Protein AF-A0A6B0SHD7-F1 (afdb_monomer_lite)

Sequence (401 aa):
VHEEERQHALSLAADRFPGEVSPDQLASSLYADRESREVLREVAARWTPSELLAQYNLSLAQTALFDATEMRVQSSDPRRLVSAVKRLGLLYEVVPLGDGGGREVVLTGPDALFRHTRRYGTRFARVLRTVARGDDWRVEATIDDRGTERLLVLTDDDLTVPNADPVTDVEYDSGVEQEFAARFESLDLDWALVREPDVLAAGDRLMVPDFAFDYEFGDERVYFEIMGFWTPEYVEKKLSQLAATDETLLVAVDADLGVGEDVEARDHRVVEYTGSVRVKDVVDALRDLETDLVAASAAELPDELRPDADAVTLSALAARHGVSEEAIEAVAFPDHEQVGRTLVRPTVLDAVADQLEAGLSREDAEAVASEHGVEDASALFSRLGYRVDWDGLSGGTLREK

Structure (mmCIF, N/CA/C/O backbone):
data_AF-A0A6B0SHD7-F1
#
_entry.id   AF-A0A6B0SHD7-F1
#
loop_
_atom_site.group_PDB
_atom_site.id
_atom_site.type_symbol
_atom_site.label_atom_id
_atom_site.label_alt_id
_atom_site.label_comp_id
_atom_site.label_asym_id
_atom_site.label_entity_id
_atom_site.label_seq_id
_atom_site.pdbx_PDB_ins_code
_atom_site.Cartn_x
_atom_site.Cartn_y
_atom_site.Cartn_z
_atom_site.occupancy
_atom_site.B_iso_or_equiv
_atom_site.auth_seq_id
_atom_site.auth_comp_id
_atom_site.auth_asym_id
_atom_site.auth_atom_id
_atom_site.pdbx_PDB_model_num
ATOM 1 N N . VAL A 1 1 ? 60.654 6.779 -18.756 1.00 60.00 1 VAL A N 1
ATOM 2 C CA . VAL A 1 1 ? 60.643 5.928 -17.546 1.00 60.00 1 VAL A CA 1
ATOM 3 C C . VAL A 1 1 ? 61.346 4.641 -17.921 1.00 60.00 1 VAL A C 1
ATOM 5 O O . VAL A 1 1 ? 61.015 4.103 -18.974 1.00 60.00 1 VAL A O 1
ATOM 8 N N . HIS A 1 2 ? 62.386 4.248 -17.188 1.00 86.69 2 HIS A N 1
ATOM 9 C CA . HIS A 1 2 ? 63.283 3.165 -17.595 1.00 86.69 2 HIS A CA 1
ATOM 10 C C . HIS A 1 2 ? 62.660 1.795 -17.280 1.00 86.69 2 HIS A C 1
ATOM 12 O O . HIS A 1 2 ? 62.074 1.615 -16.216 1.00 86.69 2 HIS A O 1
ATOM 18 N N . GLU A 1 3 ? 62.774 0.825 -18.195 1.00 85.75 3 GLU A N 1
ATOM 19 C CA . GLU A 1 3 ? 62.215 -0.528 -18.006 1.00 85.75 3 GLU A CA 1
ATOM 20 C C . GLU A 1 3 ? 62.757 -1.196 -16.732 1.00 85.75 3 GLU A C 1
ATOM 22 O O . GLU A 1 3 ? 62.017 -1.863 -16.016 1.00 85.75 3 GLU A O 1
ATOM 27 N N . GLU A 1 4 ? 64.021 -0.938 -16.389 1.00 87.81 4 GLU A N 1
ATOM 28 C CA . GLU A 1 4 ? 64.654 -1.443 -15.166 1.00 87.81 4 GLU A CA 1
ATOM 29 C C . GLU A 1 4 ? 63.982 -0.915 -13.888 1.00 87.81 4 GLU A C 1
ATOM 31 O O . GLU A 1 4 ? 63.746 -1.680 -12.955 1.00 87.81 4 GLU A O 1
ATOM 36 N N . GLU A 1 5 ? 63.599 0.365 -13.854 1.00 91.06 5 GLU A N 1
ATOM 37 C CA . GLU A 1 5 ? 62.892 0.964 -12.713 1.00 91.06 5 GLU A CA 1
ATOM 38 C C . GLU A 1 5 ? 61.490 0.364 -12.558 1.00 91.06 5 GLU A C 1
ATOM 40 O O . GLU A 1 5 ? 61.048 0.080 -11.444 1.00 91.06 5 GLU A O 1
ATOM 45 N N . ARG A 1 6 ? 60.803 0.125 -13.684 1.00 90.12 6 ARG A N 1
ATOM 46 C CA . ARG A 1 6 ? 59.489 -0.529 -13.712 1.00 90.12 6 ARG A CA 1
ATOM 47 C C . ARG A 1 6 ? 59.572 -1.958 -13.171 1.00 90.12 6 ARG A C 1
ATOM 49 O O . ARG A 1 6 ? 58.764 -2.326 -12.321 1.00 90.12 6 ARG A O 1
ATOM 56 N N . GLN A 1 7 ? 60.538 -2.747 -13.637 1.00 89.88 7 GLN A N 1
ATOM 57 C CA . GLN A 1 7 ? 60.731 -4.131 -13.191 1.00 89.88 7 GLN A CA 1
ATOM 58 C C . GLN A 1 7 ? 61.122 -4.204 -11.713 1.00 89.88 7 GLN A C 1
ATOM 60 O O . GLN A 1 7 ? 60.588 -5.026 -10.969 1.00 89.88 7 GLN A O 1
ATOM 65 N N . HIS A 1 8 ? 61.986 -3.294 -11.257 1.00 92.00 8 HIS A N 1
ATOM 66 C CA . HIS A 1 8 ? 62.349 -3.199 -9.848 1.00 92.00 8 HIS A CA 1
ATOM 67 C C . HIS A 1 8 ? 61.138 -2.873 -8.962 1.00 92.00 8 HIS A C 1
ATOM 69 O O . HIS A 1 8 ? 60.924 -3.530 -7.943 1.00 92.00 8 HIS A O 1
ATOM 75 N N . ALA A 1 9 ? 60.304 -1.911 -9.371 1.00 92.12 9 ALA A N 1
ATOM 76 C CA . ALA A 1 9 ? 59.090 -1.552 -8.644 1.00 92.12 9 ALA A CA 1
ATOM 77 C C . ALA A 1 9 ? 58.075 -2.708 -8.585 1.00 92.12 9 ALA A C 1
ATOM 79 O O . ALA A 1 9 ? 57.507 -2.964 -7.524 1.00 92.12 9 ALA A O 1
ATOM 80 N N . LEU A 1 10 ? 57.874 -3.428 -9.696 1.00 92.00 10 LEU A N 1
ATOM 81 C CA . LEU A 1 10 ? 56.989 -4.595 -9.743 1.00 92.00 10 LEU A CA 1
ATOM 82 C C . LEU A 1 10 ? 57.503 -5.740 -8.863 1.00 92.00 10 LEU A C 1
ATOM 84 O O . LEU A 1 10 ? 56.701 -6.352 -8.168 1.00 92.00 10 LEU A O 1
ATOM 88 N N . SER A 1 11 ? 58.816 -5.989 -8.829 1.00 92.06 11 SER A N 1
ATOM 89 C CA . SER A 1 11 ? 59.421 -6.990 -7.939 1.00 92.06 11 SER A CA 1
ATOM 90 C C . SER A 1 11 ? 59.221 -6.655 -6.468 1.00 92.06 11 SER A C 1
ATOM 92 O O . SER A 1 11 ? 58.721 -7.486 -5.717 1.00 92.06 11 SER A O 1
ATOM 94 N N . LEU A 1 12 ? 59.527 -5.419 -6.065 1.00 93.50 12 LEU A N 1
ATOM 95 C CA . LEU A 1 12 ? 59.335 -4.976 -4.682 1.00 93.50 12 LEU A CA 1
ATOM 96 C C . LEU A 1 12 ? 57.872 -5.035 -4.237 1.00 93.50 12 LEU A C 1
ATOM 98 O O . LEU A 1 12 ? 57.592 -5.242 -3.057 1.00 93.50 12 LEU A O 1
ATOM 102 N N . ALA A 1 13 ? 56.943 -4.773 -5.155 1.00 92.25 13 ALA A N 1
ATOM 103 C CA . ALA A 1 13 ? 55.521 -4.852 -4.872 1.00 92.25 13 ALA A CA 1
ATOM 104 C C . ALA A 1 13 ? 55.047 -6.309 -4.792 1.00 92.25 13 ALA A C 1
ATOM 106 O O . ALA A 1 13 ? 54.295 -6.634 -3.878 1.00 92.25 13 ALA A O 1
ATOM 107 N N . ALA A 1 14 ? 55.515 -7.178 -5.690 1.00 91.62 14 ALA A N 1
ATOM 108 C CA . ALA A 1 14 ? 55.169 -8.596 -5.730 1.00 91.62 14 ALA A CA 1
ATOM 109 C C . ALA A 1 14 ? 55.578 -9.333 -4.441 1.00 91.62 14 ALA A C 1
ATOM 111 O O . ALA A 1 14 ? 54.754 -10.049 -3.877 1.00 91.62 14 ALA A O 1
ATOM 112 N N . ASP A 1 15 ? 56.766 -9.040 -3.894 1.00 91.12 15 ASP A N 1
ATOM 113 C CA . ASP A 1 15 ? 57.268 -9.606 -2.626 1.00 91.12 15 ASP A CA 1
ATOM 114 C C . ASP A 1 15 ? 56.378 -9.297 -1.404 1.00 91.12 15 ASP A C 1
ATOM 116 O O . ASP A 1 15 ? 56.507 -9.924 -0.351 1.00 91.12 15 ASP A O 1
ATOM 120 N N . ARG A 1 16 ? 55.486 -8.301 -1.507 1.00 91.50 16 ARG A N 1
ATOM 121 C CA . ARG A 1 16 ? 54.566 -7.905 -0.428 1.00 91.50 16 ARG A CA 1
ATOM 122 C C . ARG A 1 16 ? 53.228 -8.639 -0.476 1.00 91.50 16 ARG A C 1
ATOM 124 O O . ARG A 1 16 ? 52.459 -8.514 0.477 1.00 91.50 16 ARG A O 1
ATOM 131 N N . PHE A 1 17 ? 52.922 -9.355 -1.559 1.00 86.81 17 PHE A N 1
ATOM 132 C CA . PHE A 1 17 ? 51.676 -10.106 -1.678 1.00 86.81 17 PHE A CA 1
ATOM 133 C C . PHE A 1 17 ? 51.809 -11.512 -1.070 1.00 86.81 17 PHE A C 1
ATOM 135 O O . PHE A 1 17 ? 52.860 -12.141 -1.176 1.00 86.81 17 PHE A O 1
ATOM 142 N N . PRO A 1 18 ? 50.753 -12.026 -0.415 1.00 82.25 18 PRO A N 1
ATOM 143 C CA . PRO A 1 18 ? 50.724 -13.398 0.073 1.00 82.25 18 PRO A CA 1
ATOM 144 C C . PRO A 1 18 ? 50.559 -14.391 -1.089 1.00 82.25 18 PRO A C 1
ATOM 146 O O . PRO A 1 18 ? 49.744 -14.182 -1.986 1.00 82.25 18 PRO A O 1
ATOM 149 N N . GLY A 1 19 ? 51.299 -15.502 -1.032 1.00 76.12 19 GLY A N 1
ATOM 150 C CA . GLY A 1 19 ? 51.448 -16.428 -2.159 1.00 76.12 19 GLY A CA 1
ATOM 151 C C . GLY A 1 19 ? 52.534 -15.935 -3.116 1.00 76.12 19 GLY A C 1
ATOM 152 O O . GLY A 1 19 ? 52.735 -14.738 -3.259 1.00 76.12 19 GLY A O 1
ATOM 153 N N . GLU A 1 20 ? 53.288 -16.844 -3.726 1.00 84.19 20 GLU A N 1
ATOM 154 C CA . GLU A 1 20 ? 54.413 -16.509 -4.611 1.00 84.19 20 GLU A CA 1
ATOM 155 C C . GLU A 1 20 ? 53.914 -15.837 -5.907 1.00 84.19 20 GLU A C 1
ATOM 157 O O . GLU A 1 20 ? 53.770 -16.475 -6.949 1.00 84.19 20 GLU A O 1
ATOM 162 N N . VAL A 1 21 ? 53.596 -14.542 -5.833 1.00 90.19 21 VAL A N 1
ATOM 163 C CA . VAL A 1 21 ? 53.178 -13.719 -6.970 1.00 90.19 21 VAL A CA 1
ATOM 164 C C . VAL A 1 21 ? 54.430 -13.216 -7.675 1.00 90.19 21 VAL A C 1
ATOM 166 O O . VAL A 1 21 ? 55.285 -12.578 -7.074 1.00 90.19 21 VAL A O 1
ATOM 169 N N . SER A 1 22 ? 54.545 -13.486 -8.970 1.00 92.44 22 SER A N 1
ATOM 170 C CA . SER A 1 22 ? 55.619 -12.933 -9.798 1.00 92.44 22 SER A CA 1
ATOM 171 C C . SER A 1 22 ? 55.341 -11.474 -10.201 1.00 92.44 22 SER A C 1
ATOM 173 O O . SER A 1 22 ? 54.177 -11.070 -10.300 1.00 92.44 22 SER A O 1
ATOM 175 N N . PRO A 1 23 ? 56.381 -10.680 -10.525 1.00 90.62 23 PRO A N 1
ATOM 176 C CA . PRO A 1 23 ? 56.225 -9.312 -11.034 1.00 90.62 23 PRO A CA 1
ATOM 177 C C . PRO A 1 23 ? 55.287 -9.215 -12.250 1.00 90.62 23 PRO A C 1
ATOM 179 O O . PRO A 1 23 ? 54.514 -8.264 -12.365 1.00 90.62 23 PRO A O 1
ATOM 182 N N . ASP A 1 24 ? 55.305 -10.222 -13.129 1.00 89.12 24 ASP A N 1
ATOM 183 C CA . ASP A 1 24 ? 54.451 -10.291 -14.321 1.00 89.12 24 ASP A CA 1
ATOM 184 C C . ASP A 1 24 ? 52.989 -10.622 -13.983 1.00 89.12 24 ASP A C 1
ATOM 186 O O . ASP A 1 24 ? 52.059 -10.052 -14.566 1.00 89.12 24 ASP A O 1
ATOM 190 N N . GLN A 1 25 ? 52.759 -11.506 -13.007 1.00 89.12 25 GLN A N 1
ATOM 191 C CA . GLN A 1 25 ? 51.414 -11.775 -12.487 1.00 89.12 25 GLN A CA 1
ATOM 192 C C . GLN A 1 25 ? 50.828 -10.535 -11.814 1.00 89.12 25 GLN A C 1
ATOM 194 O O . GLN A 1 25 ? 49.663 -10.219 -12.035 1.00 89.12 25 GLN A O 1
ATOM 199 N N . LEU A 1 26 ? 51.639 -9.791 -11.057 1.00 90.06 26 LEU A N 1
ATOM 200 C CA . LEU A 1 26 ? 51.209 -8.525 -10.475 1.00 90.06 26 LEU A CA 1
ATOM 201 C C . LEU A 1 26 ? 50.895 -7.493 -11.566 1.00 90.06 26 LEU A C 1
ATOM 203 O O . LEU A 1 26 ? 49.838 -6.873 -11.550 1.00 90.06 26 LEU A O 1
ATOM 207 N N . ALA A 1 27 ? 51.776 -7.331 -12.554 1.00 89.81 27 ALA A N 1
ATOM 208 C CA . ALA A 1 27 ? 51.567 -6.376 -13.638 1.00 89.81 27 ALA A CA 1
ATOM 209 C C . ALA A 1 27 ? 50.294 -6.663 -14.452 1.00 89.81 27 ALA A C 1
ATOM 211 O O . ALA A 1 27 ? 49.616 -5.729 -14.883 1.00 89.81 27 ALA A O 1
ATOM 212 N N . SER A 1 28 ? 49.971 -7.942 -14.666 1.00 86.56 28 SER A N 1
ATOM 213 C CA . SER A 1 28 ? 48.758 -8.363 -15.375 1.00 86.56 28 SER A CA 1
ATOM 214 C C . SER A 1 28 ? 47.486 -8.240 -14.531 1.00 86.56 28 SER A C 1
ATOM 216 O O . SER A 1 28 ? 46.414 -8.057 -15.107 1.00 86.56 28 SER A O 1
ATOM 218 N N . SER A 1 29 ? 47.588 -8.260 -13.198 1.00 88.38 29 SER A N 1
ATOM 219 C CA . SER A 1 29 ? 46.442 -8.117 -12.293 1.00 88.38 29 SER A CA 1
ATOM 220 C C . SER A 1 29 ? 46.110 -6.673 -11.902 1.00 88.38 29 SER A C 1
ATOM 222 O O . SER A 1 29 ? 44.986 -6.422 -11.477 1.00 88.38 29 SER A O 1
ATOM 224 N N . LEU A 1 30 ? 47.028 -5.714 -12.102 1.00 89.38 30 LEU A N 1
ATOM 225 C CA . LEU A 1 30 ? 46.870 -4.299 -11.705 1.00 89.38 30 LEU A CA 1
ATOM 226 C C . LEU A 1 30 ? 45.545 -3.645 -12.124 1.00 89.38 30 LEU A C 1
ATOM 228 O O . LEU A 1 30 ? 45.077 -2.739 -11.444 1.00 89.38 30 LEU A O 1
ATOM 232 N N . TYR A 1 31 ? 44.991 -4.062 -13.263 1.00 89.75 31 TYR A N 1
ATOM 233 C CA . TYR A 1 31 ? 43.732 -3.547 -13.805 1.00 89.75 31 TYR A CA 1
ATOM 234 C C . TYR A 1 31 ? 42.766 -4.673 -14.175 1.00 89.75 31 TYR A C 1
ATOM 236 O O . TYR A 1 31 ? 41.952 -4.507 -15.083 1.00 89.75 31 TYR A O 1
ATOM 244 N N . ALA A 1 32 ? 42.909 -5.841 -13.543 1.00 89.12 32 ALA A N 1
ATOM 245 C CA . ALA A 1 32 ? 42.038 -6.986 -13.795 1.00 89.12 32 ALA A CA 1
ATOM 246 C C . ALA A 1 32 ? 40.590 -6.750 -13.327 1.00 89.12 32 ALA A C 1
ATOM 248 O O . ALA A 1 32 ? 39.709 -7.511 -13.699 1.00 89.12 32 ALA A O 1
ATOM 249 N N . ASP A 1 33 ? 40.350 -5.692 -12.551 1.00 90.00 33 ASP A N 1
ATOM 250 C CA . ASP A 1 33 ? 39.043 -5.189 -12.122 1.00 90.00 33 ASP A CA 1
ATOM 251 C C . ASP A 1 33 ? 38.302 -4.381 -13.205 1.00 90.00 33 ASP A C 1
ATOM 253 O O . ASP A 1 33 ? 37.135 -4.038 -13.034 1.00 90.00 33 ASP A O 1
ATOM 257 N N . ARG A 1 34 ? 38.961 -4.041 -14.320 1.00 90.12 34 ARG A N 1
ATOM 258 C CA . ARG A 1 34 ? 38.331 -3.309 -15.425 1.00 90.12 34 ARG A CA 1
ATOM 259 C C . ARG A 1 34 ? 37.674 -4.277 -16.398 1.00 90.12 34 ARG A C 1
ATOM 261 O O . ARG A 1 34 ? 38.372 -5.116 -16.956 1.00 90.12 34 ARG A O 1
ATOM 268 N N . GLU A 1 35 ? 36.414 -4.026 -16.756 1.00 88.62 35 GLU A N 1
ATOM 269 C CA . GLU A 1 35 ? 35.678 -4.794 -17.781 1.00 88.62 35 GLU A CA 1
ATOM 270 C C . GLU A 1 35 ? 36.493 -4.980 -19.079 1.00 88.62 35 GLU A C 1
ATOM 272 O O . GLU A 1 35 ? 36.624 -6.074 -19.613 1.00 88.62 35 GLU A O 1
ATOM 277 N N . SER A 1 36 ? 37.161 -3.919 -19.550 1.00 91.56 36 SER A N 1
ATOM 278 C CA . SER A 1 36 ? 38.022 -3.963 -20.753 1.00 91.56 36 SER A CA 1
ATOM 279 C C . SER A 1 36 ? 39.263 -4.870 -20.654 1.00 91.56 36 SER A C 1
ATOM 281 O O . SER A 1 36 ? 39.955 -5.073 -21.653 1.00 91.56 36 SER A O 1
ATOM 283 N N . ARG A 1 37 ? 39.596 -5.364 -19.458 1.00 89.31 37 ARG A N 1
ATOM 284 C CA . ARG A 1 37 ? 40.724 -6.262 -19.170 1.00 89.31 37 ARG A CA 1
ATOM 285 C C . ARG A 1 37 ? 40.268 -7.657 -18.750 1.00 89.31 37 ARG A C 1
ATOM 287 O O . ARG A 1 37 ? 41.125 -8.511 -18.519 1.00 89.31 37 ARG A O 1
ATOM 294 N N . GLU A 1 38 ? 38.962 -7.899 -18.680 1.00 88.81 38 GLU A N 1
ATOM 295 C CA . GLU A 1 38 ? 38.423 -9.218 -18.394 1.00 88.81 38 GLU A CA 1
ATOM 296 C C . GLU A 1 38 ? 38.811 -10.209 -19.493 1.00 88.81 38 GLU A C 1
ATOM 298 O O . GLU A 1 38 ? 38.801 -9.915 -20.691 1.00 88.81 38 GLU A O 1
ATOM 303 N N . VAL A 1 39 ? 39.175 -11.418 -19.073 1.00 88.06 39 VAL A N 1
ATOM 304 C CA . VAL A 1 39 ? 39.514 -12.505 -19.988 1.00 88.06 39 VAL A CA 1
ATOM 305 C C . VAL A 1 39 ? 38.301 -13.413 -20.100 1.00 88.06 39 VAL A C 1
ATOM 307 O O . VAL A 1 39 ? 37.987 -14.148 -19.163 1.00 88.06 39 VAL A O 1
ATOM 310 N N . LEU A 1 40 ? 37.648 -13.392 -21.261 1.00 90.06 40 LEU A N 1
ATOM 311 C CA . LEU A 1 40 ? 36.541 -14.289 -21.578 1.00 90.06 40 LEU A CA 1
ATOM 312 C C . LEU A 1 40 ? 37.025 -15.746 -21.538 1.00 90.06 40 LEU A C 1
ATOM 314 O O . LEU A 1 40 ? 37.760 -16.198 -22.416 1.00 90.06 40 LEU A O 1
ATOM 318 N N . ARG A 1 41 ? 36.639 -16.473 -20.487 1.00 91.69 41 ARG A N 1
ATOM 319 C CA . ARG A 1 41 ? 36.998 -17.888 -20.292 1.00 91.69 41 ARG A CA 1
ATOM 320 C C . ARG A 1 41 ? 36.067 -18.827 -21.044 1.00 91.69 41 ARG A C 1
ATOM 322 O O . ARG A 1 41 ? 36.522 -19.825 -21.593 1.00 91.69 41 ARG A O 1
ATOM 329 N N . GLU A 1 42 ? 34.783 -18.495 -21.055 1.00 91.25 42 GLU A N 1
ATOM 330 C CA . GLU A 1 42 ? 33.715 -19.313 -21.610 1.00 91.25 42 GLU A CA 1
ATOM 331 C C . GLU A 1 42 ? 32.590 -18.409 -22.116 1.00 91.25 42 GLU A C 1
ATOM 333 O O . GLU A 1 42 ? 32.301 -17.373 -21.519 1.00 91.25 42 GLU A O 1
ATOM 338 N N . VAL A 1 43 ? 31.946 -18.815 -23.211 1.00 86.38 43 VAL A N 1
ATOM 339 C CA . VAL A 1 43 ? 30.700 -18.207 -23.683 1.00 86.38 43 VAL A CA 1
ATOM 340 C C . VAL A 1 43 ? 29.570 -19.177 -23.378 1.00 86.38 43 VAL A C 1
ATOM 342 O O . VAL A 1 43 ? 29.281 -20.074 -24.169 1.00 86.38 43 VAL A O 1
ATOM 345 N N . ALA A 1 44 ? 28.923 -18.993 -22.230 1.00 81.38 44 ALA A N 1
ATOM 346 C CA . ALA A 1 44 ? 27.653 -19.646 -21.957 1.00 81.38 44 ALA A CA 1
ATOM 347 C C . ALA A 1 44 ? 26.587 -18.969 -22.829 1.00 81.38 44 ALA A C 1
ATOM 349 O O . ALA A 1 44 ? 26.165 -17.844 -22.555 1.00 81.38 44 ALA A O 1
ATOM 350 N N . ALA A 1 45 ? 26.206 -19.615 -23.933 1.00 80.06 45 ALA A N 1
ATOM 351 C CA . ALA A 1 45 ? 25.221 -19.070 -24.858 1.00 80.06 45 ALA A CA 1
ATOM 352 C C . ALA A 1 45 ? 23.847 -18.990 -24.174 1.00 80.06 45 ALA A C 1
ATOM 354 O O . ALA A 1 45 ? 23.099 -19.963 -24.137 1.00 80.06 45 ALA A O 1
ATOM 355 N N . ARG A 1 46 ? 23.531 -17.812 -23.626 1.00 81.69 46 ARG A N 1
ATOM 356 C CA . ARG A 1 46 ? 22.237 -17.502 -22.999 1.00 81.69 46 ARG A CA 1
ATOM 357 C C . ARG A 1 46 ? 21.088 -17.461 -24.007 1.00 81.69 46 ARG A C 1
ATOM 359 O O . ARG A 1 46 ? 19.947 -17.691 -23.628 1.00 81.69 46 ARG A O 1
ATOM 366 N N . TRP A 1 47 ? 21.394 -17.145 -25.263 1.00 85.56 47 TRP A N 1
ATOM 367 C CA . TRP A 1 47 ? 20.414 -16.949 -26.326 1.00 85.56 47 TRP A CA 1
ATOM 368 C C . TRP A 1 47 ? 20.826 -17.691 -27.591 1.00 85.56 47 TRP A C 1
ATOM 370 O O . TRP A 1 47 ? 21.997 -17.696 -27.980 1.00 85.56 47 TRP A O 1
ATOM 380 N N . THR A 1 48 ? 19.841 -18.243 -28.286 1.00 90.50 48 THR A N 1
ATOM 381 C CA . THR A 1 48 ? 19.957 -18.558 -29.711 1.00 90.50 48 THR A CA 1
ATOM 382 C C . THR A 1 48 ? 20.052 -17.266 -30.543 1.00 90.50 48 THR A C 1
ATOM 384 O O . THR A 1 48 ? 19.666 -16.194 -30.070 1.00 90.50 48 THR A O 1
ATOM 387 N N . PRO A 1 49 ? 20.523 -17.315 -31.805 1.00 92.19 49 PRO A N 1
ATOM 388 C CA . PRO A 1 49 ? 20.581 -16.122 -32.655 1.00 92.19 49 PRO A CA 1
ATOM 389 C C . PRO A 1 49 ? 19.232 -15.401 -32.823 1.00 92.19 49 PRO A C 1
ATOM 391 O O . PRO A 1 49 ? 19.191 -14.173 -32.824 1.00 92.19 49 PRO A O 1
ATOM 394 N N . SER A 1 50 ? 18.125 -16.145 -32.923 1.00 91.56 50 SER A N 1
ATOM 395 C CA . SER A 1 50 ? 16.771 -15.576 -32.979 1.00 91.56 50 SER A CA 1
ATOM 396 C C . SER A 1 50 ? 16.375 -14.885 -31.675 1.00 91.56 50 SER A C 1
ATOM 398 O O . SER A 1 50 ? 15.826 -13.788 -31.707 1.00 91.56 50 SER A O 1
ATOM 400 N N . GLU A 1 51 ? 16.700 -15.477 -30.526 1.00 90.62 51 GLU A N 1
ATOM 401 C CA . GLU A 1 51 ? 16.431 -14.865 -29.219 1.00 90.62 51 GLU A CA 1
ATOM 402 C C . GLU A 1 51 ? 17.291 -13.625 -28.966 1.00 90.62 51 GLU A C 1
ATOM 404 O O . GLU A 1 51 ? 16.817 -12.681 -28.340 1.00 90.62 51 GLU A O 1
ATOM 409 N N . LEU A 1 52 ? 18.524 -13.582 -29.481 1.00 91.56 52 LEU A N 1
ATOM 410 C CA . LEU A 1 52 ? 19.370 -12.392 -29.395 1.00 91.56 52 LEU A CA 1
ATOM 411 C C . LEU A 1 52 ? 18.787 -11.227 -30.208 1.00 91.56 52 LEU A C 1
ATOM 413 O O . LEU A 1 52 ? 18.804 -10.091 -29.739 1.00 91.56 52 LEU A O 1
ATOM 417 N N . LEU A 1 53 ? 18.239 -11.499 -31.398 1.00 93.50 53 LEU A N 1
ATOM 418 C CA . LEU A 1 53 ? 17.529 -10.488 -32.190 1.00 93.50 53 LEU A CA 1
ATOM 419 C C . LEU A 1 53 ? 16.257 -10.008 -31.480 1.00 93.50 53 LEU A C 1
ATOM 421 O O . LEU A 1 53 ? 16.020 -8.805 -31.410 1.00 93.50 53 LEU A O 1
ATOM 425 N N . ALA A 1 54 ? 15.483 -10.928 -30.899 1.00 92.06 54 ALA A N 1
ATOM 426 C CA . ALA A 1 54 ? 14.304 -10.586 -30.105 1.00 92.06 54 ALA A CA 1
ATOM 427 C C . ALA A 1 54 ? 14.673 -9.702 -28.897 1.00 92.06 54 ALA A C 1
ATOM 429 O O . ALA A 1 54 ? 14.056 -8.663 -28.669 1.00 92.06 54 ALA A O 1
ATOM 430 N N . GLN A 1 55 ? 15.742 -10.057 -28.174 1.00 91.56 55 GLN A N 1
ATOM 431 C CA . GLN A 1 55 ? 16.277 -9.255 -27.073 1.00 91.56 55 GLN A CA 1
ATOM 432 C C . GLN A 1 55 ? 16.732 -7.868 -27.542 1.00 91.56 55 GLN A C 1
ATOM 434 O O . GLN A 1 55 ? 16.449 -6.881 -26.867 1.00 91.56 55 GLN A O 1
ATOM 439 N N . TYR A 1 56 ? 17.422 -7.780 -28.682 1.00 93.44 56 TYR A N 1
ATOM 440 C CA . TYR A 1 56 ? 17.866 -6.510 -29.253 1.00 93.44 56 TYR A CA 1
ATOM 441 C C . TYR A 1 56 ? 16.682 -5.599 -29.594 1.00 93.44 56 TYR A C 1
ATOM 443 O O . TYR A 1 56 ? 16.670 -4.448 -29.166 1.00 93.44 56 TYR A O 1
ATOM 451 N N . ASN A 1 57 ? 15.673 -6.117 -30.301 1.00 94.31 57 ASN A N 1
ATOM 452 C CA . ASN A 1 57 ? 14.485 -5.348 -30.681 1.00 94.31 57 ASN A CA 1
ATOM 453 C C . ASN A 1 57 ? 13.724 -4.849 -29.448 1.00 94.31 57 ASN A C 1
ATOM 455 O O . ASN A 1 57 ? 13.371 -3.672 -29.378 1.00 94.31 57 ASN A O 1
ATOM 459 N N . LEU A 1 58 ? 13.544 -5.714 -28.443 1.00 92.62 58 LEU A N 1
ATOM 460 C CA . LEU A 1 58 ? 12.930 -5.329 -27.176 1.00 92.62 58 LEU A CA 1
ATOM 461 C C . LEU A 1 58 ? 13.738 -4.224 -26.483 1.00 92.62 58 LEU A C 1
ATOM 463 O O . LEU A 1 58 ? 13.170 -3.205 -26.107 1.00 92.62 58 LEU A O 1
ATOM 467 N N . SER A 1 59 ? 15.058 -4.376 -26.354 1.00 91.75 59 SER A N 1
ATOM 468 C CA . SER A 1 59 ? 15.917 -3.359 -25.736 1.00 91.75 59 SER A CA 1
ATOM 469 C C . SER A 1 59 ? 15.943 -2.043 -26.514 1.00 91.75 59 SER A C 1
ATOM 471 O O . SER A 1 59 ? 16.021 -0.980 -25.903 1.00 91.75 59 SER A O 1
ATOM 473 N N . LEU A 1 60 ? 15.847 -2.085 -27.842 1.00 94.62 60 LEU A N 1
ATOM 474 C CA . LEU A 1 60 ? 15.770 -0.892 -28.678 1.00 94.62 60 LEU A CA 1
ATOM 475 C C . LEU A 1 60 ? 14.458 -0.135 -28.438 1.00 94.62 60 LEU A C 1
ATOM 477 O O . LEU A 1 60 ? 14.488 1.066 -28.176 1.00 94.62 60 LEU A O 1
ATOM 481 N N . ALA A 1 61 ? 13.325 -0.841 -28.449 1.00 94.12 61 ALA A N 1
ATOM 482 C CA . ALA A 1 61 ? 12.020 -0.258 -28.148 1.00 94.12 61 ALA A CA 1
ATOM 483 C C . ALA A 1 61 ? 11.966 0.304 -26.718 1.00 94.12 61 ALA A C 1
ATOM 485 O O . ALA A 1 61 ? 11.542 1.436 -26.508 1.00 94.12 61 ALA A O 1
ATOM 486 N N . GLN A 1 62 ? 12.484 -0.441 -25.738 1.00 92.88 62 GLN A N 1
ATOM 487 C CA . GLN A 1 62 ? 12.605 0.015 -24.352 1.00 92.88 62 GLN A CA 1
ATOM 488 C C . GLN A 1 62 ? 13.450 1.279 -24.221 1.00 92.88 62 GLN A C 1
ATOM 490 O O . GLN A 1 62 ? 13.116 2.144 -23.423 1.00 92.88 62 GLN A O 1
ATOM 495 N N . THR A 1 63 ? 14.525 1.388 -25.003 1.00 91.62 63 THR A N 1
ATOM 496 C CA . THR A 1 63 ? 15.396 2.568 -25.010 1.00 91.62 63 THR A CA 1
ATOM 497 C C . THR A 1 63 ? 14.653 3.793 -25.541 1.00 91.62 63 THR A C 1
ATOM 499 O O . THR A 1 63 ? 14.793 4.863 -24.967 1.00 91.62 63 THR A O 1
ATOM 502 N N . ALA A 1 64 ? 13.821 3.640 -26.577 1.00 91.75 64 ALA A N 1
ATOM 503 C CA . ALA A 1 64 ? 12.988 4.732 -27.085 1.00 91.75 64 ALA A CA 1
ATOM 504 C C . ALA A 1 64 ? 11.978 5.237 -26.037 1.00 91.75 64 ALA A C 1
ATOM 506 O O . ALA A 1 64 ? 11.698 6.428 -25.983 1.00 91.75 64 ALA A O 1
ATOM 507 N N . LEU A 1 65 ? 11.476 4.354 -25.166 1.00 91.94 65 LEU A N 1
ATOM 508 C CA . LEU A 1 65 ? 10.542 4.715 -24.093 1.00 91.94 65 LEU A CA 1
ATOM 509 C C . LEU A 1 65 ? 11.169 5.546 -22.957 1.00 91.94 65 LEU A C 1
ATOM 511 O O . LEU A 1 65 ? 10.428 6.042 -22.110 1.00 91.94 65 LEU A O 1
ATOM 515 N N . PHE A 1 66 ? 12.499 5.700 -22.902 1.00 88.38 66 PHE A N 1
ATOM 516 C CA . PHE A 1 66 ? 13.135 6.566 -21.897 1.00 88.38 66 PHE A CA 1
ATOM 517 C C . PHE A 1 66 ? 12.817 8.044 -22.100 1.00 88.38 66 PHE A C 1
ATOM 519 O O . PHE A 1 66 ? 12.816 8.766 -21.110 1.00 88.38 66 PHE A O 1
ATOM 526 N N . ASP A 1 67 ? 12.517 8.445 -23.335 1.00 88.62 67 ASP A N 1
ATOM 527 C CA . ASP A 1 67 ? 12.164 9.819 -23.697 1.00 88.62 67 ASP A CA 1
ATOM 528 C C . ASP A 1 67 ? 10.638 9.952 -23.927 1.00 88.62 67 ASP A C 1
ATOM 530 O O . ASP A 1 67 ? 10.153 10.826 -24.647 1.00 88.62 67 ASP A O 1
ATOM 534 N N . ALA A 1 68 ? 9.843 9.019 -23.383 1.00 91.56 68 ALA A N 1
ATOM 535 C CA . ALA A 1 68 ? 8.390 9.045 -23.518 1.00 91.56 68 ALA A CA 1
ATOM 536 C C . ALA A 1 68 ? 7.760 10.071 -22.569 1.00 91.56 68 ALA A C 1
ATOM 538 O O . ALA A 1 68 ? 8.091 10.121 -21.384 1.00 91.56 68 ALA A O 1
ATOM 539 N N . THR A 1 69 ? 6.780 10.823 -23.060 1.00 89.88 69 THR A N 1
ATOM 540 C CA . THR A 1 69 ? 5.906 11.678 -22.245 1.00 89.88 69 THR A CA 1
ATOM 541 C C . THR A 1 69 ? 4.641 10.933 -21.814 1.00 89.88 69 THR A C 1
ATOM 543 O O . THR A 1 69 ? 4.124 11.131 -20.719 1.00 89.88 69 THR A O 1
ATOM 546 N N . GLU A 1 70 ? 4.162 9.999 -22.627 1.00 92.88 70 GLU A N 1
ATOM 547 C CA . GLU A 1 70 ? 2.959 9.215 -22.351 1.00 92.88 70 GLU A CA 1
ATOM 548 C C . GLU A 1 70 ? 3.044 7.875 -23.083 1.00 92.88 70 GLU A C 1
ATOM 550 O O . GLU A 1 70 ? 3.597 7.796 -24.183 1.00 92.88 70 GLU A O 1
ATOM 555 N N . MET A 1 71 ? 2.483 6.820 -22.495 1.00 95.31 71 MET A N 1
ATOM 556 C CA . MET A 1 71 ? 2.291 5.538 -23.167 1.00 95.31 71 MET A CA 1
ATOM 557 C C . MET A 1 71 ? 0.886 5.005 -22.914 1.00 95.31 71 MET A C 1
ATOM 559 O O . MET A 1 71 ? 0.497 4.757 -21.777 1.00 95.31 71 MET A O 1
ATOM 563 N N . ARG A 1 72 ? 0.141 4.789 -23.990 1.00 95.12 72 ARG A N 1
ATOM 564 C CA . ARG A 1 72 ? -1.185 4.182 -24.008 1.00 95.12 72 ARG A CA 1
ATOM 565 C C . ARG A 1 72 ? -1.070 2.711 -24.357 1.00 95.12 72 ARG A C 1
ATOM 567 O O . ARG A 1 72 ? -0.399 2.352 -25.325 1.00 95.12 72 ARG A O 1
ATOM 574 N N . VAL A 1 73 ? -1.701 1.861 -23.558 1.00 95.06 73 VAL A N 1
ATOM 575 C CA . VAL A 1 73 ? -1.614 0.410 -23.707 1.00 95.06 73 VAL A CA 1
ATOM 576 C C . VAL A 1 73 ? -3.001 -0.206 -23.749 1.00 95.06 73 VAL A C 1
ATOM 578 O O . VAL A 1 73 ? -3.765 -0.143 -22.784 1.00 95.06 73 VAL A O 1
ATOM 581 N N . GLN A 1 74 ? -3.285 -0.875 -24.859 1.00 92.69 74 GLN A N 1
ATOM 582 C CA . GLN A 1 74 ? -4.438 -1.746 -25.031 1.00 92.69 74 GLN A CA 1
ATOM 583 C C . GLN A 1 74 ? -3.943 -3.186 -24.930 1.00 92.69 74 GLN A C 1
ATOM 585 O O . GLN A 1 74 ? -2.953 -3.556 -25.560 1.00 92.69 74 GLN A O 1
ATOM 590 N N . SER A 1 75 ? -4.599 -3.996 -24.105 1.00 88.75 75 SER A N 1
ATOM 591 C CA . SER A 1 75 ? -4.209 -5.386 -23.874 1.00 88.75 75 SER A CA 1
ATOM 592 C C . SER A 1 75 ? -5.442 -6.250 -23.665 1.00 88.75 75 SER A C 1
ATOM 594 O O . SER A 1 75 ? -6.402 -5.816 -23.026 1.00 88.75 75 SER A O 1
ATOM 596 N N . SER A 1 76 ? -5.390 -7.487 -24.158 1.00 87.25 76 SER A N 1
ATOM 597 C CA . SER A 1 76 ? -6.393 -8.511 -23.859 1.00 87.25 76 SER A CA 1
ATOM 598 C C . SER A 1 76 ? -6.404 -8.949 -22.385 1.00 87.25 76 SER A C 1
ATOM 600 O O . SER A 1 76 ? -7.413 -9.480 -21.923 1.00 87.25 76 SER A O 1
ATOM 602 N N . ASP A 1 77 ? -5.341 -8.665 -21.617 1.00 83.31 77 ASP A N 1
ATOM 603 C CA . ASP A 1 77 ? -5.244 -8.929 -20.172 1.00 83.31 77 ASP A CA 1
ATOM 604 C C . ASP A 1 77 ? -4.915 -7.644 -19.376 1.00 83.31 77 ASP A C 1
ATOM 606 O O . ASP A 1 77 ? -3.792 -7.446 -18.889 1.00 83.31 77 ASP A O 1
ATOM 610 N N . PRO A 1 78 ? -5.896 -6.735 -19.216 1.00 81.88 78 PRO A N 1
ATOM 611 C CA . PRO A 1 78 ? -5.686 -5.469 -18.518 1.00 81.88 78 PRO A CA 1
ATOM 612 C C . PRO A 1 78 ? -5.390 -5.656 -17.023 1.00 81.88 78 PRO A C 1
ATOM 614 O O . PRO A 1 78 ? -4.714 -4.818 -16.430 1.00 81.88 78 PRO A O 1
ATOM 617 N N . ARG A 1 79 ? -5.845 -6.757 -16.402 1.00 80.38 79 ARG A N 1
ATOM 618 C CA . ARG A 1 79 ? -5.574 -7.042 -14.983 1.00 80.38 79 ARG A CA 1
ATOM 619 C C . ARG A 1 79 ? -4.091 -7.298 -14.760 1.00 80.38 79 ARG A C 1
ATOM 621 O O . ARG A 1 79 ? -3.479 -6.639 -13.924 1.00 80.38 79 ARG A O 1
ATOM 628 N N . ARG A 1 80 ? -3.487 -8.191 -15.551 1.00 82.94 80 ARG A N 1
ATOM 629 C CA . ARG A 1 80 ? -2.049 -8.486 -15.461 1.00 82.94 80 ARG A CA 1
ATOM 630 C C . ARG A 1 80 ? -1.190 -7.254 -15.721 1.00 82.94 80 ARG A C 1
ATOM 632 O O . ARG A 1 80 ? -0.157 -7.094 -15.065 1.00 82.94 80 ARG A O 1
ATOM 639 N N . LEU A 1 81 ? -1.610 -6.397 -16.654 1.00 87.81 81 LEU A N 1
ATOM 640 C CA . LEU A 1 81 ? -0.947 -5.128 -16.932 1.00 87.81 81 LEU A CA 1
ATOM 641 C C . LEU A 1 81 ? -0.991 -4.194 -15.719 1.00 87.81 81 LEU A C 1
ATOM 643 O O . LEU A 1 81 ? 0.069 -3.771 -15.263 1.00 87.81 81 LEU A O 1
ATOM 647 N N . VAL A 1 82 ? -2.175 -3.928 -15.159 1.00 85.62 82 VAL A N 1
ATOM 648 C CA . VAL A 1 82 ? -2.328 -3.060 -13.978 1.00 85.62 82 VAL A CA 1
ATOM 649 C C . VAL A 1 82 ? -1.515 -3.592 -12.801 1.00 85.62 82 VAL A C 1
ATOM 651 O O . VAL A 1 82 ? -0.746 -2.840 -12.210 1.00 85.62 82 VAL A O 1
ATOM 654 N N . SER A 1 83 ? -1.567 -4.896 -12.513 1.00 81.12 83 SER A N 1
ATOM 655 C CA . SER A 1 83 ? -0.747 -5.478 -11.444 1.00 81.12 83 SER A CA 1
ATOM 656 C C . SER A 1 83 ? 0.755 -5.292 -11.690 1.00 81.12 83 SER A C 1
ATOM 658 O O . SER A 1 83 ? 1.524 -5.130 -10.747 1.00 81.12 83 SER A O 1
ATOM 660 N N . ALA A 1 84 ? 1.215 -5.336 -12.943 1.00 83.69 84 ALA A N 1
ATOM 661 C CA . ALA A 1 84 ? 2.620 -5.100 -13.267 1.00 83.69 84 ALA A CA 1
ATOM 662 C C . ALA A 1 84 ? 3.023 -3.632 -13.134 1.00 83.69 84 ALA A C 1
ATOM 664 O O . ALA A 1 84 ? 4.117 -3.353 -12.655 1.00 83.69 84 ALA A O 1
ATOM 665 N N . VAL A 1 85 ? 2.139 -2.723 -13.534 1.00 87.31 85 VAL A N 1
ATOM 666 C CA . VAL A 1 85 ? 2.302 -1.276 -13.388 1.00 87.31 85 VAL A CA 1
ATOM 667 C C . VAL A 1 85 ? 2.378 -0.893 -11.909 1.00 87.31 85 VAL A C 1
ATOM 669 O O . VAL A 1 85 ? 3.339 -0.226 -11.526 1.00 87.31 85 VAL A O 1
ATOM 672 N N . LYS A 1 86 ? 1.462 -1.413 -11.076 1.00 79.62 86 LYS A N 1
ATOM 673 C CA . LYS A 1 86 ? 1.474 -1.250 -9.612 1.00 79.62 86 LYS A CA 1
ATOM 674 C C . LYS A 1 86 ? 2.784 -1.729 -8.991 1.00 79.62 86 LYS A C 1
ATOM 676 O O . LYS A 1 86 ? 3.478 -0.953 -8.354 1.00 79.62 86 LYS A O 1
ATOM 681 N N . ARG A 1 87 ? 3.225 -2.957 -9.304 1.00 76.75 87 ARG A N 1
ATOM 682 C CA . ARG A 1 87 ? 4.517 -3.493 -8.816 1.00 76.75 87 ARG A CA 1
ATOM 683 C C . ARG A 1 87 ? 5.743 -2.681 -9.244 1.00 76.75 87 ARG A C 1
ATOM 685 O O . ARG A 1 87 ? 6.806 -2.812 -8.640 1.00 76.75 87 ARG A O 1
ATOM 692 N N . LEU A 1 88 ? 5.643 -1.930 -10.338 1.00 79.50 88 LEU A N 1
ATOM 693 C CA . LEU A 1 88 ? 6.707 -1.049 -10.821 1.00 79.50 88 LEU A CA 1
ATOM 694 C C . LEU A 1 88 ? 6.593 0.371 -10.232 1.00 79.50 88 LEU A C 1
ATOM 696 O O . LEU A 1 88 ? 7.458 1.201 -10.519 1.00 79.50 88 LEU A O 1
ATOM 700 N N . GLY A 1 89 ? 5.564 0.642 -9.422 1.00 76.50 89 GLY A N 1
ATOM 701 C CA . GLY A 1 89 ? 5.275 1.934 -8.800 1.00 76.50 89 GLY A CA 1
ATOM 702 C C . GLY A 1 89 ? 4.941 3.033 -9.806 1.00 76.50 89 GLY A C 1
ATOM 703 O O . GLY A 1 89 ? 5.159 4.205 -9.520 1.00 76.50 89 GLY A O 1
ATOM 704 N N . LEU A 1 90 ? 4.520 2.672 -11.021 1.00 83.88 90 LEU A N 1
ATOM 705 C CA . LEU A 1 90 ? 4.378 3.627 -12.119 1.00 83.88 90 LEU A CA 1
ATOM 706 C C . LEU A 1 90 ? 3.076 4.409 -12.024 1.00 83.88 90 LEU A C 1
ATOM 708 O O . LEU A 1 90 ? 2.056 3.901 -11.569 1.00 83.88 90 LEU A O 1
ATOM 712 N N . LEU A 1 91 ? 3.113 5.634 -12.535 1.00 84.69 91 LEU A N 1
ATOM 713 C CA . LEU A 1 91 ? 1.962 6.522 -12.580 1.00 84.69 91 LEU A CA 1
ATOM 714 C C . LEU A 1 91 ? 1.051 6.113 -13.735 1.00 84.69 91 LEU A C 1
ATOM 716 O O . LE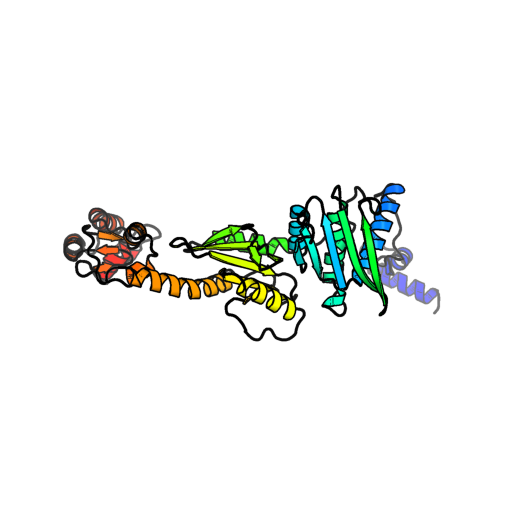U A 1 91 ? 1.506 6.027 -14.880 1.00 84.69 91 LEU A O 1
ATOM 720 N N . TYR A 1 92 ? -0.221 5.841 -13.438 1.00 87.62 92 TYR A N 1
ATOM 721 C CA . TYR A 1 92 ? -1.149 5.314 -14.432 1.00 87.62 92 TYR A CA 1
ATOM 722 C C . TYR A 1 92 ? -2.610 5.685 -14.186 1.00 87.62 92 TYR A C 1
ATOM 724 O O . TYR A 1 92 ? -3.055 5.933 -13.060 1.00 87.62 92 TYR A O 1
ATOM 732 N N . GLU A 1 93 ? -3.372 5.651 -15.273 1.00 86.19 93 GLU A N 1
ATOM 733 C CA . GLU A 1 93 ? -4.819 5.822 -15.301 1.00 86.19 93 GLU A CA 1
ATOM 734 C C . GLU A 1 93 ? -5.451 4.756 -16.194 1.00 86.19 93 GLU A C 1
ATOM 736 O O . GLU A 1 93 ? -4.859 4.324 -17.183 1.00 86.19 93 GLU A O 1
ATOM 741 N N . VAL A 1 94 ? -6.667 4.331 -15.854 1.00 87.31 94 VAL A N 1
ATOM 742 C CA . VAL A 1 94 ? -7.455 3.428 -16.696 1.00 87.31 94 VAL A CA 1
ATOM 743 C C . VAL A 1 94 ? -8.616 4.217 -17.286 1.00 87.31 94 VAL A C 1
ATOM 745 O O . VAL A 1 94 ? -9.457 4.736 -16.550 1.00 87.31 94 VAL A O 1
ATOM 748 N N . VAL A 1 95 ? -8.660 4.303 -18.615 1.00 85.19 95 VAL A N 1
ATOM 749 C CA . VAL A 1 95 ? -9.664 5.069 -19.365 1.00 85.19 95 VAL A CA 1
ATOM 750 C C . VAL A 1 95 ? -10.507 4.148 -20.257 1.00 85.19 95 VAL A C 1
ATOM 752 O O . VAL A 1 95 ? -10.001 3.142 -20.765 1.00 85.19 95 VAL A O 1
ATOM 755 N N . PRO A 1 96 ? -11.805 4.432 -20.452 1.00 80.75 96 PRO A N 1
ATOM 756 C CA . PRO A 1 96 ? -12.641 3.705 -21.396 1.00 80.75 96 PRO A CA 1
ATOM 757 C C . PRO A 1 96 ? -12.257 4.057 -22.838 1.00 80.75 96 PRO A C 1
ATOM 759 O O . PRO A 1 96 ? -12.011 5.217 -23.165 1.00 80.75 96 PRO A O 1
ATOM 762 N N . LEU A 1 97 ? -12.271 3.065 -23.729 1.00 78.38 97 LEU A N 1
ATOM 763 C CA . LEU A 1 97 ? -12.236 3.314 -25.170 1.00 78.38 97 LEU A CA 1
ATOM 764 C C . LEU A 1 97 ? -13.594 3.883 -25.610 1.00 78.38 97 LEU A C 1
ATOM 766 O O . LEU A 1 97 ? -14.639 3.321 -25.277 1.00 78.38 97 LEU A O 1
ATOM 770 N N . GLY A 1 98 ? -13.574 4.978 -26.378 1.00 63.22 98 GLY A N 1
ATOM 771 C CA . GLY A 1 98 ? -14.760 5.759 -26.772 1.00 63.22 98 GLY A CA 1
ATOM 772 C C . GLY A 1 98 ? -15.877 4.986 -27.490 1.00 63.22 98 GLY A C 1
ATOM 773 O O . GLY A 1 98 ? -17.001 5.478 -27.558 1.00 63.22 98 GLY A O 1
ATOM 774 N N . ASP A 1 99 ? -15.603 3.760 -27.947 1.00 62.38 99 ASP A N 1
ATOM 775 C CA . ASP A 1 99 ? -16.542 2.904 -28.681 1.00 62.38 99 ASP A CA 1
ATOM 776 C C . ASP A 1 99 ? -17.190 1.801 -27.808 1.00 62.38 99 ASP A C 1
ATOM 778 O O . ASP A 1 99 ? -17.860 0.904 -28.318 1.00 62.38 99 ASP A O 1
ATOM 782 N N . GLY A 1 100 ? -17.005 1.844 -26.481 1.00 55.88 100 GLY A N 1
ATOM 783 C CA . GLY A 1 100 ? -17.756 1.026 -25.513 1.00 55.88 100 GLY A CA 1
ATOM 784 C C . GLY A 1 100 ? -17.321 -0.440 -25.364 1.00 55.88 100 GLY A C 1
ATOM 785 O O . GLY A 1 100 ? -17.966 -1.184 -24.628 1.00 55.88 100 GLY A O 1
ATOM 786 N N . GLY A 1 101 ? -16.244 -0.871 -26.030 1.00 57.81 101 GLY A N 1
ATOM 787 C CA . GLY A 1 101 ? -15.802 -2.274 -26.034 1.00 57.81 101 GLY A CA 1
ATOM 788 C C . GLY A 1 101 ? -14.540 -2.607 -25.229 1.00 57.81 101 GLY A C 1
ATOM 789 O O . GLY A 1 101 ? -14.243 -3.786 -25.058 1.00 57.81 101 GLY A O 1
ATOM 790 N N . GLY A 1 102 ? -13.785 -1.619 -24.736 1.00 69.44 102 GLY A N 1
ATOM 791 C CA . GLY A 1 102 ? -12.478 -1.871 -24.118 1.00 69.44 102 GLY A CA 1
ATOM 792 C C . GLY A 1 102 ? -12.014 -0.789 -23.148 1.00 69.44 102 GLY A C 1
ATOM 793 O O . GLY A 1 102 ? -12.641 0.261 -23.009 1.00 69.44 102 GLY A O 1
ATOM 794 N N . ARG A 1 103 ? -10.898 -1.059 -22.467 1.00 79.19 103 ARG A N 1
ATOM 795 C CA . ARG A 1 103 ? -10.203 -0.119 -21.579 1.00 79.19 103 ARG A CA 1
ATOM 796 C C . ARG A 1 103 ? -8.757 0.029 -22.031 1.00 79.19 103 ARG A C 1
ATOM 798 O O . ARG A 1 103 ? -8.167 -0.930 -22.524 1.00 79.19 103 ARG A O 1
ATOM 805 N N . GLU A 1 104 ? -8.201 1.208 -21.827 1.00 89.75 104 GLU A N 1
ATOM 806 C CA . GLU A 1 104 ? -6.809 1.527 -22.110 1.00 89.75 104 GLU A CA 1
ATOM 807 C C . GLU A 1 104 ? -6.115 1.944 -20.813 1.00 89.75 104 GLU A C 1
ATOM 809 O O . GLU A 1 104 ? -6.692 2.655 -19.986 1.00 89.75 104 GLU A O 1
ATOM 814 N N . VAL A 1 105 ? -4.889 1.463 -20.615 1.00 91.62 105 VAL A N 1
ATOM 815 C CA . VAL A 1 105 ? -4.033 1.891 -19.507 1.00 91.62 105 VAL A CA 1
ATOM 816 C C . VAL A 1 105 ? -3.117 2.986 -20.033 1.00 91.62 105 VAL A C 1
ATOM 818 O O . VAL A 1 105 ? -2.297 2.740 -20.917 1.00 91.62 105 VAL A O 1
ATOM 821 N N . VAL A 1 106 ? -3.265 4.190 -19.495 1.00 92.31 106 VAL A N 1
ATOM 822 C CA . VAL A 1 106 ? -2.432 5.348 -19.818 1.00 92.31 106 VAL A CA 1
ATOM 823 C C . VAL A 1 106 ? -1.367 5.470 -18.744 1.00 92.31 106 VAL A C 1
ATOM 825 O O . VAL A 1 106 ? -1.682 5.625 -17.569 1.00 92.31 106 VAL A O 1
ATOM 828 N N . LEU A 1 107 ? -0.108 5.374 -19.142 1.00 91.62 107 LEU A N 1
ATOM 829 C CA . LEU A 1 107 ? 1.055 5.473 -18.274 1.00 91.62 107 LEU A CA 1
ATOM 830 C C . LEU A 1 107 ? 1.717 6.822 -18.488 1.00 91.62 107 LEU A C 1
ATOM 832 O O . LEU A 1 107 ? 2.017 7.193 -19.628 1.00 91.62 107 LEU A O 1
ATOM 836 N N . THR A 1 108 ? 2.002 7.526 -17.398 1.00 88.44 108 THR A N 1
ATOM 837 C CA . THR A 1 108 ? 2.736 8.781 -17.505 1.00 88.44 108 THR A CA 1
ATOM 838 C C . THR A 1 108 ? 4.205 8.494 -17.771 1.00 88.44 108 THR A C 1
ATOM 840 O O . THR A 1 108 ? 4.848 7.734 -17.038 1.00 88.44 108 THR A O 1
ATOM 843 N N . GLY A 1 109 ? 4.729 9.072 -18.845 1.00 87.62 109 GLY A N 1
ATOM 844 C CA . GLY A 1 109 ? 6.095 8.850 -19.284 1.00 87.62 109 GLY A CA 1
ATOM 845 C C . GLY A 1 109 ? 7.129 9.615 -18.450 1.00 87.62 109 GLY A C 1
ATOM 846 O O . GLY A 1 109 ? 6.794 10.617 -17.810 1.00 87.62 109 GLY A O 1
ATOM 847 N N . PRO A 1 110 ? 8.389 9.146 -18.439 1.00 82.50 110 PRO A N 1
ATOM 848 C CA . PRO A 1 110 ? 9.492 9.791 -17.727 1.00 82.50 110 PRO A CA 1
ATOM 849 C C . PRO A 1 110 ? 9.668 11.279 -18.066 1.00 82.50 110 PRO A C 1
ATOM 851 O O . PRO A 1 110 ? 9.889 12.071 -17.153 1.00 82.50 110 PRO A O 1
ATOM 854 N N . ASP A 1 111 ? 9.520 11.667 -19.334 1.00 78.44 111 ASP A N 1
ATOM 855 C CA . ASP A 1 111 ? 9.806 13.031 -19.802 1.00 78.44 111 ASP A CA 1
ATOM 856 C C . ASP A 1 111 ? 8.618 13.997 -19.664 1.00 78.44 111 ASP A C 1
ATOM 858 O O . ASP A 1 111 ? 8.796 15.210 -19.768 1.00 78.44 111 ASP A O 1
ATOM 862 N N . ALA A 1 112 ? 7.404 13.504 -19.384 1.00 66.12 112 ALA A N 1
ATOM 863 C CA . ALA A 1 112 ? 6.257 14.378 -19.106 1.00 66.12 112 ALA A CA 1
ATOM 864 C C . ALA A 1 112 ? 6.335 15.039 -17.730 1.00 66.12 112 ALA A C 1
ATOM 866 O O . ALA A 1 112 ? 5.831 16.146 -17.546 1.00 66.12 112 ALA A O 1
ATOM 867 N N . LEU A 1 113 ? 6.923 14.341 -16.761 1.00 57.44 113 LEU A N 1
ATOM 868 C CA . LEU A 1 113 ? 6.901 14.744 -15.357 1.00 57.44 113 LEU A CA 1
ATOM 869 C C . LEU A 1 113 ? 8.284 15.091 -14.820 1.00 57.44 113 LEU A C 1
ATOM 871 O O . LEU A 1 113 ? 8.395 15.876 -13.883 1.00 57.44 113 LEU A O 1
ATOM 875 N N . PHE A 1 114 ? 9.348 14.521 -15.390 1.00 58.12 114 PHE A N 1
ATOM 876 C CA . PHE A 1 114 ? 10.666 14.561 -14.777 1.00 58.12 114 PHE A CA 1
ATOM 877 C C . PHE A 1 114 ? 11.723 15.043 -15.765 1.00 58.12 114 PHE A C 1
ATOM 879 O O . PHE A 1 114 ? 11.888 14.503 -16.853 1.00 58.12 114 PHE A O 1
ATOM 886 N N . ARG A 1 115 ? 12.569 15.989 -15.345 1.00 50.72 115 ARG A N 1
ATOM 887 C CA . ARG A 1 115 ? 13.886 16.135 -15.976 1.00 50.72 115 ARG A CA 1
ATOM 888 C C . ARG A 1 115 ? 14.790 15.001 -15.478 1.00 50.72 115 ARG A C 1
ATOM 890 O O . ARG A 1 115 ? 15.497 15.155 -14.488 1.00 50.72 115 ARG A O 1
ATOM 897 N N . HIS A 1 116 ? 14.788 13.878 -16.196 1.00 51.31 116 HIS A N 1
ATOM 898 C CA . HIS A 1 116 ? 15.836 12.843 -16.181 1.00 51.31 116 HIS A CA 1
ATOM 899 C C . HIS A 1 116 ? 16.005 11.962 -14.917 1.00 51.31 116 HIS A C 1
ATOM 901 O O . HIS A 1 116 ? 17.133 11.712 -14.477 1.00 51.31 116 HIS A O 1
ATOM 907 N N . THR A 1 117 ? 14.943 11.362 -14.370 1.00 60.22 117 THR A N 1
ATOM 908 C CA . THR A 1 117 ? 15.082 10.271 -13.378 1.00 60.22 117 THR A CA 1
ATOM 909 C C . THR A 1 117 ? 15.244 8.902 -14.055 1.00 60.22 117 THR A C 1
ATOM 911 O O . THR A 1 117 ? 14.286 8.191 -14.357 1.00 60.22 117 THR A O 1
ATOM 914 N N . ARG A 1 118 ? 16.502 8.461 -14.230 1.00 67.12 118 ARG A N 1
ATOM 915 C CA . ARG A 1 118 ? 16.853 7.146 -14.823 1.00 67.12 118 ARG A CA 1
ATOM 916 C C . ARG A 1 118 ? 16.169 5.945 -14.149 1.00 67.12 118 ARG A C 1
ATOM 918 O O . ARG A 1 118 ? 15.930 4.935 -14.812 1.00 67.12 118 ARG A O 1
ATOM 925 N N . ARG A 1 119 ? 15.858 6.041 -12.848 1.00 73.69 119 ARG A N 1
ATOM 926 C CA . ARG A 1 119 ? 15.161 4.990 -12.078 1.00 73.69 119 ARG A CA 1
ATOM 927 C C . ARG A 1 119 ? 13.725 4.783 -12.571 1.00 73.69 119 ARG A C 1
ATOM 929 O O . ARG A 1 119 ? 13.362 3.642 -12.857 1.00 73.69 119 ARG A O 1
ATOM 936 N N . TYR A 1 120 ? 12.955 5.865 -12.728 1.00 79.00 120 TYR A N 1
ATOM 937 C CA . TYR A 1 120 ? 11.589 5.805 -13.254 1.00 79.00 120 TYR A CA 1
ATOM 938 C C . TYR A 1 120 ? 11.587 5.309 -14.700 1.00 79.00 120 TYR A C 1
ATOM 940 O O . TYR A 1 120 ? 10.923 4.322 -14.993 1.00 79.00 120 TYR A O 1
ATOM 948 N N . GLY A 1 121 ? 12.422 5.889 -15.574 1.00 81.06 121 GLY A N 1
ATOM 949 C CA . GLY A 1 121 ? 12.524 5.469 -16.981 1.00 81.06 121 GLY A CA 1
ATOM 950 C C . GLY A 1 121 ? 12.852 3.979 -17.152 1.00 81.06 121 GLY A C 1
ATOM 951 O O . GLY A 1 121 ? 12.247 3.292 -17.972 1.00 81.06 121 GLY A O 1
ATOM 952 N N . THR A 1 122 ? 13.729 3.430 -16.303 1.00 82.69 122 THR A N 1
ATOM 953 C CA . THR A 1 122 ? 14.051 1.991 -16.324 1.00 82.69 122 THR A CA 1
ATOM 954 C C . THR A 1 122 ? 12.857 1.122 -15.916 1.00 82.69 122 THR A C 1
ATOM 956 O O . THR A 1 122 ? 12.629 0.076 -16.527 1.00 82.69 122 THR A O 1
ATOM 959 N N . ARG A 1 123 ? 12.088 1.524 -14.892 1.00 83.94 123 ARG A N 1
ATOM 960 C CA . ARG A 1 123 ? 10.863 0.819 -14.467 1.00 83.94 123 ARG A CA 1
ATOM 961 C C . ARG A 1 123 ? 9.760 0.956 -15.531 1.00 83.94 123 ARG A C 1
ATOM 963 O O . ARG A 1 123 ? 9.152 -0.048 -15.890 1.00 83.94 123 ARG A O 1
ATOM 970 N N . PHE A 1 124 ? 9.591 2.142 -16.113 1.00 88.19 124 PHE A N 1
ATOM 971 C CA . PHE A 1 124 ? 8.630 2.437 -17.179 1.00 88.19 124 PHE A CA 1
ATOM 972 C C . PHE A 1 124 ? 8.869 1.572 -18.422 1.00 88.19 124 PHE A C 1
ATOM 974 O O . PHE A 1 124 ? 7.987 0.826 -18.848 1.00 88.19 124 PHE A O 1
ATOM 981 N N . ALA A 1 125 ? 10.098 1.553 -18.944 1.00 89.00 125 ALA A N 1
ATOM 982 C CA . ALA A 1 125 ? 10.449 0.751 -20.113 1.00 89.00 125 ALA A CA 1
ATOM 983 C C . ALA A 1 125 ? 10.266 -0.767 -19.884 1.00 89.00 125 ALA A C 1
ATOM 985 O O . ALA A 1 125 ? 10.016 -1.532 -20.819 1.00 89.00 125 ALA A O 1
ATOM 986 N N . ARG A 1 126 ? 10.347 -1.251 -18.637 1.00 87.44 126 ARG A N 1
ATOM 987 C CA . ARG A 1 126 ? 10.115 -2.672 -18.315 1.00 87.44 126 ARG A CA 1
ATOM 988 C C . ARG A 1 126 ? 8.664 -3.106 -18.480 1.00 87.44 126 ARG A C 1
ATOM 990 O O . ARG A 1 126 ? 8.450 -4.296 -18.721 1.00 87.44 126 ARG A O 1
ATOM 997 N N . VAL A 1 127 ? 7.696 -2.187 -18.417 1.00 90.06 127 VAL A N 1
ATOM 998 C CA . VAL A 1 127 ? 6.281 -2.506 -18.682 1.00 90.06 127 VAL A CA 1
ATOM 999 C C . VAL A 1 127 ? 6.128 -3.164 -20.044 1.00 90.06 127 VAL A C 1
ATOM 1001 O O . VAL A 1 127 ? 5.420 -4.163 -20.149 1.00 90.06 127 VAL A O 1
ATOM 1004 N N . LEU A 1 128 ? 6.870 -2.691 -21.051 1.00 91.75 128 LEU A N 1
ATOM 1005 C CA . LEU A 1 128 ? 6.806 -3.216 -22.413 1.00 91.75 128 LEU A CA 1
ATOM 1006 C C . LEU A 1 128 ? 7.066 -4.726 -22.476 1.00 91.75 128 LEU A C 1
ATOM 1008 O O . LEU A 1 128 ? 6.396 -5.434 -23.217 1.00 91.75 128 LEU A O 1
ATOM 1012 N N . ARG A 1 129 ? 7.980 -5.254 -21.650 1.00 89.31 129 ARG A N 1
ATOM 1013 C CA . ARG A 1 129 ? 8.228 -6.703 -21.585 1.00 89.31 129 ARG A CA 1
ATOM 1014 C C . ARG A 1 129 ? 7.029 -7.466 -21.020 1.00 89.31 129 ARG A C 1
ATOM 1016 O O . ARG A 1 129 ? 6.806 -8.607 -21.410 1.00 89.31 129 ARG A O 1
ATOM 1023 N N . THR A 1 130 ? 6.292 -6.879 -20.079 1.00 88.06 130 THR A N 1
ATOM 1024 C CA . THR A 1 130 ? 5.074 -7.496 -19.537 1.00 88.06 130 THR A CA 1
ATOM 1025 C C . THR A 1 130 ? 3.945 -7.468 -20.558 1.00 88.06 130 THR A C 1
ATOM 1027 O O . THR A 1 130 ? 3.281 -8.485 -20.735 1.00 88.06 130 THR A O 1
ATOM 1030 N N . VAL A 1 131 ? 3.779 -6.343 -21.257 1.00 90.88 131 VAL A N 1
ATOM 1031 C CA . VAL A 1 131 ? 2.790 -6.181 -22.331 1.00 90.88 131 VAL A CA 1
ATOM 1032 C C . VAL A 1 131 ? 3.061 -7.169 -23.466 1.00 90.88 131 VAL A C 1
ATOM 1034 O O . VAL A 1 131 ? 2.179 -7.940 -23.819 1.00 90.88 131 VAL A O 1
ATOM 1037 N N . ALA A 1 132 ? 4.310 -7.256 -23.929 1.00 90.12 132 ALA A N 1
ATOM 1038 C CA . ALA A 1 132 ? 4.730 -8.149 -25.011 1.00 90.12 132 ALA A CA 1
ATOM 1039 C C . ALA A 1 132 ? 4.694 -9.655 -24.663 1.00 90.12 132 ALA A C 1
ATOM 1041 O O . ALA A 1 132 ? 5.044 -10.491 -25.491 1.00 90.12 132 ALA A O 1
ATOM 1042 N N . ARG A 1 133 ? 4.310 -10.022 -23.431 1.00 88.31 133 ARG A N 1
ATOM 1043 C CA . ARG A 1 133 ? 3.999 -11.409 -23.029 1.00 88.31 133 ARG A CA 1
ATOM 1044 C C . ARG A 1 133 ? 2.502 -11.731 -23.103 1.00 88.31 133 ARG A C 1
ATOM 1046 O O . ARG A 1 133 ? 2.128 -12.833 -22.699 1.00 88.31 133 ARG A O 1
ATOM 1053 N N . GLY A 1 134 ? 1.655 -10.765 -23.443 1.00 85.75 134 GLY A N 1
ATOM 1054 C CA . GLY A 1 134 ? 0.242 -10.988 -23.739 1.00 85.75 134 GLY A CA 1
ATOM 1055 C C . GLY A 1 134 ? 0.050 -11.439 -25.184 1.00 85.75 134 GLY A C 1
ATOM 1056 O O . GLY A 1 134 ? 0.951 -11.266 -26.002 1.00 85.75 134 GLY A O 1
ATOM 1057 N N . ASP A 1 135 ? -1.120 -12.003 -25.473 1.00 83.94 135 ASP A N 1
ATOM 1058 C CA . ASP A 1 135 ? -1.431 -12.554 -26.797 1.00 83.94 135 ASP A CA 1
ATOM 1059 C C . ASP A 1 135 ? -1.849 -11.471 -27.805 1.00 83.94 135 ASP A C 1
ATOM 1061 O O . ASP A 1 135 ? -1.429 -11.532 -28.950 1.00 83.94 135 ASP A O 1
ATOM 1065 N N . ASP A 1 136 ? -2.602 -10.452 -27.369 1.00 90.31 136 ASP A N 1
ATOM 1066 C CA . ASP A 1 136 ? -3.056 -9.338 -28.213 1.00 90.31 136 ASP A CA 1
ATOM 1067 C C . ASP A 1 136 ? -2.822 -8.016 -27.477 1.00 90.31 136 ASP A C 1
ATOM 1069 O O . ASP A 1 136 ? -3.350 -7.790 -26.375 1.00 90.31 136 ASP A O 1
ATOM 1073 N N . TRP A 1 137 ? -2.021 -7.131 -28.066 1.00 93.19 137 TRP A N 1
ATOM 1074 C CA . TRP A 1 137 ? -1.721 -5.841 -27.459 1.00 93.19 137 TRP A CA 1
ATOM 1075 C C . TRP A 1 137 ? -1.337 -4.776 -28.481 1.00 93.19 137 TRP A C 1
ATOM 1077 O O . TRP A 1 137 ? -0.816 -5.048 -29.560 1.00 93.19 137 TRP A O 1
ATOM 1087 N N . ARG A 1 138 ? -1.565 -3.523 -28.095 1.00 94.94 138 ARG A N 1
ATOM 1088 C CA . ARG A 1 138 ? -1.127 -2.341 -28.827 1.00 94.94 138 ARG A CA 1
ATOM 1089 C C . ARG A 1 138 ? -0.576 -1.323 -27.847 1.00 94.94 138 ARG A C 1
ATOM 1091 O O . ARG A 1 138 ? -1.218 -1.004 -26.849 1.00 94.94 138 ARG A O 1
ATOM 1098 N N . VAL A 1 139 ? 0.608 -0.815 -28.149 1.00 95.88 139 VAL A N 1
ATOM 1099 C CA . VAL A 1 139 ? 1.252 0.276 -27.424 1.00 95.88 139 VAL A CA 1
ATOM 1100 C C . VAL A 1 139 ? 1.363 1.471 -28.355 1.00 95.88 139 VAL A C 1
ATOM 1102 O O . VAL A 1 139 ? 1.894 1.355 -29.458 1.00 95.88 139 VAL A O 1
ATOM 1105 N N . GLU A 1 140 ? 0.898 2.621 -27.887 1.00 97.00 140 GLU A N 1
ATOM 1106 C CA . GLU A 1 140 ? 1.130 3.917 -28.513 1.00 97.00 140 GLU A CA 1
ATOM 1107 C C . GLU A 1 140 ? 1.865 4.809 -27.516 1.00 97.00 140 GLU A C 1
ATOM 1109 O O . GLU A 1 140 ? 1.328 5.141 -26.464 1.00 97.00 140 GLU A O 1
ATOM 1114 N N . ALA A 1 141 ? 3.109 5.170 -27.816 1.00 96.94 141 ALA A N 1
ATOM 1115 C CA . ALA A 1 141 ? 3.924 6.017 -26.956 1.00 96.94 141 ALA A CA 1
ATOM 1116 C C . ALA A 1 141 ? 4.285 7.324 -27.660 1.00 96.94 141 ALA A C 1
ATOM 1118 O O . ALA A 1 141 ? 4.784 7.321 -28.788 1.00 96.94 141 ALA A O 1
ATOM 1119 N N . THR A 1 142 ? 4.060 8.435 -26.971 1.00 96.44 142 THR A N 1
ATOM 1120 C CA . THR A 1 142 ? 4.476 9.768 -27.406 1.00 96.44 142 THR A CA 1
ATOM 1121 C C . THR A 1 142 ? 5.895 10.007 -26.901 1.00 96.44 142 THR A C 1
ATOM 1123 O O . THR A 1 142 ? 6.125 9.981 -25.694 1.00 96.44 142 THR A O 1
ATOM 1126 N N . ILE A 1 143 ? 6.849 10.192 -27.814 1.00 93.94 143 ILE A N 1
ATOM 1127 C CA . ILE A 1 143 ? 8.287 10.319 -27.538 1.00 93.94 143 ILE A CA 1
ATOM 1128 C C . ILE A 1 143 ? 8.758 11.734 -27.875 1.00 93.94 143 ILE A C 1
ATOM 1130 O O . ILE A 1 143 ? 8.499 12.212 -28.982 1.00 93.94 143 ILE A O 1
ATOM 1134 N N . ASP A 1 144 ? 9.495 12.375 -26.969 1.00 89.75 144 ASP A N 1
ATOM 1135 C CA . ASP A 1 144 ? 10.210 13.620 -27.254 1.00 89.75 144 ASP A CA 1
ATOM 1136 C C . ASP A 1 144 ? 11.609 13.330 -27.833 1.00 89.75 144 ASP A C 1
ATOM 1138 O O . ASP A 1 144 ? 12.606 13.194 -27.128 1.00 89.75 144 ASP A O 1
ATOM 1142 N N . ASP A 1 145 ? 11.718 13.260 -29.162 1.00 88.25 145 ASP A N 1
ATOM 1143 C CA . ASP A 1 145 ? 13.013 13.157 -29.843 1.00 88.25 145 ASP A CA 1
ATOM 1144 C C . ASP A 1 145 ? 13.639 14.548 -29.991 1.00 88.25 145 ASP A C 1
ATOM 1146 O O . ASP A 1 145 ? 13.525 15.210 -31.029 1.00 88.25 145 ASP A O 1
ATOM 1150 N N . ARG A 1 146 ? 14.319 14.998 -28.931 1.00 85.75 146 ARG A N 1
ATOM 1151 C CA . ARG A 1 146 ? 15.106 16.247 -28.910 1.00 85.75 146 ARG A CA 1
ATOM 1152 C C . ARG A 1 146 ? 14.277 17.482 -29.289 1.00 85.75 146 ARG A C 1
ATOM 1154 O O . ARG A 1 146 ? 14.726 18.318 -30.081 1.00 85.75 146 ARG A O 1
ATOM 1161 N N . GLY A 1 147 ? 13.079 17.602 -28.728 1.00 85.50 147 GLY A N 1
ATOM 1162 C CA . GLY A 1 147 ? 12.121 18.672 -29.000 1.00 85.50 147 GLY A CA 1
ATOM 1163 C C . GLY A 1 147 ? 11.188 18.389 -30.179 1.00 85.50 147 GLY A C 1
ATOM 1164 O O . GLY A 1 147 ? 10.431 19.276 -30.575 1.00 85.50 147 GLY A O 1
ATOM 1165 N N . THR A 1 148 ? 11.260 17.198 -30.781 1.00 90.62 148 THR A N 1
ATOM 1166 C CA . THR A 1 148 ? 10.329 16.754 -31.823 1.00 90.62 148 THR A CA 1
ATOM 1167 C C . THR A 1 148 ? 9.480 15.613 -31.292 1.00 90.62 148 THR A C 1
ATOM 1169 O O . THR A 1 148 ? 9.972 14.504 -31.106 1.00 90.62 148 THR A O 1
ATOM 1172 N N . GLU A 1 149 ? 8.185 15.867 -31.134 1.00 93.69 149 GLU A N 1
ATOM 1173 C CA . GLU A 1 149 ? 7.230 14.832 -30.756 1.00 93.69 149 GLU A CA 1
ATOM 1174 C C . GLU A 1 149 ? 7.096 13.779 -31.868 1.00 93.69 149 GLU A C 1
ATOM 1176 O O . GLU A 1 149 ? 6.892 14.099 -33.046 1.00 93.69 149 GLU A O 1
ATOM 1181 N N . ARG A 1 150 ? 7.219 12.504 -31.495 1.00 95.88 150 ARG A N 1
ATOM 1182 C CA . ARG A 1 150 ? 7.030 11.352 -32.379 1.00 95.88 150 ARG A CA 1
ATOM 1183 C C . ARG A 1 150 ? 6.109 10.334 -31.728 1.00 95.88 150 ARG A C 1
ATOM 1185 O O . ARG A 1 150 ? 6.208 10.079 -30.536 1.00 95.88 150 ARG A O 1
ATOM 1192 N N . LEU A 1 151 ? 5.278 9.688 -32.540 1.00 97.06 151 LEU A N 1
ATOM 1193 C CA . LEU A 1 151 ? 4.450 8.570 -32.102 1.00 97.06 151 LEU A CA 1
ATOM 1194 C C . LEU A 1 151 ? 5.148 7.246 -32.428 1.00 97.06 151 LEU A C 1
ATOM 1196 O O . LEU A 1 151 ? 5.386 6.935 -33.598 1.00 97.06 151 LEU A O 1
ATOM 1200 N N . LEU A 1 152 ? 5.458 6.467 -31.396 1.00 96.62 152 LEU A N 1
ATOM 1201 C CA . LEU A 1 152 ? 5.881 5.077 -31.506 1.00 96.62 152 LEU A CA 1
ATOM 1202 C C . LEU A 1 152 ? 4.652 4.179 -31.365 1.00 96.62 152 LEU A C 1
ATOM 1204 O O . LEU A 1 152 ? 3.953 4.241 -30.360 1.00 96.62 152 LEU A O 1
ATOM 1208 N N . VAL A 1 153 ? 4.415 3.326 -32.358 1.00 97.12 153 VAL A N 1
ATOM 1209 C CA . VAL A 1 153 ? 3.337 2.334 -32.342 1.00 97.12 153 VAL A CA 1
ATOM 1210 C C . VAL A 1 153 ? 3.957 0.949 -32.395 1.00 97.12 153 VAL A C 1
ATOM 1212 O O . VAL A 1 153 ? 4.782 0.691 -33.269 1.00 97.12 153 VAL A O 1
ATOM 1215 N N . LEU A 1 154 ? 3.562 0.081 -31.469 1.00 96.56 154 LEU A N 1
ATOM 1216 C CA . LEU A 1 154 ? 4.012 -1.305 -31.389 1.00 96.56 154 LEU A CA 1
ATOM 1217 C C . LEU A 1 154 ? 2.815 -2.231 -31.164 1.00 96.56 154 LEU A C 1
ATOM 1219 O O . LEU A 1 154 ? 1.879 -1.883 -30.441 1.00 96.56 154 LEU A O 1
ATOM 1223 N N . THR A 1 155 ? 2.871 -3.408 -31.769 1.00 95.00 155 THR A N 1
ATOM 1224 C CA . THR A 1 155 ? 1.870 -4.476 -31.682 1.00 95.00 155 THR A CA 1
ATOM 1225 C C . THR A 1 155 ? 2.542 -5.827 -31.438 1.00 95.00 155 THR A C 1
ATOM 1227 O O . THR A 1 155 ? 3.773 -5.931 -31.461 1.00 95.00 155 THR A O 1
ATOM 1230 N N . ASP A 1 156 ? 1.748 -6.870 -31.212 1.00 90.00 156 ASP A N 1
ATOM 1231 C CA . ASP A 1 156 ? 2.213 -8.251 -31.046 1.00 90.00 156 ASP A CA 1
ATOM 1232 C C . ASP A 1 156 ? 3.027 -8.779 -32.244 1.00 90.00 156 ASP A C 1
ATOM 1234 O O . ASP A 1 156 ? 3.921 -9.605 -32.054 1.00 90.00 156 ASP A O 1
ATOM 1238 N N . ASP A 1 157 ? 2.830 -8.218 -33.442 1.00 91.31 157 ASP A N 1
ATOM 1239 C CA . ASP A 1 157 ? 3.635 -8.509 -34.636 1.00 91.31 157 ASP A CA 1
ATOM 1240 C C . ASP A 1 157 ? 5.057 -7.905 -34.589 1.00 91.31 157 ASP A C 1
ATOM 1242 O O . ASP A 1 157 ? 5.968 -8.384 -35.273 1.00 91.31 157 ASP A O 1
ATOM 1246 N N . ASP A 1 158 ? 5.276 -6.847 -33.799 1.00 91.00 158 ASP A N 1
ATOM 1247 C CA . ASP A 1 158 ? 6.521 -6.066 -33.812 1.00 91.00 158 ASP A CA 1
ATOM 1248 C C . ASP A 1 158 ? 7.569 -6.579 -32.814 1.00 91.00 158 ASP A C 1
ATOM 1250 O O . ASP A 1 158 ? 8.778 -6.428 -33.034 1.00 91.00 158 ASP A O 1
ATOM 1254 N N . LEU A 1 159 ? 7.131 -7.160 -31.691 1.00 91.31 159 LEU A N 1
ATOM 1255 C CA . LEU A 1 159 ? 8.009 -7.545 -30.585 1.00 91.31 159 LEU A CA 1
ATOM 1256 C C . LEU A 1 159 ? 7.758 -8.968 -30.094 1.00 91.31 159 LEU A C 1
ATOM 1258 O O . LEU A 1 159 ? 6.644 -9.368 -29.784 1.00 91.31 159 LEU A O 1
ATOM 1262 N N . THR A 1 160 ? 8.851 -9.703 -29.891 1.00 87.31 160 THR A N 1
ATOM 1263 C CA . THR A 1 160 ? 8.847 -11.014 -29.236 1.00 87.31 160 THR A CA 1
ATOM 1264 C C . THR A 1 160 ? 9.703 -10.960 -27.978 1.00 87.31 160 THR A C 1
ATOM 1266 O O . THR A 1 160 ? 10.815 -10.426 -27.994 1.00 87.31 160 THR A O 1
ATOM 1269 N N . VAL A 1 161 ? 9.221 -11.541 -26.879 1.00 85.94 161 VAL A N 1
ATOM 1270 C CA . VAL A 1 161 ? 9.996 -11.628 -25.636 1.00 85.94 161 VAL A CA 1
ATOM 1271 C C . VAL A 1 161 ? 10.853 -12.899 -25.650 1.00 85.94 161 VAL A C 1
ATOM 1273 O O . VAL A 1 161 ? 10.305 -13.992 -25.787 1.00 85.94 161 VAL A O 1
ATOM 1276 N N . PRO A 1 162 ? 12.187 -12.804 -25.490 1.00 84.31 162 PRO A N 1
ATOM 1277 C CA . PRO A 1 162 ? 13.050 -13.983 -25.462 1.00 84.31 162 PRO A CA 1
ATOM 1278 C C . PRO A 1 162 ? 12.773 -14.859 -24.230 1.00 84.31 162 PRO A C 1
ATOM 1280 O O . PRO A 1 162 ? 12.513 -14.346 -23.134 1.00 84.31 162 PRO A O 1
ATOM 1283 N N . ASN A 1 163 ? 12.911 -16.181 -24.394 1.00 75.69 163 ASN A N 1
ATOM 1284 C CA . ASN A 1 163 ? 12.807 -17.189 -23.328 1.00 75.69 163 ASN A CA 1
ATOM 1285 C C . ASN A 1 163 ? 14.079 -17.244 -22.466 1.00 75.69 163 ASN A C 1
ATOM 1287 O O . ASN A 1 163 ? 14.687 -18.288 -22.254 1.00 75.69 163 ASN A O 1
ATOM 1291 N N . ALA A 1 164 ? 14.488 -16.088 -21.959 1.00 70.19 164 ALA A N 1
ATOM 1292 C CA . ALA A 1 164 ? 15.551 -15.953 -20.980 1.00 70.19 164 ALA A CA 1
ATOM 1293 C C . ALA A 1 164 ? 15.091 -15.010 -19.870 1.00 70.19 164 ALA A C 1
ATOM 1295 O O . ALA A 1 164 ? 14.240 -14.136 -20.086 1.00 70.19 164 ALA A O 1
ATOM 1296 N N . ASP A 1 165 ? 15.682 -15.149 -18.686 1.00 64.19 165 ASP A N 1
ATOM 1297 C CA . ASP A 1 165 ? 15.500 -14.178 -17.611 1.00 64.19 165 ASP A CA 1
ATOM 1298 C C . ASP A 1 165 ? 15.858 -12.765 -18.097 1.00 64.19 165 ASP A C 1
ATOM 1300 O O . ASP A 1 165 ? 16.615 -12.613 -19.066 1.00 64.19 165 ASP A O 1
ATOM 1304 N N . PRO A 1 166 ? 15.300 -11.702 -17.498 1.00 64.31 166 PRO A N 1
ATOM 1305 C CA . PRO A 1 166 ? 15.742 -10.353 -17.817 1.00 64.31 166 PRO A CA 1
ATOM 1306 C C . PRO A 1 166 ? 17.240 -10.200 -17.506 1.00 64.31 166 PRO A C 1
ATOM 1308 O O . PRO A 1 166 ? 17.805 -10.895 -16.665 1.00 64.31 166 PRO A O 1
ATOM 1311 N N . VAL A 1 167 ? 17.918 -9.303 -18.223 1.00 59.53 167 VAL A N 1
ATOM 1312 C CA . VAL A 1 167 ? 19.360 -9.056 -18.021 1.00 59.53 167 VAL A CA 1
ATOM 1313 C C . VAL A 1 167 ? 19.630 -8.382 -16.668 1.00 59.53 167 VAL A C 1
ATOM 1315 O O . VAL A 1 167 ? 20.728 -8.489 -16.137 1.00 59.53 167 VAL A O 1
ATOM 1318 N N . THR A 1 168 ? 18.625 -7.718 -16.095 1.00 54.19 168 THR A N 1
ATOM 1319 C CA . THR A 1 168 ? 18.696 -7.052 -14.792 1.00 54.19 168 THR A CA 1
ATOM 1320 C C . THR A 1 168 ? 17.455 -7.365 -13.961 1.00 54.19 168 THR A C 1
ATOM 1322 O O . THR A 1 168 ? 16.330 -7.076 -14.383 1.00 54.19 168 THR A O 1
ATOM 1325 N N . ASP A 1 169 ? 17.651 -7.880 -12.754 1.00 46.47 169 ASP A N 1
ATOM 1326 C CA . ASP A 1 169 ? 16.596 -7.965 -11.746 1.00 46.47 169 ASP A CA 1
ATOM 1327 C C . ASP A 1 169 ? 16.289 -6.570 -11.187 1.00 46.47 169 ASP A C 1
ATOM 1329 O O . ASP A 1 169 ? 17.130 -5.671 -11.219 1.00 46.47 169 ASP A O 1
ATOM 1333 N N . VAL A 1 170 ? 15.049 -6.347 -10.759 1.00 51.25 170 VAL A N 1
ATOM 1334 C CA . VAL A 1 170 ? 14.682 -5.171 -9.960 1.00 51.25 170 VAL A CA 1
ATOM 1335 C C . VAL A 1 170 ? 14.290 -5.694 -8.597 1.00 51.25 170 VAL A C 1
ATOM 1337 O O . VAL A 1 170 ? 13.472 -6.606 -8.508 1.00 51.25 170 VAL A O 1
ATOM 1340 N N . GLU A 1 171 ? 14.878 -5.114 -7.557 1.00 48.91 171 GLU A N 1
ATOM 1341 C CA . GLU A 1 171 ? 14.323 -5.203 -6.214 1.00 48.91 171 GLU A CA 1
ATOM 1342 C C . GLU A 1 171 ? 12.990 -4.452 -6.236 1.00 48.91 171 GLU A C 1
ATOM 1344 O O . GLU A 1 171 ? 12.923 -3.251 -6.517 1.00 48.91 171 GLU A O 1
ATOM 1349 N N . TYR A 1 172 ? 11.916 -5.224 -6.118 1.00 51.22 172 TYR A N 1
ATOM 1350 C CA . TYR A 1 172 ? 10.548 -4.754 -6.247 1.00 51.22 172 TYR A CA 1
ATOM 1351 C C . TYR A 1 172 ? 10.150 -3.940 -5.013 1.00 51.22 172 TYR A C 1
ATOM 1353 O O . TYR A 1 172 ? 10.452 -4.350 -3.896 1.00 51.22 172 TYR A O 1
ATOM 1361 N N . ASP A 1 173 ? 9.392 -2.858 -5.215 1.00 52.31 173 ASP A N 1
ATOM 1362 C CA . ASP A 1 173 ? 8.699 -2.153 -4.121 1.00 52.31 173 ASP A CA 1
ATOM 1363 C C . ASP A 1 173 ? 7.541 -2.972 -3.537 1.00 52.31 173 ASP A C 1
ATOM 1365 O O . ASP A 1 173 ? 7.038 -2.631 -2.478 1.00 52.31 173 ASP A O 1
ATOM 1369 N N . SER A 1 174 ? 7.196 -4.117 -4.148 1.00 55.91 174 SER A N 1
ATOM 1370 C CA . SER A 1 174 ? 6.117 -5.018 -3.710 1.00 55.91 174 SER A CA 1
ATOM 1371 C C . SER A 1 174 ? 6.280 -5.597 -2.292 1.00 55.91 174 SER A C 1
ATOM 1373 O O . SER A 1 174 ? 5.484 -6.441 -1.875 1.00 55.91 174 SER A O 1
ATOM 1375 N N . GLY A 1 175 ? 7.372 -5.257 -1.603 1.00 68.12 175 GLY A N 1
ATOM 1376 C CA . GLY A 1 175 ? 7.564 -5.529 -0.186 1.00 68.12 175 GLY A CA 1
ATOM 1377 C C . GLY A 1 175 ? 6.792 -4.557 0.703 1.00 68.12 175 GLY A C 1
ATOM 1378 O O . GLY A 1 175 ? 6.310 -4.987 1.743 1.00 68.12 175 GLY A O 1
ATOM 1379 N N . VAL A 1 176 ? 6.612 -3.297 0.291 1.00 81.25 176 VAL A N 1
ATOM 1380 C CA . VAL A 1 176 ? 5.998 -2.255 1.126 1.00 81.25 176 VAL A CA 1
ATOM 1381 C C . VAL A 1 176 ? 4.531 -2.566 1.403 1.00 81.25 176 VAL A C 1
ATOM 1383 O O . VAL A 1 176 ? 4.115 -2.548 2.559 1.00 81.25 176 VAL A O 1
ATOM 1386 N N . GLU A 1 177 ? 3.753 -2.922 0.379 1.00 83.81 177 GLU A N 1
ATOM 1387 C CA . GLU A 1 177 ? 2.328 -3.235 0.522 1.00 83.81 177 GLU A CA 1
ATOM 1388 C C . GLU A 1 177 ? 2.123 -4.529 1.324 1.00 83.81 177 GLU A C 1
ATOM 1390 O O . GLU A 1 177 ? 1.238 -4.612 2.173 1.00 83.81 177 GLU A O 1
ATOM 1395 N N . GLN A 1 178 ? 2.964 -5.547 1.099 1.00 83.12 178 GLN A N 1
ATOM 1396 C CA . GLN A 1 178 ? 2.893 -6.808 1.849 1.00 83.12 178 GLN A CA 1
ATOM 1397 C C . GLN A 1 178 ? 3.286 -6.629 3.318 1.00 83.12 178 GLN A C 1
ATOM 1399 O O . GLN A 1 178 ? 2.630 -7.179 4.201 1.00 83.12 178 GLN A O 1
ATOM 1404 N N . GLU A 1 179 ? 4.348 -5.868 3.580 1.00 86.94 179 GLU A N 1
ATOM 1405 C CA . GLU A 1 179 ? 4.808 -5.533 4.926 1.00 86.94 179 GLU A CA 1
ATOM 1406 C C . GLU A 1 179 ? 3.760 -4.707 5.671 1.00 86.94 179 GLU A C 1
ATOM 1408 O O . GLU A 1 179 ? 3.489 -4.984 6.840 1.00 86.94 179 GLU A O 1
ATOM 1413 N N . PHE A 1 180 ? 3.148 -3.732 4.994 1.00 91.00 180 PHE A N 1
ATOM 1414 C CA . PHE A 1 180 ? 2.055 -2.941 5.543 1.00 91.00 180 PHE A CA 1
ATOM 1415 C C . PHE A 1 180 ? 0.869 -3.829 5.923 1.00 91.00 180 PHE A C 1
ATOM 1417 O O . PHE A 1 180 ? 0.466 -3.814 7.083 1.00 91.00 180 PHE A O 1
ATOM 1424 N N . ALA A 1 181 ? 0.368 -4.648 4.990 1.00 88.19 181 ALA A N 1
ATOM 1425 C CA . ALA A 1 181 ? -0.784 -5.515 5.230 1.00 88.19 181 ALA A CA 1
ATOM 1426 C C . ALA A 1 181 ? -0.546 -6.468 6.408 1.00 88.19 181 ALA A C 1
ATOM 1428 O O . ALA A 1 181 ? -1.347 -6.513 7.335 1.00 88.19 181 ALA A O 1
ATOM 1429 N N . ALA A 1 182 ? 0.606 -7.147 6.433 1.00 87.50 182 ALA A N 1
ATOM 1430 C CA . ALA A 1 182 ? 0.945 -8.078 7.506 1.00 87.50 182 ALA A CA 1
ATOM 1431 C C . ALA A 1 182 ? 1.040 -7.398 8.881 1.00 87.50 182 ALA A C 1
ATOM 1433 O O . ALA A 1 182 ? 0.685 -7.995 9.896 1.00 87.50 182 ALA A O 1
ATOM 1434 N N . ARG A 1 183 ? 1.541 -6.156 8.938 1.00 90.44 183 ARG A N 1
ATOM 1435 C CA . ARG A 1 183 ? 1.600 -5.391 10.190 1.00 90.44 183 ARG A CA 1
ATOM 1436 C C . ARG A 1 183 ? 0.232 -4.869 10.602 1.00 90.44 183 ARG A C 1
ATOM 1438 O O . ARG A 1 183 ? -0.066 -4.907 11.790 1.00 90.44 183 ARG A O 1
ATOM 1445 N N . PHE A 1 184 ? -0.574 -4.392 9.661 1.00 92.00 184 PHE A N 1
ATOM 1446 C CA . PHE A 1 184 ? -1.910 -3.876 9.938 1.00 92.00 184 PHE A CA 1
ATOM 1447 C C . PHE A 1 184 ? -2.833 -4.988 10.450 1.00 92.00 184 PHE A C 1
ATOM 1449 O O . PHE A 1 184 ? -3.397 -4.849 11.524 1.00 92.00 184 PHE A O 1
ATOM 1456 N N . GLU A 1 185 ? -2.880 -6.133 9.764 1.00 89.00 185 GLU A N 1
ATOM 1457 C CA . GLU A 1 185 ? -3.675 -7.311 10.158 1.00 89.00 185 GLU A CA 1
ATOM 1458 C C . GLU A 1 185 ? -3.234 -7.925 11.501 1.00 89.00 185 GLU A C 1
ATOM 1460 O O . GLU A 1 185 ? -3.965 -8.710 12.097 1.00 89.00 185 GLU A O 1
ATOM 1465 N N . SER A 1 186 ? -2.026 -7.604 11.982 1.00 88.88 186 SER A N 1
ATOM 1466 C CA . SER A 1 186 ? -1.555 -8.045 13.303 1.00 88.88 186 SER A CA 1
ATOM 1467 C C . SER A 1 186 ? -2.088 -7.201 14.463 1.00 88.88 186 SER A C 1
ATOM 1469 O O . SER A 1 186 ? -1.883 -7.569 15.622 1.00 88.88 186 SER A O 1
ATOM 1471 N N . LEU A 1 187 ? -2.715 -6.061 14.161 1.00 88.44 187 LEU A N 1
ATOM 1472 C CA . LEU A 1 187 ? -3.346 -5.190 15.141 1.00 88.44 187 LEU A CA 1
ATOM 1473 C C . LEU A 1 187 ? -4.828 -5.541 15.277 1.00 88.44 187 LEU A C 1
ATOM 1475 O O . LEU A 1 187 ? -5.488 -5.873 14.298 1.00 88.44 187 LEU A O 1
ATOM 1479 N N . ASP A 1 188 ? -5.328 -5.432 16.502 1.00 86.56 188 ASP A N 1
ATOM 1480 C CA . ASP A 1 188 ? -6.748 -5.547 16.823 1.00 86.56 188 ASP A CA 1
ATOM 1481 C C . ASP A 1 188 ? -7.347 -4.137 16.742 1.00 86.56 188 ASP A C 1
ATOM 1483 O O . ASP A 1 188 ? -7.129 -3.315 17.635 1.00 86.56 188 ASP A O 1
ATOM 1487 N N . LEU A 1 189 ? -7.940 -3.814 15.592 1.00 89.94 189 LEU A N 1
ATOM 1488 C CA . LEU A 1 189 ? -8.495 -2.503 15.255 1.00 89.94 189 LEU A CA 1
ATOM 1489 C C . LEU A 1 189 ? -9.932 -2.679 14.769 1.00 89.94 189 LEU A C 1
ATOM 1491 O O . LEU A 1 189 ? -10.234 -3.671 14.113 1.00 89.94 189 LEU A O 1
ATOM 1495 N N . ASP A 1 190 ? -10.744 -1.640 14.935 1.00 90.25 190 ASP A N 1
ATOM 1496 C CA . ASP A 1 190 ? -12.142 -1.579 14.475 1.00 90.25 190 ASP A CA 1
ATOM 1497 C C . ASP A 1 190 ? -12.276 -1.438 12.937 1.00 90.25 190 ASP A C 1
ATOM 1499 O O . ASP A 1 190 ? -13.348 -1.154 12.400 1.00 90.25 190 ASP A O 1
ATOM 1503 N N . TRP A 1 191 ? -11.166 -1.623 12.213 1.00 92.69 191 TRP A N 1
ATOM 1504 C CA . TRP A 1 191 ? -11.041 -1.491 10.766 1.00 92.69 191 TRP A CA 1
ATOM 1505 C C . TRP A 1 191 ? -10.492 -2.784 10.160 1.00 92.69 191 TRP A C 1
ATOM 1507 O O . TRP A 1 191 ? -9.347 -3.169 10.412 1.00 92.69 191 TRP A O 1
ATOM 1517 N N . ALA A 1 192 ? -11.267 -3.424 9.287 1.00 91.94 192 ALA A N 1
ATOM 1518 C CA . ALA A 1 192 ? -10.845 -4.609 8.553 1.00 91.94 192 ALA A CA 1
ATOM 1519 C C . ALA A 1 192 ? -10.130 -4.228 7.246 1.00 91.94 192 ALA A C 1
ATOM 1521 O O . ALA A 1 192 ? -10.671 -3.510 6.406 1.00 91.94 192 ALA A O 1
ATOM 1522 N N . LEU A 1 193 ? -8.913 -4.743 7.042 1.00 92.00 193 LEU A N 1
ATOM 1523 C CA . LEU A 1 193 ? -8.150 -4.516 5.813 1.00 92.00 193 LEU A CA 1
ATOM 1524 C C . LEU A 1 193 ? -8.624 -5.444 4.683 1.00 92.00 193 LEU A C 1
ATOM 1526 O O . LEU A 1 193 ? -8.494 -6.666 4.762 1.00 92.00 193 LEU A O 1
ATOM 1530 N N . VAL A 1 194 ? -9.076 -4.861 3.577 1.00 89.75 194 VAL A N 1
ATOM 1531 C CA . VAL A 1 194 ? -9.392 -5.555 2.326 1.00 89.75 194 VAL A CA 1
ATOM 1532 C C . VAL A 1 194 ? -8.292 -5.284 1.307 1.00 89.75 194 VAL A C 1
ATOM 1534 O O . VAL A 1 194 ? -7.988 -4.140 0.978 1.00 89.75 194 VAL A O 1
ATOM 1537 N N . ARG A 1 195 ? -7.689 -6.349 0.775 1.00 85.44 195 ARG A N 1
ATOM 1538 C CA . ARG A 1 195 ? -6.660 -6.269 -0.272 1.00 85.44 195 ARG A CA 1
ATOM 1539 C C . ARG A 1 195 ? -7.288 -6.346 -1.654 1.00 85.44 195 ARG A C 1
ATOM 1541 O O . ARG A 1 195 ? -8.203 -7.140 -1.850 1.00 85.44 195 ARG A O 1
ATOM 1548 N N . GLU A 1 196 ? -6.730 -5.601 -2.608 1.00 76.69 196 GLU A N 1
ATOM 1549 C CA . GLU A 1 196 ? -7.222 -5.558 -3.994 1.00 76.69 196 GLU A CA 1
ATOM 1550 C C . GLU A 1 196 ? -8.745 -5.299 -4.064 1.00 76.69 196 GLU A C 1
ATOM 1552 O O . GLU A 1 196 ? -9.485 -6.116 -4.622 1.00 76.69 196 GLU A O 1
ATOM 1557 N N . PRO A 1 197 ? -9.232 -4.192 -3.468 1.00 82.44 197 PRO A N 1
ATOM 1558 C CA . PRO A 1 197 ? -10.655 -3.867 -3.444 1.00 82.44 197 PRO A CA 1
ATOM 1559 C C . PRO A 1 197 ? -11.219 -3.603 -4.849 1.00 82.44 197 PRO A C 1
ATOM 1561 O O . PRO A 1 197 ? -10.495 -3.515 -5.848 1.00 82.44 197 PRO A O 1
ATOM 1564 N N . ASP A 1 198 ? -12.541 -3.452 -4.920 1.00 76.94 198 ASP A N 1
ATOM 1565 C CA . ASP A 1 198 ? -13.240 -3.168 -6.168 1.00 76.94 198 ASP A CA 1
ATOM 1566 C C . ASP A 1 198 ? -12.750 -1.879 -6.851 1.00 76.94 198 ASP A C 1
ATOM 1568 O O . ASP A 1 198 ? -12.299 -0.916 -6.232 1.00 76.94 198 ASP A O 1
ATOM 1572 N N . VAL A 1 199 ? -12.846 -1.874 -8.183 1.00 77.56 199 VAL A N 1
ATOM 1573 C CA . VAL A 1 199 ? -12.445 -0.734 -9.014 1.00 77.56 199 VAL A CA 1
ATOM 1574 C C . VAL A 1 199 ? -13.442 0.408 -8.845 1.00 77.56 199 VAL A C 1
ATOM 1576 O O . VAL A 1 199 ? -14.634 0.230 -9.095 1.00 77.56 199 VAL A O 1
ATOM 1579 N N . LEU A 1 200 ? -12.937 1.598 -8.534 1.00 76.38 200 LEU A N 1
ATOM 1580 C CA . LEU A 1 200 ? -13.742 2.797 -8.332 1.00 76.38 200 LEU A CA 1
ATOM 1581 C C . LEU A 1 200 ? -13.971 3.538 -9.640 1.00 76.38 200 LEU A C 1
ATOM 1583 O O . LEU A 1 200 ? -13.041 3.761 -10.421 1.00 76.38 200 LEU A O 1
ATOM 1587 N N . ALA A 1 201 ? -15.219 3.939 -9.864 1.00 73.69 201 ALA A N 1
ATOM 1588 C CA . ALA A 1 201 ? -15.575 4.844 -10.942 1.00 73.69 201 ALA A CA 1
ATOM 1589 C C . ALA A 1 201 ? -15.332 6.286 -10.489 1.00 73.69 201 ALA A C 1
ATOM 1591 O O . ALA A 1 201 ? -16.048 6.795 -9.638 1.00 73.69 201 ALA A O 1
ATOM 1592 N N . ALA A 1 202 ? -14.342 6.943 -11.084 1.00 68.06 202 ALA A N 1
ATOM 1593 C CA . ALA A 1 202 ? -13.999 8.336 -10.835 1.00 68.06 202 ALA A CA 1
ATOM 1594 C C . ALA A 1 202 ? -14.339 9.171 -12.078 1.00 68.06 202 ALA A C 1
ATOM 1596 O O . ALA A 1 202 ? -13.491 9.445 -12.932 1.00 68.06 202 ALA A O 1
ATOM 1597 N N . GLY A 1 203 ? -15.621 9.514 -12.225 1.00 71.75 203 GLY A N 1
ATOM 1598 C CA . GLY A 1 203 ? -16.138 10.176 -13.424 1.00 71.75 203 GLY A CA 1
ATOM 1599 C C . GLY A 1 203 ? -16.057 9.275 -14.661 1.00 71.75 203 GLY A C 1
ATOM 1600 O O . GLY A 1 203 ? -16.724 8.246 -14.735 1.00 71.75 203 GLY A O 1
ATOM 1601 N N . ASP A 1 204 ? -15.253 9.672 -15.649 1.00 67.50 204 ASP A N 1
ATOM 1602 C CA . ASP A 1 204 ? -14.963 8.900 -16.863 1.00 67.50 204 ASP A CA 1
ATOM 1603 C C . ASP A 1 204 ? -13.755 7.960 -16.711 1.00 67.50 204 ASP A C 1
ATOM 1605 O O . ASP A 1 204 ? -13.425 7.234 -17.647 1.00 67.50 204 ASP A O 1
ATOM 1609 N N . ARG A 1 205 ? -13.094 7.948 -15.549 1.00 70.19 205 ARG A N 1
ATOM 1610 C CA . ARG A 1 205 ? -11.896 7.147 -15.275 1.00 70.19 205 ARG A CA 1
ATOM 1611 C C . ARG A 1 205 ? -12.166 6.049 -14.261 1.00 70.19 205 ARG A C 1
ATOM 1613 O O . ARG A 1 205 ? -13.113 6.108 -13.483 1.00 70.19 205 ARG A O 1
ATOM 1620 N N . LEU A 1 206 ? -11.301 5.040 -14.269 1.00 72.94 206 LEU A N 1
ATOM 1621 C CA . LEU A 1 206 ? -11.301 3.977 -13.274 1.00 72.94 206 LEU A CA 1
ATOM 1622 C C . LEU A 1 206 ? -10.043 4.057 -12.411 1.00 72.94 206 LEU A C 1
ATOM 1624 O O . LEU A 1 206 ? -8.924 4.131 -12.928 1.00 72.94 206 LEU A O 1
ATOM 1628 N N . MET A 1 207 ? -10.239 4.001 -11.099 1.00 75.12 207 MET A N 1
ATOM 1629 C CA . MET A 1 207 ? -9.174 3.931 -10.108 1.00 75.12 207 MET A CA 1
ATOM 1630 C C . MET A 1 207 ? -9.159 2.551 -9.457 1.00 75.12 207 MET A C 1
ATOM 1632 O O . MET A 1 207 ? -10.201 1.997 -9.126 1.00 75.12 207 MET A O 1
ATOM 1636 N N . VAL A 1 208 ? -7.963 1.992 -9.284 1.00 77.56 208 VAL A N 1
ATOM 1637 C CA . VAL A 1 208 ? -7.762 0.710 -8.607 1.00 77.56 208 VAL A CA 1
ATOM 1638 C C . VAL A 1 208 ? -6.928 0.983 -7.355 1.00 77.56 208 VAL A C 1
ATOM 1640 O O . VAL A 1 208 ? -5.717 1.139 -7.509 1.00 77.56 208 VAL A O 1
ATOM 1643 N N . PRO A 1 209 ? -7.538 1.076 -6.162 1.00 83.88 209 PRO A N 1
ATOM 1644 C CA . PRO A 1 209 ? -6.800 1.211 -4.909 1.00 83.88 209 PRO A CA 1
ATOM 1645 C C . PRO A 1 209 ? -6.016 -0.066 -4.567 1.00 83.88 209 PRO A C 1
ATOM 1647 O O . PRO A 1 209 ? -6.300 -1.144 -5.100 1.00 83.88 209 PRO A O 1
ATOM 1650 N N . ASP A 1 210 ? -4.990 0.040 -3.727 1.00 85.25 210 ASP A N 1
ATOM 1651 C CA . ASP A 1 210 ? -4.245 -1.114 -3.204 1.00 85.25 210 ASP A CA 1
ATOM 1652 C C . ASP A 1 210 ? -5.025 -1.837 -2.105 1.00 85.25 210 ASP A C 1
ATOM 1654 O O . ASP A 1 210 ? -5.092 -3.073 -2.089 1.00 85.25 210 ASP A O 1
ATOM 1658 N N . PHE A 1 211 ? -5.654 -1.056 -1.229 1.00 91.00 211 PHE A N 1
ATOM 1659 C CA . PHE A 1 211 ? -6.397 -1.534 -0.074 1.00 91.00 211 PHE A CA 1
ATOM 1660 C C . PHE A 1 211 ? -7.698 -0.755 0.132 1.00 91.00 211 PHE A C 1
ATOM 1662 O O . PHE A 1 211 ? -7.883 0.346 -0.390 1.00 91.00 211 PHE A O 1
ATOM 1669 N N . ALA A 1 212 ? -8.591 -1.330 0.926 1.00 92.12 212 ALA A N 1
ATOM 1670 C CA . ALA A 1 212 ? -9.681 -0.625 1.583 1.00 92.12 212 ALA A CA 1
ATOM 1671 C C . ALA A 1 212 ? -9.705 -1.002 3.069 1.00 92.12 212 ALA A C 1
ATOM 1673 O O . ALA A 1 212 ? -9.287 -2.100 3.435 1.00 92.12 212 ALA A O 1
ATOM 1674 N N . PHE A 1 213 ? -10.171 -0.087 3.906 1.00 94.75 213 PHE A N 1
ATOM 1675 C CA . PHE A 1 213 ? -10.464 -0.298 5.313 1.00 94.75 213 PHE A CA 1
ATOM 1676 C C . PHE A 1 213 ? -11.979 -0.257 5.480 1.00 94.75 213 PHE A C 1
ATOM 1678 O O . PHE A 1 213 ? -12.598 0.763 5.175 1.00 94.75 213 PHE A O 1
ATOM 1685 N N . ASP A 1 214 ? -12.553 -1.360 5.946 1.00 93.12 214 ASP A N 1
ATOM 1686 C CA . ASP A 1 214 ? -13.979 -1.476 6.240 1.00 93.12 214 ASP A CA 1
ATOM 1687 C C . ASP A 1 214 ? -14.187 -1.275 7.734 1.00 93.12 214 ASP A C 1
ATOM 1689 O O . ASP A 1 214 ? -13.575 -1.987 8.534 1.00 93.12 214 ASP A O 1
ATOM 1693 N N . TYR A 1 215 ? -15.027 -0.315 8.112 1.00 92.94 215 TYR A N 1
ATOM 1694 C CA . TYR A 1 215 ? -15.351 -0.101 9.517 1.00 92.94 215 TYR A CA 1
ATOM 1695 C C . TYR A 1 215 ? -16.241 -1.237 10.034 1.00 92.94 215 TYR A C 1
ATOM 1697 O O . TYR A 1 215 ? -17.251 -1.566 9.416 1.00 92.94 215 TYR A O 1
ATOM 1705 N N . GLU A 1 216 ? -15.894 -1.844 11.170 1.00 89.31 216 GLU A N 1
ATOM 1706 C CA . GLU A 1 216 ? -16.609 -3.026 11.676 1.00 89.31 216 GLU A CA 1
ATOM 1707 C C . GLU A 1 216 ? -18.059 -2.716 12.096 1.00 89.31 216 GLU A C 1
ATOM 1709 O O . GLU A 1 216 ? -18.940 -3.576 12.005 1.00 89.31 216 GLU A O 1
ATOM 1714 N N . PHE A 1 217 ? -18.323 -1.477 12.519 1.00 87.69 217 PHE A N 1
ATOM 1715 C CA . PHE A 1 217 ? -19.594 -1.070 13.125 1.00 87.69 217 PHE A CA 1
ATOM 1716 C C . PHE A 1 217 ? -20.481 -0.211 12.214 1.00 87.69 217 PHE A C 1
ATOM 1718 O O . PHE A 1 217 ? -21.421 0.426 12.685 1.00 87.69 217 PHE A O 1
ATOM 1725 N N . GLY A 1 218 ? -20.207 -0.171 10.909 1.00 85.75 218 GLY A N 1
ATOM 1726 C CA . GLY A 1 218 ? -21.002 0.609 9.962 1.00 85.75 218 GLY A CA 1
ATOM 1727 C C . GLY A 1 218 ? -20.702 0.280 8.504 1.00 85.75 218 GLY A C 1
ATOM 1728 O O . GLY A 1 218 ? -19.964 -0.648 8.200 1.00 85.75 218 GLY A O 1
ATOM 1729 N N . ASP A 1 219 ? -21.282 1.063 7.595 1.00 87.19 219 ASP A N 1
ATOM 1730 C CA . ASP A 1 219 ? -21.064 0.920 6.148 1.00 87.19 219 ASP A CA 1
ATOM 1731 C C . ASP A 1 219 ? -19.892 1.787 5.634 1.00 87.19 219 ASP A C 1
ATOM 1733 O O . ASP A 1 219 ? -19.682 1.894 4.425 1.00 87.19 219 ASP A O 1
ATOM 1737 N N . GLU A 1 220 ? -19.144 2.437 6.533 1.00 90.50 220 GLU A N 1
ATOM 1738 C CA . GLU A 1 220 ? -18.049 3.334 6.155 1.00 90.50 220 GLU A CA 1
ATOM 1739 C C . GLU A 1 220 ? -16.861 2.544 5.595 1.00 90.50 220 GLU A C 1
ATOM 1741 O O . GLU A 1 220 ? -16.389 1.567 6.189 1.00 90.50 220 GLU A O 1
ATOM 1746 N N . ARG A 1 221 ? -16.351 3.010 4.453 1.00 91.31 221 ARG A N 1
ATOM 1747 C CA . ARG A 1 221 ? -15.206 2.422 3.763 1.00 91.31 221 ARG A CA 1
ATOM 1748 C C . ARG A 1 221 ? -14.209 3.501 3.367 1.00 91.31 221 ARG A C 1
ATOM 1750 O O . ARG A 1 221 ? -14.542 4.456 2.670 1.00 91.31 221 ARG A O 1
ATOM 1757 N N . VAL A 1 222 ? -12.948 3.282 3.727 1.00 90.75 222 VAL A N 1
ATOM 1758 C CA . VAL A 1 222 ? -11.834 4.167 3.370 1.00 90.75 222 VAL A CA 1
ATOM 1759 C C . VAL A 1 222 ? -10.872 3.430 2.452 1.00 90.75 222 VAL A C 1
ATOM 1761 O O . VAL A 1 222 ? -10.268 2.433 2.833 1.00 90.75 222 VAL A O 1
ATOM 1764 N N . TYR A 1 223 ? -10.679 3.916 1.234 1.00 89.94 223 TYR A N 1
ATOM 1765 C CA . TYR A 1 223 ? -9.684 3.368 0.319 1.00 89.94 223 TYR A CA 1
ATOM 1766 C C . TYR A 1 223 ? -8.281 3.832 0.686 1.00 89.94 223 TYR A C 1
ATOM 1768 O O . TYR A 1 223 ? -8.088 4.933 1.199 1.00 89.94 223 TYR A O 1
ATOM 1776 N N . PHE A 1 224 ? -7.284 3.014 0.363 1.00 90.50 224 PHE A N 1
ATOM 1777 C CA . PHE A 1 224 ? -5.886 3.324 0.610 1.00 90.50 224 PHE A CA 1
ATOM 1778 C C . PHE A 1 224 ? -5.003 2.927 -0.569 1.00 90.50 224 PHE A C 1
ATOM 1780 O O . PHE A 1 224 ? -5.072 1.804 -1.071 1.00 90.50 224 PHE A O 1
ATOM 1787 N N . GLU A 1 225 ? -4.176 3.868 -1.017 1.00 87.19 225 GLU A N 1
ATOM 1788 C CA . GLU A 1 225 ? -3.226 3.683 -2.117 1.00 87.19 225 GLU A CA 1
ATOM 1789 C C . GLU A 1 225 ? -1.810 3.997 -1.632 1.00 87.19 225 GLU A C 1
ATOM 1791 O O . GLU A 1 225 ? -1.570 5.063 -1.062 1.00 87.19 225 GLU A O 1
ATOM 1796 N N . ILE A 1 226 ? -0.865 3.095 -1.897 1.00 86.75 226 ILE A N 1
ATOM 1797 C CA . ILE A 1 226 ? 0.553 3.283 -1.596 1.00 86.75 226 ILE A CA 1
ATOM 1798 C C . ILE A 1 226 ? 1.269 3.649 -2.898 1.00 86.75 226 ILE A C 1
ATOM 1800 O O . ILE A 1 226 ? 1.509 2.826 -3.778 1.00 86.75 226 ILE A O 1
ATOM 1804 N N . MET A 1 227 ? 1.630 4.920 -3.033 1.00 79.62 227 MET A N 1
ATOM 1805 C CA . MET A 1 227 ? 2.305 5.452 -4.209 1.00 79.62 227 MET A CA 1
ATOM 1806 C C . MET A 1 227 ? 3.822 5.448 -4.022 1.00 79.62 227 MET A C 1
ATOM 1808 O O . MET A 1 227 ? 4.373 6.241 -3.258 1.00 79.62 227 MET A O 1
ATOM 1812 N N . GLY A 1 228 ? 4.497 4.601 -4.805 1.00 75.12 228 GLY A N 1
ATOM 1813 C CA . GLY A 1 228 ? 5.956 4.601 -4.905 1.00 75.12 228 GLY A CA 1
ATOM 1814 C C . GLY A 1 228 ? 6.488 5.891 -5.538 1.00 75.12 228 GLY A C 1
ATOM 1815 O O . GLY A 1 228 ? 7.142 6.681 -4.877 1.00 75.12 228 GLY A O 1
ATOM 1816 N N . PHE A 1 229 ? 6.211 6.145 -6.822 1.00 74.19 229 PHE A N 1
ATOM 1817 C CA . PHE A 1 229 ? 6.528 7.447 -7.427 1.00 74.19 229 PHE A CA 1
ATOM 1818 C C . PHE A 1 229 ? 5.323 8.375 -7.369 1.00 74.19 229 PHE A C 1
ATOM 1820 O O . PHE A 1 229 ? 4.194 7.923 -7.544 1.00 74.19 229 PHE A O 1
ATOM 1827 N N . TRP A 1 230 ? 5.568 9.673 -7.194 1.00 74.25 230 TRP A N 1
ATOM 1828 C CA . TRP A 1 230 ? 4.510 10.678 -7.172 1.00 74.25 230 TRP A CA 1
ATOM 1829 C C . TRP A 1 230 ? 5.025 12.070 -7.577 1.00 74.25 230 TRP A C 1
ATOM 1831 O O . TRP A 1 230 ? 6.223 12.362 -7.518 1.00 74.25 230 TRP A O 1
ATOM 1841 N N . THR A 1 231 ? 4.096 12.926 -8.004 1.00 70.62 231 THR A N 1
ATOM 1842 C CA . THR A 1 231 ? 4.290 14.379 -8.143 1.00 70.62 231 THR A CA 1
ATOM 1843 C C . THR A 1 231 ? 3.118 15.108 -7.493 1.00 70.62 231 THR A C 1
ATOM 1845 O O . THR A 1 231 ? 2.031 14.519 -7.416 1.00 70.62 231 THR A O 1
ATOM 1848 N N . PRO A 1 232 ? 3.287 16.372 -7.061 1.00 71.50 232 PRO A N 1
ATOM 1849 C CA . PRO A 1 232 ? 2.182 17.166 -6.533 1.00 71.50 232 PRO A CA 1
ATOM 1850 C C . PRO A 1 232 ? 0.975 17.189 -7.477 1.00 71.50 232 PRO A C 1
ATOM 1852 O O . PRO A 1 232 ? -0.138 16.892 -7.056 1.00 71.50 232 PRO A O 1
ATOM 1855 N N . GLU A 1 233 ? 1.188 17.415 -8.776 1.00 72.56 233 GLU A N 1
ATOM 1856 C CA . GLU A 1 233 ? 0.102 17.479 -9.759 1.00 72.56 233 GLU A CA 1
ATOM 1857 C C . GLU A 1 233 ? -0.612 16.132 -9.926 1.00 72.56 233 GLU A C 1
ATOM 1859 O O . GLU A 1 233 ? -1.824 16.095 -10.139 1.00 72.56 233 GLU A O 1
ATOM 1864 N N . TYR A 1 234 ? 0.114 15.011 -9.836 1.00 75.12 234 TYR A N 1
ATOM 1865 C CA . TYR A 1 234 ? -0.492 13.683 -9.915 1.00 75.12 234 TYR A CA 1
ATOM 1866 C C . TYR A 1 234 ? -1.327 13.370 -8.671 1.00 75.12 234 TYR A C 1
ATOM 1868 O O . TYR A 1 234 ? -2.445 12.866 -8.799 1.00 75.12 234 TYR A O 1
ATOM 1876 N N . VAL A 1 235 ? -0.818 13.704 -7.481 1.00 75.38 235 VAL A N 1
ATOM 1877 C CA . VAL A 1 235 ? -1.551 13.543 -6.217 1.00 75.38 235 VAL A CA 1
ATOM 1878 C C . VAL A 1 235 ? -2.805 14.418 -6.222 1.00 75.38 235 VAL A C 1
ATOM 1880 O O . VAL A 1 235 ? -3.899 13.906 -5.997 1.00 75.38 235 VAL A O 1
ATOM 1883 N N . GLU A 1 236 ? -2.695 15.699 -6.587 1.00 74.69 236 GLU A N 1
ATOM 1884 C CA . GLU A 1 236 ? -3.845 16.604 -6.733 1.00 74.69 236 GLU A CA 1
ATOM 1885 C C . GLU A 1 236 ? -4.873 16.070 -7.742 1.00 74.69 236 GLU A C 1
ATOM 1887 O O . GLU A 1 236 ? -6.085 16.110 -7.508 1.00 74.69 236 GLU A O 1
ATOM 1892 N N . LYS A 1 237 ? -4.411 15.513 -8.867 1.00 76.56 237 LYS A N 1
ATOM 1893 C CA . LYS A 1 237 ? -5.286 14.912 -9.880 1.00 76.56 237 LYS A CA 1
ATOM 1894 C C . LYS A 1 237 ? -6.005 13.662 -9.355 1.00 76.56 237 LYS A C 1
ATOM 1896 O O . LYS A 1 237 ? -7.168 13.461 -9.696 1.00 76.56 237 LYS A O 1
ATOM 1901 N N . LYS A 1 238 ? -5.354 12.833 -8.532 1.00 74.31 238 LYS A N 1
ATOM 1902 C CA . LYS A 1 238 ? -5.972 11.661 -7.882 1.00 74.31 238 LYS A CA 1
ATOM 1903 C C . LYS A 1 238 ? -6.996 12.077 -6.828 1.00 74.31 238 LYS A C 1
ATOM 1905 O O . LYS A 1 238 ? -8.127 11.604 -6.872 1.00 74.31 238 LYS A O 1
ATOM 1910 N N . LEU A 1 239 ? -6.644 13.014 -5.951 1.00 74.44 239 LEU A N 1
ATOM 1911 C CA . LEU A 1 239 ? -7.554 13.528 -4.925 1.00 74.44 239 LEU A CA 1
ATOM 1912 C C . LEU A 1 239 ? -8.781 14.221 -5.542 1.00 74.44 239 LEU A C 1
ATOM 1914 O O . LEU A 1 239 ? -9.906 13.986 -5.113 1.00 74.44 239 LEU A O 1
ATOM 1918 N N . SER A 1 240 ? -8.601 15.012 -6.605 1.00 73.75 240 SER A N 1
ATOM 1919 C CA . SER A 1 240 ? -9.724 15.654 -7.311 1.00 73.75 240 SER A CA 1
ATOM 1920 C C . SER A 1 240 ? -10.624 14.670 -8.066 1.00 73.75 240 SER A C 1
ATOM 1922 O O . SER A 1 240 ? -11.831 14.892 -8.134 1.00 73.75 240 SER A O 1
ATOM 1924 N N . GLN A 1 241 ? -10.073 13.573 -8.600 1.00 71.00 241 GLN A N 1
ATOM 1925 C CA . GLN A 1 241 ? -10.864 12.483 -9.189 1.00 71.00 241 GLN A CA 1
ATOM 1926 C C . GLN A 1 241 ? -11.792 11.824 -8.161 1.00 71.00 241 GLN A C 1
ATOM 1928 O O . GLN A 1 241 ? -12.907 11.448 -8.510 1.00 71.00 241 GLN A O 1
ATOM 1933 N N . LEU A 1 242 ? -11.363 11.730 -6.903 1.00 67.31 242 LEU A N 1
ATOM 1934 C CA . LEU A 1 242 ? -12.150 11.133 -5.822 1.00 67.31 242 LEU A CA 1
ATOM 1935 C C . LEU A 1 242 ? -13.067 12.113 -5.114 1.00 67.31 242 LEU A C 1
ATOM 1937 O O . LEU A 1 242 ? -14.122 11.710 -4.652 1.00 67.31 242 LEU A O 1
ATOM 1941 N N . ALA A 1 243 ? -12.759 13.409 -5.127 1.00 67.81 243 ALA A N 1
ATOM 1942 C CA . ALA A 1 243 ? -13.734 14.428 -4.741 1.00 67.81 243 ALA A CA 1
ATOM 1943 C C . ALA A 1 243 ? -14.987 14.420 -5.646 1.00 67.81 243 ALA A C 1
ATOM 1945 O O . ALA A 1 243 ? -16.001 15.023 -5.304 1.00 67.81 243 ALA A O 1
ATOM 1946 N N . ALA A 1 244 ? -14.920 13.763 -6.812 1.00 67.50 244 ALA A N 1
ATOM 1947 C CA . ALA A 1 244 ? -16.063 13.510 -7.686 1.00 67.50 244 ALA A CA 1
ATOM 1948 C C . ALA A 1 244 ? -16.827 12.209 -7.352 1.00 67.50 244 ALA A C 1
ATOM 1950 O O . ALA A 1 244 ? -17.787 11.880 -8.050 1.00 67.50 244 ALA A O 1
ATOM 1951 N N . THR A 1 245 ? -16.403 11.479 -6.321 1.00 69.56 245 THR A N 1
ATOM 1952 C CA . THR A 1 245 ? -17.049 10.280 -5.773 1.00 69.56 245 THR A CA 1
ATOM 1953 C C . THR A 1 245 ? -17.442 10.533 -4.319 1.00 69.56 245 THR A C 1
ATOM 1955 O O . THR A 1 245 ? -16.864 11.404 -3.676 1.00 69.56 245 THR A O 1
ATOM 1958 N N . ASP A 1 246 ? -18.388 9.763 -3.787 1.00 71.19 246 ASP A N 1
ATOM 1959 C CA . ASP A 1 246 ? -18.761 9.828 -2.364 1.00 71.19 246 ASP A CA 1
ATOM 1960 C C . ASP A 1 246 ? -17.791 9.022 -1.465 1.00 71.19 246 ASP A C 1
ATOM 1962 O O . ASP A 1 246 ? -18.074 8.795 -0.296 1.00 71.19 246 ASP A O 1
ATOM 1966 N N . GLU A 1 247 ? -16.653 8.580 -2.012 1.00 80.94 247 GLU A N 1
ATOM 1967 C CA . GLU A 1 247 ? -15.705 7.670 -1.364 1.00 80.94 247 GLU A CA 1
ATOM 1968 C C . GLU A 1 247 ? -14.544 8.421 -0.689 1.00 80.94 247 GLU A C 1
ATOM 1970 O O . GLU A 1 247 ? -14.028 9.419 -1.208 1.00 80.94 247 GLU A O 1
ATOM 1975 N N . THR A 1 248 ? -14.052 7.888 0.431 1.00 84.12 248 THR A N 1
ATOM 1976 C CA . THR A 1 248 ? -12.887 8.429 1.148 1.00 84.12 248 THR A CA 1
ATOM 1977 C C . THR A 1 248 ? -11.600 7.728 0.693 1.00 84.12 248 THR A C 1
ATOM 1979 O O . THR A 1 248 ? -11.544 6.503 0.658 1.00 84.12 248 THR A O 1
ATOM 1982 N N . LEU A 1 249 ? -10.538 8.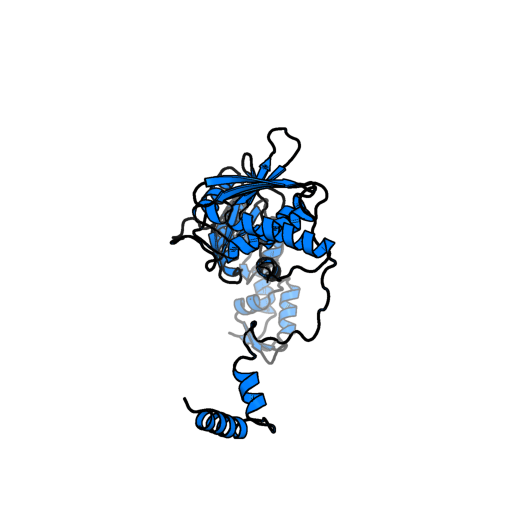479 0.362 1.00 84.00 249 LEU A N 1
ATOM 1983 C CA . LEU A 1 249 ? -9.210 7.932 0.035 1.00 84.00 249 LEU A CA 1
ATOM 1984 C C . LEU A 1 249 ? -8.136 8.499 0.963 1.00 84.00 249 LEU A C 1
ATOM 1986 O O . LEU A 1 249 ? -8.021 9.715 1.102 1.00 84.00 249 LEU A O 1
ATOM 1990 N N . LEU A 1 250 ? -7.298 7.608 1.481 1.00 87.00 250 LEU A N 1
ATOM 1991 C CA . LEU A 1 250 ? -6.002 7.884 2.085 1.00 87.00 250 LEU A CA 1
ATOM 1992 C C . LEU A 1 250 ? -4.884 7.528 1.082 1.00 87.00 250 LEU A C 1
ATOM 1994 O O . LEU A 1 250 ? -4.944 6.502 0.403 1.00 87.00 250 LEU A O 1
ATOM 1998 N N . VAL A 1 251 ? -3.845 8.353 0.973 1.00 86.00 251 VAL A N 1
ATOM 1999 C CA . VAL A 1 251 ? -2.692 8.099 0.092 1.00 86.00 251 VAL A CA 1
ATOM 2000 C C . VAL A 1 251 ? -1.415 8.066 0.908 1.00 86.00 251 VAL A C 1
ATOM 2002 O O . VAL A 1 251 ? -1.108 9.030 1.601 1.00 86.00 251 VAL A O 1
ATOM 2005 N N . ALA A 1 252 ? -0.638 6.992 0.784 1.00 87.56 252 ALA A N 1
ATOM 2006 C CA . ALA A 1 252 ? 0.734 6.956 1.263 1.00 87.56 252 ALA A CA 1
ATOM 2007 C C . ALA A 1 252 ? 1.706 7.304 0.129 1.00 87.56 252 ALA A C 1
ATOM 2009 O O . ALA A 1 252 ? 1.632 6.700 -0.936 1.00 87.56 252 ALA A O 1
ATOM 2010 N N . VAL A 1 253 ? 2.621 8.250 0.340 1.00 83.06 253 VAL A N 1
ATOM 2011 C CA . VAL A 1 253 ? 3.597 8.688 -0.674 1.00 83.06 253 VAL A CA 1
ATOM 2012 C C . VAL A 1 253 ? 5.033 8.478 -0.193 1.00 83.06 253 VAL A C 1
ATOM 2014 O O . VAL A 1 253 ? 5.360 8.812 0.946 1.00 83.06 253 VAL A O 1
ATOM 2017 N N . ASP A 1 254 ? 5.900 7.925 -1.044 1.00 80.25 254 ASP A N 1
ATOM 2018 C CA . ASP A 1 254 ? 7.315 7.733 -0.698 1.00 80.25 254 ASP A CA 1
ATOM 2019 C C . ASP A 1 254 ? 8.079 9.071 -0.742 1.00 80.25 254 ASP A C 1
ATOM 2021 O O . ASP A 1 254 ? 8.252 9.682 -1.802 1.00 80.25 254 ASP A O 1
ATOM 2025 N N . ALA A 1 255 ? 8.563 9.525 0.411 1.00 75.62 255 ALA A N 1
ATOM 2026 C CA . ALA A 1 255 ? 9.307 10.768 0.570 1.00 75.62 255 ALA A CA 1
ATOM 2027 C C . ALA A 1 255 ? 10.654 10.765 -0.181 1.00 75.62 255 ALA A C 1
ATOM 2029 O O . ALA A 1 255 ? 11.096 11.816 -0.644 1.00 75.62 255 ALA A O 1
ATOM 2030 N N . ASP A 1 256 ? 11.293 9.604 -0.368 1.00 67.50 256 ASP A N 1
ATOM 2031 C CA . ASP A 1 256 ? 12.572 9.494 -1.089 1.00 67.50 256 ASP A CA 1
ATOM 2032 C C . ASP A 1 256 ? 12.390 9.520 -2.613 1.00 67.50 256 ASP A C 1
ATOM 2034 O O . ASP A 1 256 ? 13.339 9.765 -3.370 1.00 67.50 256 ASP A O 1
ATOM 2038 N N . LEU A 1 257 ? 11.178 9.219 -3.078 1.00 66.25 257 LEU A N 1
ATOM 2039 C CA . LEU A 1 257 ? 10.820 9.172 -4.494 1.00 66.25 257 LEU A CA 1
ATOM 2040 C C . LEU A 1 257 ? 9.960 10.365 -4.925 1.00 66.25 257 LEU A C 1
ATOM 2042 O O . LEU A 1 257 ? 9.561 10.422 -6.092 1.00 66.25 257 LEU A O 1
ATOM 2046 N N . GLY A 1 258 ? 9.722 11.320 -4.021 1.00 59.44 258 GLY A N 1
ATOM 2047 C CA . GLY A 1 258 ? 9.009 12.558 -4.303 1.00 59.44 258 GLY A CA 1
ATOM 2048 C C . GLY A 1 258 ? 9.743 13.419 -5.320 1.00 59.44 258 GLY A C 1
ATOM 2049 O O . GLY A 1 258 ? 10.892 13.812 -5.117 1.00 59.44 258 GLY A O 1
ATOM 2050 N N . VAL A 1 259 ? 9.080 13.717 -6.440 1.00 55.06 259 VAL A N 1
ATOM 2051 C CA . VAL A 1 259 ? 9.644 14.562 -7.505 1.00 55.06 259 VAL A CA 1
ATOM 2052 C C . VAL A 1 259 ? 8.941 15.920 -7.562 1.00 55.06 259 VAL A C 1
ATOM 2054 O O . VAL A 1 259 ? 8.472 16.360 -8.608 1.00 55.06 259 VAL A O 1
ATOM 2057 N N . GLY A 1 260 ? 8.888 16.594 -6.414 1.00 48.31 260 GLY A N 1
ATOM 2058 C CA . GLY A 1 260 ?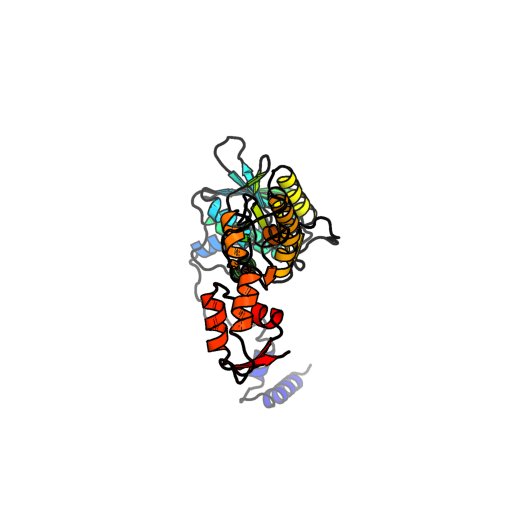 8.452 17.981 -6.261 1.00 48.31 260 GLY A CA 1
ATOM 2059 C C . GLY A 1 260 ? 8.905 18.520 -4.905 1.00 48.31 260 GLY A C 1
ATOM 2060 O O . GLY A 1 260 ? 8.804 17.813 -3.907 1.00 48.31 260 GLY A O 1
ATOM 2061 N N . GLU A 1 261 ? 9.451 19.738 -4.871 1.00 44.41 261 GLU A N 1
ATOM 2062 C CA . GLU A 1 261 ? 9.705 20.440 -3.607 1.00 44.41 261 GLU A CA 1
ATOM 2063 C C . GLU A 1 261 ? 8.352 20.882 -3.012 1.00 44.41 261 GLU A C 1
ATOM 2065 O O . GLU A 1 261 ? 7.528 21.471 -3.710 1.00 44.41 261 GLU A O 1
ATOM 2070 N N . ASP A 1 262 ? 8.165 20.572 -1.726 1.00 48.84 262 ASP A N 1
ATOM 2071 C CA . ASP A 1 262 ? 7.092 20.997 -0.814 1.00 48.84 262 ASP A CA 1
ATOM 2072 C C . ASP A 1 262 ? 5.711 20.312 -0.927 1.00 48.84 262 ASP A C 1
ATOM 2074 O O . ASP A 1 262 ? 4.739 20.877 -1.435 1.00 48.84 262 ASP A O 1
ATOM 2078 N N . VAL A 1 263 ? 5.561 19.158 -0.258 1.00 47.62 263 VAL A N 1
ATOM 2079 C CA . VAL A 1 263 ? 4.268 18.760 0.339 1.00 47.62 263 VAL A CA 1
ATOM 2080 C C . VAL A 1 263 ? 4.127 19.469 1.683 1.00 47.62 263 VAL A C 1
ATOM 2082 O O . VAL A 1 263 ? 4.180 18.877 2.756 1.00 47.62 263 VAL A O 1
ATOM 2085 N N . GLU A 1 264 ? 3.945 20.786 1.660 1.00 41.94 264 GLU A N 1
ATOM 2086 C CA . GLU A 1 264 ? 3.345 21.424 2.829 1.00 41.94 264 GLU A CA 1
ATOM 2087 C C . GLU A 1 264 ? 1.881 20.978 2.899 1.00 41.94 264 GLU A C 1
ATOM 2089 O O . GLU A 1 264 ? 1.039 21.505 2.175 1.00 41.94 264 GLU A O 1
ATOM 2094 N N . ALA A 1 265 ? 1.626 19.964 3.733 1.00 46.53 265 ALA A N 1
ATOM 2095 C CA . ALA A 1 265 ? 0.393 19.695 4.475 1.00 46.53 265 ALA A CA 1
ATOM 2096 C C . ALA A 1 265 ? -0.892 20.264 3.846 1.00 46.53 265 ALA A C 1
ATOM 2098 O O . ALA A 1 265 ? -1.318 21.370 4.191 1.00 46.53 265 ALA A O 1
ATOM 2099 N N . ARG A 1 266 ? -1.532 19.524 2.932 1.00 49.16 266 ARG A N 1
ATOM 2100 C CA . ARG A 1 266 ? -2.781 19.993 2.298 1.00 49.16 266 ARG A CA 1
ATOM 2101 C C . ARG A 1 266 ? -3.979 19.058 2.365 1.00 49.16 266 ARG A C 1
ATOM 2103 O O . ARG A 1 266 ? -5.064 19.490 1.997 1.00 49.16 266 ARG A O 1
ATOM 2110 N N . ASP A 1 267 ? -3.846 17.870 2.942 1.00 57.44 267 ASP A N 1
ATOM 2111 C CA . ASP A 1 267 ? -5.001 17.054 3.321 1.00 57.44 267 ASP A CA 1
ATOM 2112 C C . ASP A 1 267 ? -4.585 16.086 4.439 1.00 57.44 267 ASP A C 1
ATOM 2114 O O . ASP A 1 267 ? -3.491 15.528 4.378 1.00 57.44 267 ASP A O 1
ATOM 2118 N N . HIS A 1 268 ? -5.438 15.861 5.446 1.00 58.78 268 HIS A N 1
ATOM 2119 C CA . HIS A 1 268 ? -5.231 14.811 6.469 1.00 58.78 268 HIS A CA 1
ATOM 2120 C C . HIS A 1 268 ? -5.219 13.404 5.841 1.00 58.78 268 HIS A C 1
ATOM 2122 O O . HIS A 1 268 ? -4.865 12.419 6.477 1.00 58.78 268 HIS A O 1
ATOM 2128 N N . ARG A 1 269 ? -5.571 13.335 4.554 1.00 72.56 269 ARG A N 1
ATOM 2129 C CA . ARG A 1 269 ? -5.613 12.152 3.707 1.00 72.56 269 ARG A CA 1
ATOM 2130 C C . ARG A 1 269 ? -4.283 11.763 3.045 1.00 72.56 269 ARG A C 1
ATOM 2132 O O . ARG A 1 269 ? -4.280 10.833 2.242 1.00 72.56 269 ARG A O 1
ATOM 2139 N N . VAL A 1 270 ? -3.165 12.434 3.335 1.00 79.69 270 VAL A N 1
ATOM 2140 C CA . VAL A 1 270 ? -1.843 12.072 2.780 1.00 79.69 270 VAL A CA 1
ATOM 2141 C C . VAL A 1 270 ? -0.854 11.730 3.895 1.00 79.69 270 VAL A C 1
ATOM 2143 O O . VAL A 1 270 ? -0.627 12.533 4.796 1.00 79.69 270 VAL A O 1
ATOM 2146 N N . VAL A 1 271 ? -0.236 10.551 3.803 1.00 84.88 271 VAL A N 1
ATOM 2147 C CA . VAL A 1 271 ? 0.777 10.035 4.735 1.00 84.88 271 VAL A CA 1
ATOM 2148 C C . VAL A 1 271 ? 2.102 9.868 3.995 1.00 84.88 271 VAL A C 1
ATOM 2150 O O . VAL A 1 271 ? 2.195 9.122 3.027 1.00 84.88 271 VAL A O 1
ATOM 2153 N N . GLU A 1 272 ? 3.160 10.532 4.441 1.00 84.94 272 GLU A N 1
ATOM 2154 C CA . GLU A 1 272 ? 4.493 10.313 3.870 1.00 84.94 272 GLU A CA 1
ATOM 2155 C C . GLU A 1 272 ? 5.164 9.087 4.500 1.00 84.94 272 GLU A C 1
ATOM 2157 O O . GLU A 1 272 ? 5.022 8.826 5.697 1.00 84.94 272 GLU A O 1
ATOM 2162 N N . TYR A 1 273 ? 5.930 8.336 3.711 1.00 85.88 273 TYR A N 1
ATOM 2163 C CA . TYR A 1 273 ? 6.727 7.220 4.210 1.00 85.88 273 TYR A CA 1
ATOM 2164 C C . TYR A 1 273 ? 8.114 7.168 3.573 1.00 85.88 273 TYR A C 1
ATOM 2166 O O . TYR A 1 273 ? 8.341 7.698 2.495 1.00 85.88 273 TYR A O 1
ATOM 2174 N N . THR A 1 274 ? 9.051 6.489 4.232 1.00 82.38 274 THR A N 1
ATOM 2175 C CA . THR A 1 274 ? 10.393 6.235 3.693 1.00 82.38 274 THR A CA 1
ATOM 2176 C C . THR A 1 274 ? 10.713 4.761 3.866 1.00 82.38 274 THR A C 1
ATOM 2178 O O . THR A 1 274 ? 10.797 4.269 4.995 1.00 82.38 274 THR A O 1
ATOM 2181 N N . GLY A 1 275 ? 10.858 4.038 2.756 1.00 81.88 275 GLY A N 1
ATOM 2182 C CA . GLY A 1 275 ? 11.166 2.604 2.723 1.00 81.88 275 GLY A CA 1
ATOM 2183 C C . GLY A 1 275 ? 10.039 1.673 3.194 1.00 81.88 275 GLY A C 1
ATOM 2184 O O . GLY A 1 275 ? 9.834 0.635 2.582 1.00 81.88 275 GLY A O 1
ATOM 2185 N N . SER A 1 276 ? 9.290 2.023 4.244 1.00 86.44 276 SER A N 1
ATOM 2186 C CA . SER A 1 276 ? 8.108 1.277 4.702 1.00 86.44 276 SER A CA 1
ATOM 2187 C C . SER A 1 276 ? 7.018 2.223 5.198 1.00 86.44 276 SER A C 1
ATOM 2189 O O . SER A 1 276 ? 7.323 3.201 5.886 1.00 86.44 276 SER A O 1
ATOM 2191 N N . VAL A 1 277 ? 5.755 1.904 4.906 1.00 89.31 277 VAL A N 1
ATOM 2192 C CA . VAL A 1 277 ? 4.600 2.632 5.445 1.00 89.31 277 VAL A CA 1
ATOM 2193 C C . VAL A 1 277 ? 4.451 2.320 6.931 1.00 89.31 277 VAL A C 1
ATOM 2195 O O . VAL A 1 277 ? 4.339 1.163 7.349 1.00 89.31 277 VAL A O 1
ATOM 2198 N N . ARG A 1 278 ? 4.446 3.366 7.757 1.00 90.62 278 ARG A N 1
ATOM 2199 C CA . ARG A 1 278 ? 4.258 3.232 9.200 1.00 90.62 278 ARG A CA 1
ATOM 2200 C C . ARG A 1 278 ? 2.775 3.059 9.496 1.00 90.62 278 ARG A C 1
ATOM 2202 O O . ARG A 1 278 ? 2.002 3.999 9.365 1.00 90.62 278 ARG A O 1
ATOM 2209 N N . VAL A 1 279 ? 2.401 1.873 9.977 1.00 91.50 279 VAL A N 1
ATOM 2210 C CA . VAL A 1 279 ? 1.007 1.556 10.339 1.00 91.50 279 VAL A CA 1
ATOM 2211 C C . VAL A 1 279 ? 0.422 2.573 11.315 1.00 91.50 279 VAL A C 1
ATOM 2213 O O . VAL A 1 279 ? -0.720 2.971 11.151 1.00 91.50 279 VAL A O 1
ATOM 2216 N N . LYS A 1 280 ? 1.218 3.062 12.276 1.00 90.19 280 LYS A N 1
ATOM 2217 C CA . LYS A 1 280 ? 0.772 4.100 13.211 1.00 90.19 280 LYS A CA 1
ATOM 2218 C C . LYS A 1 280 ? 0.249 5.350 12.495 1.00 90.19 280 LYS A C 1
ATOM 2220 O O . LYS A 1 280 ? -0.783 5.860 12.895 1.00 90.19 280 LYS A O 1
ATOM 2225 N N . ASP A 1 281 ? 0.951 5.828 11.472 1.00 90.12 281 ASP A N 1
ATOM 2226 C CA . ASP A 1 281 ? 0.606 7.096 10.822 1.00 90.12 281 ASP A CA 1
ATOM 2227 C C . ASP A 1 281 ? -0.704 6.948 10.016 1.00 90.12 281 ASP A C 1
ATOM 2229 O O . ASP A 1 281 ? -1.507 7.873 9.955 1.00 90.12 281 ASP A O 1
ATOM 2233 N N . VAL A 1 282 ? -0.971 5.747 9.488 1.00 91.19 282 VAL A N 1
ATOM 2234 C CA . VAL A 1 282 ? -2.258 5.388 8.868 1.00 91.19 282 VAL A CA 1
ATOM 2235 C C . VAL A 1 282 ? -3.372 5.234 9.909 1.00 91.19 282 VAL A C 1
ATOM 2237 O O . VAL A 1 282 ? -4.466 5.747 9.712 1.00 91.19 282 VAL A O 1
ATOM 2240 N N . VAL A 1 283 ? -3.100 4.568 11.035 1.00 90.06 283 VAL A N 1
ATOM 2241 C CA . VAL A 1 283 ? -4.070 4.408 12.132 1.00 90.06 283 VAL A CA 1
ATOM 2242 C C . VAL A 1 283 ? -4.447 5.755 12.740 1.00 90.06 283 VAL A C 1
ATOM 2244 O O . VAL A 1 283 ? -5.614 5.979 13.028 1.00 90.06 283 VAL A O 1
ATOM 2247 N N . ASP A 1 284 ? -3.491 6.667 12.915 1.00 89.06 284 ASP A N 1
ATOM 2248 C CA . ASP A 1 284 ? -3.772 8.010 13.421 1.00 89.06 284 ASP A CA 1
ATOM 2249 C C . ASP A 1 284 ? -4.699 8.778 12.452 1.00 89.06 284 ASP A C 1
ATOM 2251 O O . ASP A 1 284 ? -5.611 9.455 12.912 1.00 89.06 284 ASP A O 1
ATOM 2255 N N . ALA A 1 285 ? -4.555 8.593 11.132 1.00 87.69 285 ALA A N 1
ATOM 2256 C CA . ALA A 1 285 ? -5.485 9.159 10.147 1.00 87.69 285 ALA A CA 1
ATOM 2257 C C . ALA A 1 285 ? -6.885 8.508 10.185 1.00 87.69 285 ALA A C 1
ATOM 2259 O O . ALA A 1 285 ? -7.888 9.199 10.020 1.00 87.69 285 ALA A O 1
ATOM 2260 N N . LEU A 1 286 ? -6.972 7.192 10.421 1.00 90.12 286 LEU A N 1
ATOM 2261 C CA . LEU A 1 286 ? -8.255 6.490 10.577 1.00 90.12 286 LEU A CA 1
ATOM 2262 C C . LEU A 1 286 ? -8.977 6.879 11.873 1.00 90.12 286 LEU A C 1
ATOM 2264 O O . LEU A 1 286 ? -10.197 6.994 11.870 1.00 90.12 286 LEU A O 1
ATOM 2268 N N . ARG A 1 287 ? -8.241 7.140 12.958 1.00 88.12 287 ARG A N 1
ATOM 2269 C CA . ARG A 1 287 ? -8.804 7.534 14.261 1.00 88.12 287 ARG A CA 1
ATOM 2270 C C . ARG A 1 287 ? -9.571 8.848 14.227 1.00 88.12 287 ARG A C 1
ATOM 2272 O O . ARG A 1 287 ? -10.561 8.997 14.941 1.00 88.12 287 ARG A O 1
ATOM 2279 N N . ASP A 1 288 ? -9.116 9.798 13.417 1.00 85.00 288 ASP A N 1
ATOM 2280 C CA . ASP A 1 288 ? -9.825 11.065 13.244 1.00 85.00 288 ASP A CA 1
ATOM 2281 C C . ASP A 1 288 ? -11.217 10.822 12.626 1.00 85.00 288 ASP A C 1
ATOM 2283 O O . ASP A 1 288 ? -12.202 11.377 13.106 1.00 85.00 288 ASP A O 1
ATOM 2287 N N . LEU A 1 289 ? -11.315 9.928 11.632 1.00 85.06 289 LEU A N 1
ATOM 2288 C CA . LEU A 1 289 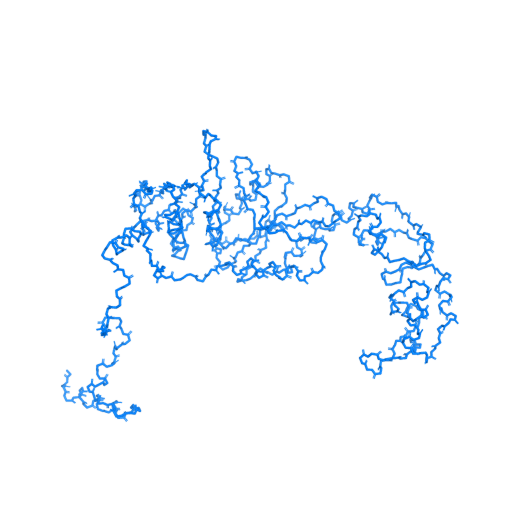? -12.592 9.512 11.031 1.00 85.06 289 LEU A CA 1
ATOM 2289 C C . LEU A 1 289 ? -13.436 8.683 12.006 1.00 85.06 289 LEU A C 1
ATOM 2291 O O . LEU A 1 289 ? -14.636 8.904 12.148 1.00 85.06 289 LEU A O 1
ATOM 2295 N N . GLU A 1 290 ? -12.801 7.747 12.706 1.00 89.19 290 GLU A N 1
ATOM 2296 C CA . GLU A 1 290 ? -13.435 6.888 13.702 1.00 89.19 290 GLU A CA 1
ATOM 2297 C C . GLU A 1 290 ? -14.092 7.701 14.819 1.00 89.19 290 GLU A C 1
ATOM 2299 O O . GLU A 1 290 ? -15.222 7.413 15.196 1.00 89.19 290 GLU A O 1
ATOM 2304 N N . THR A 1 291 ? -13.452 8.777 15.283 1.00 88.75 291 THR A N 1
AT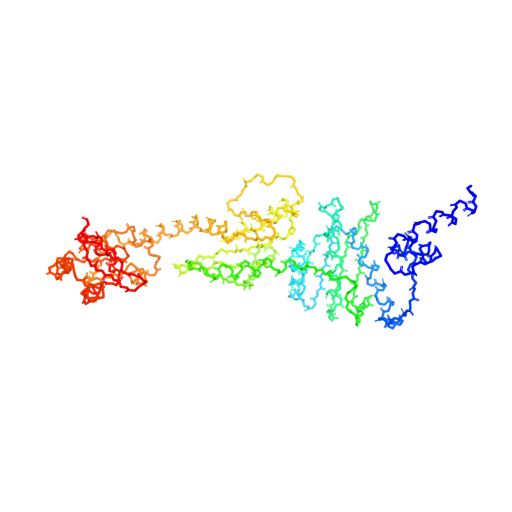OM 2305 C CA . THR A 1 291 ? -14.018 9.670 16.308 1.00 88.75 291 THR A CA 1
ATOM 2306 C C . THR A 1 291 ? -15.375 10.239 15.879 1.00 88.75 291 THR A C 1
ATOM 2308 O O . THR A 1 291 ? -16.315 10.280 16.678 1.00 88.75 291 THR A O 1
ATOM 2311 N N . ASP A 1 292 ? -15.503 10.645 14.614 1.00 88.56 292 ASP A N 1
ATOM 2312 C CA . ASP A 1 292 ? -16.757 11.167 14.070 1.00 88.56 292 ASP A CA 1
ATOM 2313 C C . ASP A 1 292 ? -17.821 10.060 13.933 1.00 88.56 292 ASP A C 1
ATOM 2315 O O . ASP A 1 292 ? -18.990 10.284 14.263 1.00 88.56 292 ASP A O 1
ATOM 2319 N N . LEU A 1 293 ? -17.426 8.848 13.520 1.00 89.12 293 LEU A N 1
ATOM 2320 C CA . LEU A 1 293 ? -18.316 7.678 13.424 1.00 89.12 293 LEU A CA 1
ATOM 2321 C C . LEU A 1 293 ? -18.833 7.227 14.797 1.00 89.12 293 LEU A C 1
ATOM 2323 O O . LEU A 1 293 ? -20.023 6.935 14.958 1.00 89.12 293 LEU A O 1
ATOM 2327 N N . VAL A 1 294 ? -17.957 7.211 15.802 1.00 90.50 294 VAL A N 1
ATOM 2328 C CA . VAL A 1 294 ? -18.292 6.891 17.193 1.00 90.50 294 VAL A CA 1
ATOM 2329 C C . VAL A 1 294 ? -19.263 7.926 17.748 1.00 90.50 294 VAL A C 1
ATOM 2331 O O . VAL A 1 294 ? -20.276 7.556 18.342 1.00 90.50 294 VAL A O 1
ATOM 2334 N N . ALA A 1 295 ? -19.014 9.217 17.513 1.00 89.12 295 ALA A N 1
ATOM 2335 C CA . ALA A 1 295 ? -19.912 10.283 17.947 1.00 89.12 295 ALA A CA 1
ATOM 2336 C C . ALA A 1 295 ? -21.297 10.186 17.283 1.00 89.12 295 ALA A C 1
ATOM 2338 O O . ALA A 1 295 ? -22.314 10.378 17.955 1.00 89.12 295 ALA A O 1
ATOM 2339 N N . ALA A 1 296 ? -21.349 9.863 15.987 1.00 88.81 296 ALA A N 1
ATOM 2340 C CA . ALA A 1 296 ? -22.601 9.640 15.268 1.00 88.81 296 ALA A CA 1
ATOM 2341 C C . ALA A 1 296 ? -23.372 8.440 15.840 1.00 88.81 296 ALA A C 1
ATOM 2343 O O . ALA A 1 296 ? -24.551 8.572 16.166 1.00 88.81 296 ALA A O 1
ATOM 2344 N N . SER A 1 297 ? -22.689 7.314 16.055 1.00 89.38 297 SER A N 1
ATOM 2345 C CA . SER A 1 297 ? -23.275 6.101 16.640 1.00 89.38 297 SER A CA 1
ATOM 2346 C C . SER A 1 297 ? -23.792 6.345 18.060 1.00 89.38 297 SER A C 1
ATOM 2348 O O . SER A 1 297 ? -24.908 5.955 18.399 1.00 89.38 297 SER A O 1
ATOM 2350 N N . ALA A 1 298 ? -23.019 7.051 18.891 1.00 88.50 298 ALA A N 1
ATOM 2351 C CA . ALA A 1 298 ? -23.413 7.404 20.251 1.00 88.50 298 ALA A CA 1
ATOM 2352 C C . ALA A 1 298 ? -24.650 8.318 20.287 1.00 88.50 298 ALA A C 1
ATOM 2354 O O . ALA A 1 298 ? -25.482 8.182 21.179 1.00 88.50 298 ALA A O 1
ATOM 2355 N N . ALA A 1 299 ? -24.812 9.217 19.311 1.00 88.94 299 ALA A N 1
ATOM 2356 C CA . ALA A 1 299 ? -25.982 10.091 19.216 1.00 88.94 299 ALA A CA 1
ATOM 2357 C C . ALA A 1 299 ? -27.280 9.349 18.837 1.00 88.94 299 ALA A C 1
ATOM 2359 O O . ALA A 1 299 ? -28.373 9.868 19.078 1.00 88.94 299 ALA A O 1
ATOM 2360 N N . GLU A 1 300 ? -27.178 8.155 18.246 1.00 89.69 300 GLU A N 1
ATOM 2361 C CA . GLU A 1 300 ? -28.325 7.283 17.964 1.00 89.69 300 GLU A CA 1
ATOM 2362 C C . GLU A 1 300 ? -28.719 6.409 19.164 1.00 89.69 300 GLU A C 1
ATOM 2364 O O . GLU A 1 300 ? -29.836 5.876 19.213 1.00 89.69 300 GLU A O 1
ATOM 2369 N N . LEU A 1 301 ? -27.832 6.277 20.155 1.00 90.81 301 LEU A N 1
ATOM 2370 C CA . LEU A 1 301 ? -28.114 5.558 21.390 1.00 90.81 301 LEU A CA 1
ATOM 2371 C C . LEU A 1 301 ? -29.007 6.386 22.333 1.00 90.81 301 LEU A C 1
ATOM 2373 O O . LEU A 1 301 ? -29.020 7.617 22.292 1.00 90.81 301 LEU A O 1
ATOM 2377 N N . PRO A 1 302 ? -29.771 5.727 23.223 1.00 90.19 302 PRO A N 1
ATOM 2378 C CA . PRO A 1 302 ? -30.470 6.417 24.300 1.00 90.19 302 PRO A CA 1
ATOM 2379 C C . PRO A 1 302 ? -29.493 7.102 25.266 1.00 90.19 302 PRO A C 1
ATOM 2381 O O . PRO A 1 302 ? -28.449 6.535 25.576 1.00 90.19 302 PRO A O 1
ATOM 2384 N N . ASP A 1 303 ? -29.896 8.240 25.845 1.00 87.38 303 ASP A N 1
ATOM 2385 C CA . ASP A 1 303 ? -29.107 8.950 26.872 1.00 87.38 303 ASP A CA 1
ATOM 2386 C C . ASP A 1 303 ? -28.770 8.065 28.093 1.00 87.38 303 ASP A C 1
ATOM 2388 O O . ASP A 1 303 ? -27.736 8.241 28.739 1.00 87.38 303 ASP A O 1
ATOM 2392 N N . GLU A 1 304 ? -29.652 7.112 28.420 1.00 92.50 304 GLU A N 1
ATOM 2393 C CA . GLU A 1 304 ? -29.477 6.151 29.511 1.00 92.50 304 GLU A CA 1
ATOM 2394 C C . GLU A 1 304 ? -29.729 4.714 29.038 1.00 92.50 304 GLU A C 1
ATOM 2396 O O . GLU A 1 304 ? -30.781 4.406 28.466 1.00 92.50 304 GLU A O 1
ATOM 2401 N N . LEU A 1 305 ? -28.820 3.804 29.391 1.00 92.00 305 LEU A N 1
ATOM 2402 C CA . LEU A 1 305 ? -28.981 2.363 29.202 1.00 92.00 305 LEU A CA 1
ATOM 2403 C C . LEU A 1 305 ? -29.050 1.646 30.554 1.00 92.00 305 LEU A C 1
ATOM 2405 O O . LEU A 1 305 ? -28.293 1.923 31.483 1.00 92.00 305 LEU A O 1
ATOM 2409 N N . ARG A 1 306 ? -29.971 0.682 30.662 1.00 92.62 306 ARG A N 1
ATOM 2410 C CA . ARG A 1 306 ? -30.197 -0.121 31.874 1.00 92.62 306 ARG A CA 1
ATOM 2411 C C . ARG A 1 306 ? -30.129 -1.610 31.542 1.00 92.62 306 ARG A C 1
ATOM 2413 O O . ARG A 1 306 ? -31.164 -2.212 31.258 1.00 92.62 306 ARG A O 1
ATOM 2420 N N . PRO A 1 307 ? -28.931 -2.213 31.528 1.00 91.31 307 PRO A N 1
ATOM 2421 C CA . PRO A 1 307 ? -28.796 -3.648 31.322 1.00 91.31 307 PRO A CA 1
ATOM 2422 C C . PRO A 1 307 ? -29.503 -4.446 32.429 1.00 91.31 307 PRO A C 1
ATOM 2424 O O . PRO A 1 307 ? -29.361 -4.149 33.613 1.00 91.31 307 PRO A O 1
ATOM 2427 N N . ASP A 1 308 ? -30.236 -5.501 32.074 1.00 90.31 308 ASP A N 1
ATOM 2428 C CA . ASP A 1 308 ? -30.862 -6.368 33.085 1.00 90.31 308 ASP A CA 1
ATOM 2429 C C . ASP A 1 308 ? -29.821 -7.170 33.880 1.00 90.31 308 ASP A C 1
ATOM 2431 O O . ASP A 1 308 ? -30.001 -7.407 35.071 1.00 90.31 308 ASP A O 1
ATOM 2435 N N . ALA A 1 309 ? -28.724 -7.560 33.225 1.00 91.19 309 ALA A N 1
ATOM 2436 C CA . ALA A 1 309 ? -27.662 -8.361 33.821 1.00 91.19 309 ALA A CA 1
ATOM 2437 C C . ALA A 1 309 ? -26.973 -7.631 34.984 1.00 91.19 309 ALA A C 1
ATOM 2439 O O . ALA A 1 309 ? -26.732 -6.424 34.923 1.00 91.19 309 ALA A O 1
ATOM 2440 N N . ASP A 1 310 ? -26.626 -8.379 36.030 1.00 91.56 310 ASP A N 1
ATOM 2441 C CA . ASP A 1 310 ? -25.951 -7.832 37.208 1.00 91.56 310 ASP A CA 1
ATOM 2442 C C . ASP A 1 310 ? -24.491 -7.434 36.922 1.00 91.56 310 ASP A C 1
ATOM 2444 O O . ASP A 1 310 ? -23.987 -6.473 37.506 1.00 91.56 310 ASP A O 1
ATOM 2448 N N . ALA A 1 311 ? -23.853 -8.127 35.975 1.00 91.56 311 ALA A N 1
ATOM 2449 C CA . ALA A 1 311 ? -22.567 -7.781 35.382 1.00 91.56 311 ALA A CA 1
ATOM 2450 C C . ALA A 1 311 ? -22.627 -7.981 33.856 1.00 91.56 311 ALA A C 1
ATOM 2452 O O . ALA A 1 311 ? -23.151 -8.990 33.374 1.00 91.56 311 ALA A O 1
ATOM 2453 N N . VAL A 1 312 ? -22.130 -7.012 33.083 1.00 93.88 312 VAL A N 1
ATOM 2454 C CA . VAL A 1 312 ? -22.048 -7.088 31.614 1.00 93.88 312 VAL A CA 1
ATOM 2455 C C . VAL A 1 312 ? -20.827 -6.324 31.110 1.00 93.88 312 VAL A C 1
ATOM 2457 O O . VAL A 1 312 ? -20.544 -5.225 31.581 1.00 93.88 312 VAL A O 1
ATOM 2460 N N . THR A 1 313 ? -20.086 -6.891 30.160 1.00 92.69 313 THR A N 1
ATOM 2461 C CA . THR A 1 313 ? -18.934 -6.209 29.556 1.00 92.69 313 THR A CA 1
ATOM 2462 C C . THR A 1 313 ? -19.386 -5.143 28.560 1.00 92.69 313 THR A C 1
ATOM 2464 O O . THR A 1 313 ? -20.441 -5.280 27.934 1.00 92.69 313 THR A O 1
ATOM 2467 N N . LEU A 1 314 ? -18.578 -4.092 28.391 1.00 91.94 314 LEU A N 1
ATOM 2468 C CA . LEU A 1 314 ? -18.816 -3.072 27.366 1.00 91.94 314 LEU A CA 1
ATOM 2469 C C . LEU A 1 314 ? -18.869 -3.714 25.978 1.00 91.94 314 LEU A C 1
ATOM 2471 O O . LEU A 1 314 ? -19.837 -3.488 25.266 1.00 91.94 314 LEU A O 1
ATOM 2475 N N . SER A 1 315 ? -17.937 -4.622 25.671 1.00 90.25 315 SER A N 1
ATOM 2476 C CA . SER A 1 315 ? -17.928 -5.448 24.453 1.00 90.25 315 SER A CA 1
ATOM 2477 C C . SER A 1 315 ? -19.259 -6.153 24.176 1.00 90.25 315 SER A C 1
ATOM 2479 O O . SER A 1 315 ? -19.836 -6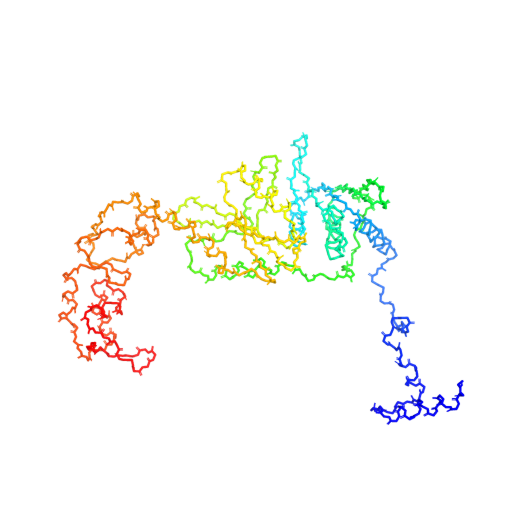.045 23.094 1.00 90.25 315 SER A O 1
ATOM 2481 N N . ALA A 1 316 ? -19.816 -6.842 25.180 1.00 91.12 316 ALA A N 1
ATOM 2482 C CA . ALA A 1 316 ? -21.075 -7.561 25.016 1.00 91.12 316 ALA A CA 1
ATOM 2483 C C . ALA A 1 316 ? -22.267 -6.618 24.817 1.00 91.12 316 ALA A C 1
ATOM 2485 O O . ALA A 1 316 ? -23.253 -7.007 24.189 1.00 91.12 316 ALA A O 1
ATOM 2486 N N . LEU A 1 317 ? -22.214 -5.407 25.376 1.00 92.50 317 LEU A N 1
ATOM 2487 C CA . LEU A 1 317 ? -23.248 -4.400 25.179 1.00 92.50 317 LEU A CA 1
ATOM 2488 C C . LEU A 1 317 ? -23.113 -3.733 23.802 1.00 92.50 317 LEU A C 1
ATOM 2490 O O . LEU A 1 317 ? -24.102 -3.655 23.079 1.00 92.50 317 LEU A O 1
ATOM 2494 N N . ALA A 1 318 ? -21.898 -3.365 23.410 1.00 91.38 318 ALA A N 1
ATOM 2495 C CA . ALA A 1 318 ? -21.535 -2.830 22.101 1.00 91.38 318 ALA A CA 1
ATOM 2496 C C . ALA A 1 318 ? -22.021 -3.755 20.974 1.00 91.38 318 ALA A C 1
ATOM 2498 O O . ALA A 1 318 ? -22.816 -3.345 20.128 1.00 91.38 318 ALA A O 1
ATOM 2499 N N . ALA A 1 319 ? -21.724 -5.054 21.076 1.00 90.50 319 ALA A N 1
ATOM 2500 C CA . ALA A 1 319 ? -22.185 -6.070 20.131 1.00 90.50 319 ALA A CA 1
ATOM 2501 C C . ALA A 1 319 ? -23.721 -6.193 20.037 1.00 90.50 319 ALA A C 1
ATOM 2503 O O . ALA A 1 319 ? -24.254 -6.504 18.973 1.00 90.50 319 ALA A O 1
ATOM 2504 N N . ARG A 1 320 ? -24.469 -5.952 21.127 1.00 92.75 320 ARG A N 1
ATOM 2505 C CA . ARG A 1 320 ? -25.950 -5.961 21.093 1.00 92.75 320 ARG A CA 1
ATOM 2506 C C . ARG A 1 320 ? -26.523 -4.763 20.349 1.00 92.75 320 ARG A C 1
ATOM 2508 O O . ARG A 1 320 ? -27.626 -4.866 19.816 1.00 92.75 320 ARG A O 1
ATOM 2515 N N . HIS A 1 321 ? -25.805 -3.647 20.368 1.00 89.94 321 HIS A N 1
ATOM 2516 C CA . HIS A 1 321 ? -26.203 -2.402 19.726 1.00 89.94 321 HIS A CA 1
ATOM 2517 C C . HIS A 1 321 ? -25.574 -2.220 18.337 1.00 89.94 321 HIS A C 1
ATOM 2519 O O . HIS A 1 321 ? -26.028 -1.352 17.603 1.00 89.94 321 HIS A O 1
ATOM 2525 N N . GLY A 1 322 ? -24.609 -3.065 17.955 1.00 89.56 322 GLY A N 1
ATOM 2526 C CA . GLY A 1 322 ? -23.920 -2.987 16.665 1.00 89.56 322 GLY A CA 1
ATOM 2527 C C . GLY A 1 322 ? -23.010 -1.765 16.548 1.00 89.56 322 GLY A C 1
ATOM 2528 O O . GLY A 1 322 ? -22.868 -1.233 15.458 1.00 89.56 322 GLY A O 1
ATOM 2529 N N . VAL A 1 323 ? -22.448 -1.302 17.666 1.00 92.50 323 VAL A N 1
ATOM 2530 C CA . VAL A 1 323 ? -21.595 -0.105 17.760 1.00 92.50 323 VAL A CA 1
ATOM 2531 C C . VAL A 1 323 ? -20.261 -0.462 18.415 1.00 92.50 323 VAL A C 1
ATOM 2533 O O . VAL A 1 323 ? -20.152 -1.537 19.007 1.00 92.50 323 VAL A O 1
ATOM 2536 N N . SER A 1 324 ? -19.277 0.440 18.366 1.00 91.06 324 SER A N 1
ATOM 2537 C CA . SER A 1 324 ? -18.004 0.268 19.077 1.00 91.06 324 SER A CA 1
ATOM 2538 C C . SER A 1 324 ? -18.168 0.364 20.601 1.00 91.06 324 SER A C 1
ATOM 2540 O O . SER A 1 324 ? -19.146 0.915 21.120 1.00 91.06 324 SER A O 1
ATOM 2542 N N . GLU A 1 325 ? -17.188 -0.146 21.354 1.00 90.94 325 GLU A N 1
ATOM 2543 C CA . GLU A 1 325 ? -17.190 -0.001 22.815 1.00 90.94 325 GLU A CA 1
ATOM 2544 C C . GLU A 1 325 ? -17.076 1.464 23.255 1.00 90.94 325 GLU A C 1
ATOM 2546 O O . GLU A 1 325 ? -17.724 1.853 24.226 1.00 90.94 325 GLU A O 1
ATOM 2551 N N . GLU A 1 326 ? -16.329 2.292 22.519 1.00 90.38 326 GLU A N 1
ATOM 2552 C CA . GLU A 1 326 ? -16.205 3.727 22.805 1.00 90.38 326 GLU A CA 1
ATOM 2553 C C . GLU A 1 326 ? -17.551 4.460 22.689 1.00 90.38 326 GLU A C 1
ATOM 2555 O O . GLU A 1 326 ? -17.847 5.341 23.499 1.00 90.38 326 GLU A O 1
ATOM 2560 N N . ALA A 1 327 ? -18.419 4.059 21.751 1.00 90.25 327 ALA A N 1
ATOM 2561 C CA . ALA A 1 327 ? -19.761 4.634 21.636 1.00 90.25 327 ALA A CA 1
ATOM 2562 C C . ALA A 1 327 ? -20.626 4.318 22.870 1.00 90.25 327 ALA A C 1
ATOM 2564 O O . ALA A 1 327 ? -21.395 5.163 23.329 1.00 90.25 327 ALA A O 1
ATOM 2565 N N . ILE A 1 328 ? -20.476 3.118 23.443 1.00 93.00 328 ILE A N 1
ATOM 2566 C CA . ILE A 1 328 ? -21.166 2.708 24.674 1.00 93.00 328 ILE A CA 1
ATOM 2567 C C . ILE A 1 328 ? -20.645 3.483 25.891 1.00 93.00 328 ILE A C 1
ATOM 2569 O O . ILE A 1 328 ? -21.432 3.821 26.775 1.00 93.00 328 ILE A O 1
ATOM 2573 N N . GLU A 1 329 ? -19.347 3.795 25.943 1.00 90.00 329 GLU A N 1
ATOM 2574 C CA . GLU A 1 329 ? -18.734 4.558 27.043 1.00 90.00 329 GLU A CA 1
ATOM 2575 C C . GLU A 1 329 ? -19.292 5.988 27.170 1.00 90.00 329 GLU A C 1
ATOM 2577 O O . GLU A 1 329 ? -19.255 6.572 28.255 1.00 90.00 329 GLU A O 1
ATOM 2582 N N . ALA A 1 330 ? -19.861 6.546 26.096 1.00 87.56 330 ALA A N 1
ATOM 2583 C CA . ALA A 1 330 ? -20.503 7.860 26.111 1.00 87.56 330 ALA A CA 1
ATOM 2584 C C . ALA A 1 330 ? -21.902 7.871 26.769 1.00 87.56 330 ALA A C 1
ATOM 2586 O O . ALA A 1 330 ? -22.445 8.948 27.029 1.00 87.56 330 ALA A O 1
ATOM 2587 N N . VAL A 1 331 ? -22.491 6.701 27.046 1.00 91.38 331 VAL A N 1
ATOM 2588 C CA . VAL A 1 331 ? -23.860 6.559 27.569 1.00 91.38 331 VAL A CA 1
ATOM 2589 C C . VAL A 1 331 ? -23.881 6.488 29.101 1.00 91.38 331 VAL A C 1
ATOM 2591 O O . VAL A 1 331 ? -22.966 5.968 29.737 1.00 91.38 331 VAL A O 1
ATOM 2594 N N . ALA A 1 332 ? -24.951 6.988 29.731 1.00 91.94 332 ALA A N 1
ATOM 2595 C CA . ALA A 1 332 ? -25.119 6.886 31.178 1.00 91.94 332 ALA A CA 1
ATOM 2596 C C . ALA A 1 332 ? -25.721 5.534 31.611 1.00 91.94 332 ALA A C 1
ATOM 2598 O O . ALA A 1 332 ? -26.737 5.079 31.081 1.00 91.94 332 ALA A O 1
ATOM 2599 N N . PHE A 1 333 ? -25.146 4.936 32.660 1.00 94.25 333 PHE A N 1
ATOM 2600 C CA . PHE A 1 333 ? -25.607 3.677 33.262 1.00 94.25 333 PHE A CA 1
ATOM 2601 C C . PHE A 1 333 ? -26.053 3.903 34.714 1.00 94.25 333 PHE A C 1
ATOM 2603 O O . PHE A 1 333 ? -25.268 3.713 35.637 1.00 94.25 333 PHE A O 1
ATOM 2610 N N . PRO A 1 334 ? -27.300 4.330 34.970 1.00 92.75 334 PRO A N 1
ATOM 2611 C CA . PRO A 1 334 ? -27.731 4.740 36.311 1.00 92.75 334 PRO A CA 1
ATOM 2612 C C . PRO A 1 334 ? -27.783 3.597 37.337 1.00 92.75 334 PRO A C 1
ATOM 2614 O O . PRO A 1 334 ? -27.724 3.853 38.538 1.00 92.75 334 PRO A O 1
ATOM 2617 N N . ASP A 1 335 ? -27.919 2.351 36.876 1.00 93.75 335 ASP A N 1
ATOM 2618 C CA . ASP A 1 335 ? -28.080 1.175 37.737 1.00 93.75 335 ASP A CA 1
ATOM 2619 C C . ASP A 1 335 ? -26.764 0.388 37.939 1.00 93.75 335 ASP A C 1
ATOM 2621 O O . ASP A 1 335 ? -26.733 -0.563 38.727 1.00 93.75 335 ASP A O 1
ATOM 2625 N N . HIS A 1 336 ? -25.680 0.789 37.260 1.00 94.44 336 HIS A N 1
ATOM 2626 C CA . HIS A 1 336 ? -24.387 0.099 37.247 1.00 94.44 336 HIS A CA 1
ATOM 2627 C C . HIS A 1 336 ? -23.241 1.070 37.512 1.00 94.44 336 HIS A C 1
ATOM 2629 O O . HIS A 1 336 ? -23.312 2.256 37.216 1.00 94.44 336 HIS A O 1
ATOM 2635 N N . GLU A 1 337 ? -22.146 0.544 38.041 1.00 92.44 337 GLU A N 1
ATOM 2636 C CA . GLU A 1 337 ? -20.869 1.235 38.117 1.00 92.44 337 GLU A CA 1
ATOM 2637 C C . GLU A 1 337 ? -19.893 0.593 37.124 1.00 92.44 337 GLU A C 1
ATOM 2639 O O . GLU A 1 337 ? -19.816 -0.635 37.024 1.00 92.44 337 GLU A O 1
ATOM 2644 N N . GLN A 1 338 ? -19.150 1.413 36.378 1.00 92.00 338 GLN A N 1
ATOM 2645 C CA . GLN A 1 338 ? -18.122 0.916 35.469 1.00 92.00 338 GLN A CA 1
ATOM 2646 C C . GLN A 1 338 ? -16.851 0.560 36.246 1.00 92.00 338 GLN A C 1
ATOM 2648 O O . GLN A 1 338 ? -16.231 1.401 36.900 1.00 92.00 338 GLN A O 1
ATOM 2653 N N . VAL A 1 339 ? -16.441 -0.699 36.132 1.00 90.25 339 VAL A N 1
ATOM 2654 C CA . VAL A 1 339 ? -15.235 -1.262 36.733 1.00 90.25 339 VAL A CA 1
ATOM 2655 C C . VAL A 1 339 ? -14.407 -1.903 35.620 1.00 90.25 339 VAL A C 1
ATOM 2657 O O . VAL A 1 339 ? -14.737 -2.974 35.114 1.00 90.25 339 VAL A O 1
ATOM 2660 N N . GLY A 1 340 ? -13.338 -1.220 35.199 1.00 87.88 340 GLY A N 1
ATOM 2661 C CA . GLY A 1 340 ? -12.577 -1.622 34.010 1.00 87.88 340 GLY A CA 1
ATOM 2662 C C . GLY A 1 340 ? -13.454 -1.556 32.756 1.00 87.88 340 GLY A C 1
ATOM 2663 O O . GLY A 1 340 ? -14.090 -0.531 32.504 1.00 87.88 340 GLY A O 1
ATOM 2664 N N . ARG A 1 341 ? -13.524 -2.661 31.999 1.00 90.19 341 ARG A N 1
ATOM 2665 C CA . ARG A 1 341 ? -14.422 -2.813 30.833 1.00 90.19 341 ARG A CA 1
ATOM 2666 C C . ARG A 1 341 ? -15.743 -3.534 31.157 1.00 90.19 341 ARG A C 1
ATOM 2668 O O . ARG A 1 341 ? -16.385 -4.081 30.262 1.00 90.19 341 ARG A O 1
ATOM 2675 N N . THR A 1 342 ? -16.153 -3.563 32.430 1.00 92.06 342 THR A N 1
ATOM 2676 C CA . THR A 1 342 ? -17.386 -4.234 32.884 1.00 92.06 342 THR A CA 1
ATOM 2677 C C . THR A 1 342 ? -18.292 -3.272 33.649 1.00 92.06 342 THR A C 1
ATOM 2679 O O . THR A 1 342 ? -17.843 -2.562 34.545 1.00 92.06 342 THR A O 1
ATOM 2682 N N . LEU A 1 343 ? -19.581 -3.266 33.322 1.00 93.44 343 LEU A N 1
ATOM 2683 C CA . LEU A 1 343 ? -20.635 -2.598 34.081 1.00 93.44 343 LEU A CA 1
ATOM 2684 C C . LEU A 1 343 ? -21.159 -3.559 35.146 1.00 93.44 343 LEU A C 1
ATOM 2686 O O . LEU A 1 343 ? -21.645 -4.640 34.812 1.00 93.44 343 LEU A O 1
ATOM 2690 N N . VAL A 1 344 ? -21.080 -3.170 36.417 1.00 93.69 344 VAL A N 1
ATOM 2691 C CA . VAL A 1 344 ? -21.428 -4.027 37.559 1.00 93.69 344 VAL A CA 1
ATOM 2692 C C . VAL A 1 344 ? -22.417 -3.307 38.470 1.00 93.69 344 VAL A C 1
ATOM 2694 O O . VAL A 1 344 ? -22.210 -2.151 38.832 1.00 93.69 344 VAL A O 1
ATOM 2697 N N . ARG A 1 345 ? -23.505 -3.971 38.869 1.00 94.56 345 ARG A N 1
ATOM 2698 C CA . ARG A 1 345 ? -24.449 -3.394 39.837 1.00 94.56 345 ARG A CA 1
ATOM 2699 C C . ARG A 1 345 ? -23.776 -3.215 41.205 1.00 94.56 345 ARG A C 1
ATOM 2701 O O . ARG A 1 345 ? -23.074 -4.125 41.649 1.00 94.56 345 ARG A O 1
ATOM 2708 N N . PRO A 1 346 ? -24.066 -2.132 41.948 1.00 93.81 346 PRO A N 1
ATOM 2709 C CA . PRO A 1 346 ? -23.520 -1.934 43.294 1.00 93.81 346 PRO A CA 1
ATOM 2710 C C . PRO A 1 346 ? -23.751 -3.119 44.246 1.00 93.81 346 PRO A C 1
ATOM 2712 O O . PRO A 1 346 ? -22.867 -3.477 45.012 1.00 93.81 346 PRO A O 1
ATOM 2715 N N . THR A 1 347 ? -24.894 -3.805 44.133 1.00 93.06 347 THR A N 1
ATOM 2716 C CA . THR A 1 347 ? -25.205 -4.997 44.940 1.00 93.06 347 THR A CA 1
ATOM 2717 C C . THR A 1 347 ? -24.244 -6.161 44.705 1.00 93.06 347 THR A C 1
ATOM 2719 O O . THR A 1 347 ? -23.992 -6.934 45.623 1.00 93.06 347 THR A O 1
ATOM 2722 N N . VAL A 1 348 ? -23.714 -6.301 43.487 1.00 91.56 348 VAL A N 1
ATOM 2723 C CA . VAL A 1 348 ? -22.686 -7.303 43.178 1.00 91.56 348 VAL A CA 1
ATOM 2724 C C . VAL A 1 348 ? -21.348 -6.890 43.771 1.00 91.56 348 VAL A C 1
ATOM 2726 O O . VAL A 1 348 ? -20.659 -7.735 44.331 1.00 91.56 348 VAL A O 1
ATOM 2729 N N . LEU A 1 349 ? -20.995 -5.603 43.696 1.00 91.62 349 LEU A N 1
ATOM 2730 C CA . LEU A 1 349 ? -19.764 -5.095 44.306 1.00 91.62 349 LEU A CA 1
ATOM 2731 C C . LEU A 1 349 ? -19.747 -5.350 45.815 1.00 91.62 349 LEU A C 1
ATOM 2733 O O . LEU A 1 349 ? -18.741 -5.833 46.327 1.00 91.62 349 LEU A O 1
ATOM 2737 N N . ASP A 1 350 ? -20.867 -5.099 46.494 1.00 92.06 350 ASP A N 1
ATOM 2738 C CA . ASP A 1 350 ? -21.022 -5.384 47.922 1.00 92.06 350 ASP A CA 1
ATOM 2739 C C . ASP A 1 350 ? -20.902 -6.894 48.207 1.00 92.06 350 ASP A C 1
ATOM 2741 O O . ASP A 1 350 ? -20.153 -7.302 49.093 1.00 92.06 350 ASP A O 1
ATOM 2745 N N . ALA A 1 351 ? -21.567 -7.741 47.410 1.00 91.19 351 ALA A N 1
ATOM 2746 C CA . ALA A 1 351 ? -21.523 -9.197 47.574 1.00 91.19 351 ALA A CA 1
ATOM 2747 C C . ALA A 1 351 ? -20.123 -9.797 47.355 1.00 91.19 351 ALA A C 1
ATOM 2749 O O . ALA A 1 351 ? -19.747 -10.749 48.044 1.00 91.19 351 ALA A O 1
ATOM 2750 N N . VAL A 1 352 ? -19.350 -9.248 46.413 1.00 91.12 352 VAL A N 1
ATOM 2751 C CA . VAL A 1 352 ? -17.947 -9.630 46.209 1.00 91.12 352 VAL A CA 1
ATOM 2752 C C . VAL A 1 352 ? -17.085 -9.109 47.360 1.00 91.12 352 VAL A C 1
ATOM 2754 O O . VAL A 1 352 ? -16.265 -9.856 47.885 1.00 91.12 352 VAL A O 1
ATOM 2757 N N . ALA A 1 353 ? -17.273 -7.858 47.790 1.00 90.94 353 ALA A N 1
ATOM 2758 C CA . ALA A 1 353 ? -16.506 -7.265 48.885 1.00 90.94 353 ALA A CA 1
ATOM 2759 C C . ALA A 1 353 ? -16.647 -8.051 50.199 1.00 90.94 353 ALA A C 1
ATOM 2761 O O . ALA A 1 353 ? -15.650 -8.240 50.890 1.00 90.94 353 ALA A O 1
ATOM 2762 N N . ASP A 1 354 ? -17.844 -8.563 50.497 1.00 91.94 354 ASP A N 1
ATOM 2763 C CA . ASP A 1 354 ? -18.122 -9.391 51.679 1.00 91.94 354 ASP A CA 1
ATOM 2764 C C . ASP A 1 354 ? -17.404 -10.755 51.663 1.00 91.94 354 ASP A C 1
ATOM 2766 O O . ASP A 1 354 ? -17.264 -11.396 52.705 1.00 91.94 354 ASP A O 1
ATOM 2770 N N . GLN A 1 355 ? -16.962 -11.216 50.490 1.00 90.81 355 GLN A N 1
ATOM 2771 C CA . GLN A 1 355 ? -16.277 -12.500 50.300 1.00 90.81 355 GLN A CA 1
ATOM 2772 C C . GLN A 1 355 ? -14.762 -12.352 50.111 1.00 90.81 355 GLN A C 1
ATOM 2774 O O . GLN A 1 355 ? -14.035 -13.345 50.181 1.00 90.81 355 GLN A O 1
ATOM 2779 N N . LEU A 1 356 ? -14.275 -11.131 49.871 1.00 90.69 356 LEU A N 1
ATOM 2780 C CA . LEU A 1 356 ? -12.855 -10.844 49.715 1.00 90.69 356 LEU A CA 1
ATOM 2781 C C . LEU A 1 356 ? -12.221 -10.436 51.047 1.00 90.69 356 LEU A C 1
ATOM 2783 O O . LEU A 1 356 ? -12.683 -9.533 51.737 1.00 90.69 356 LEU A O 1
ATOM 2787 N N . GLU A 1 357 ? -11.082 -11.050 51.352 1.00 89.44 357 GLU A N 1
ATOM 2788 C CA . GLU A 1 357 ? -10.259 -10.770 52.528 1.00 89.44 357 GLU A CA 1
ATOM 2789 C C . GLU A 1 357 ? -8.772 -10.694 52.143 1.00 89.44 357 GLU A C 1
ATOM 2791 O O . GLU A 1 357 ? -8.288 -11.382 51.237 1.00 89.44 357 GLU A O 1
ATOM 2796 N N . ALA A 1 358 ? -8.006 -9.875 52.867 1.00 88.75 358 ALA A N 1
ATOM 2797 C CA . ALA A 1 358 ? -6.557 -9.835 52.704 1.00 88.75 358 ALA A CA 1
ATOM 2798 C C . ALA A 1 358 ? -5.928 -11.196 53.056 1.00 88.75 358 ALA A C 1
ATOM 2800 O O . ALA A 1 358 ? -6.185 -11.765 54.116 1.00 88.75 358 ALA A O 1
ATOM 2801 N N . GLY A 1 359 ? -5.051 -11.695 52.186 1.00 87.62 359 GLY A N 1
ATOM 2802 C CA . GLY A 1 359 ? -4.403 -13.001 52.320 1.00 87.62 359 GLY A CA 1
ATOM 2803 C C . GLY A 1 359 ? -5.038 -14.123 51.495 1.00 87.62 359 GLY A C 1
ATOM 2804 O O . GLY A 1 359 ? -4.431 -15.190 51.407 1.00 87.62 359 GLY A O 1
ATOM 2805 N N . LEU A 1 360 ? -6.188 -13.891 50.849 1.00 91.88 360 LEU A N 1
ATOM 2806 C CA . LEU A 1 360 ? -6.719 -14.796 49.823 1.00 91.88 360 LEU A CA 1
ATOM 2807 C C . LEU A 1 360 ? -5.740 -14.942 48.657 1.00 91.88 360 LEU A C 1
ATOM 2809 O O . LEU A 1 360 ? -5.029 -13.996 48.298 1.00 91.88 360 LEU A O 1
ATOM 2813 N N . SER A 1 361 ? -5.711 -16.129 48.052 1.00 92.19 361 SER A N 1
ATOM 2814 C CA . SER A 1 361 ? -4.952 -16.332 46.823 1.00 92.19 361 SER A CA 1
ATOM 2815 C C . SER A 1 361 ? -5.624 -15.589 45.663 1.00 92.19 361 SER A C 1
ATOM 2817 O O . SER A 1 361 ? -6.841 -15.400 45.648 1.00 92.19 361 SER A O 1
ATOM 2819 N N . ARG A 1 362 ? -4.828 -15.159 44.679 1.00 89.81 362 ARG A N 1
ATOM 2820 C CA . ARG A 1 362 ? -5.330 -14.517 43.454 1.00 89.81 362 ARG A CA 1
ATOM 2821 C C . ARG A 1 362 ? -6.376 -15.391 42.754 1.00 89.81 362 ARG A C 1
ATOM 2823 O O . ARG A 1 362 ? -7.393 -14.871 42.325 1.00 89.81 362 ARG A O 1
ATOM 2830 N N . GLU A 1 363 ? -6.121 -16.694 42.666 1.00 90.69 363 GLU A N 1
ATOM 2831 C CA . GLU A 1 363 ? -7.002 -17.658 41.995 1.00 90.69 363 GLU A CA 1
ATOM 2832 C C . GLU A 1 363 ? -8.351 -17.789 42.713 1.00 90.69 363 GLU A C 1
ATOM 2834 O O . GLU A 1 363 ? -9.394 -17.710 42.070 1.00 90.69 363 GLU A O 1
ATOM 2839 N N . ASP A 1 364 ? -8.343 -17.899 44.046 1.00 91.69 364 ASP A N 1
ATOM 2840 C CA . ASP A 1 364 ? -9.582 -17.978 44.830 1.00 91.69 364 ASP A CA 1
ATOM 2841 C C . ASP A 1 364 ? -10.403 -16.688 44.705 1.00 91.69 364 ASP A C 1
ATOM 2843 O O . ASP A 1 364 ? -11.623 -16.722 44.566 1.00 91.69 364 ASP A O 1
ATOM 2847 N N . ALA A 1 365 ? -9.742 -15.532 44.712 1.00 89.88 365 ALA A N 1
ATOM 2848 C CA . ALA A 1 365 ? -10.424 -14.256 44.557 1.00 89.88 365 ALA A CA 1
ATOM 2849 C C . ALA A 1 365 ? -10.960 -14.012 43.142 1.00 89.88 365 ALA A C 1
ATOM 2851 O O . ALA A 1 365 ? -12.029 -13.424 42.977 1.00 89.88 365 ALA A O 1
ATOM 2852 N N . GLU A 1 366 ? -10.233 -14.457 42.117 1.00 91.06 366 GLU A N 1
ATOM 2853 C CA . GLU A 1 366 ? -10.705 -14.452 40.730 1.00 91.06 366 GLU A CA 1
ATOM 2854 C C . GLU A 1 366 ? -11.918 -15.369 40.555 1.00 91.06 366 GLU A C 1
ATOM 2856 O O . GLU A 1 366 ? -12.842 -15.018 39.821 1.00 91.06 366 GLU A O 1
ATOM 2861 N N . ALA A 1 367 ? -11.962 -16.499 41.268 1.00 91.50 367 ALA A N 1
ATOM 2862 C CA . ALA A 1 367 ? -13.126 -17.378 41.285 1.00 91.50 367 ALA A CA 1
ATOM 2863 C C . ALA A 1 367 ? -14.355 -16.682 41.893 1.00 91.50 367 ALA A C 1
ATOM 2865 O O . ALA A 1 367 ? -15.421 -16.720 41.281 1.00 91.50 367 ALA A O 1
ATOM 2866 N N . VAL A 1 368 ? -14.203 -15.969 43.018 1.00 91.19 368 VAL A N 1
ATOM 2867 C CA . VAL A 1 368 ? -15.290 -15.169 43.623 1.00 91.19 368 VAL A CA 1
ATOM 2868 C C . VAL A 1 368 ? -15.826 -14.121 42.638 1.00 91.19 368 VAL A C 1
ATOM 2870 O O . VAL A 1 368 ? -17.038 -13.993 42.468 1.00 91.19 368 VAL A O 1
ATOM 2873 N N . ALA A 1 369 ? -14.941 -13.393 41.948 1.00 89.19 369 ALA A N 1
ATOM 2874 C CA . ALA A 1 369 ? -15.340 -12.414 40.932 1.00 89.19 369 ALA A CA 1
ATOM 2875 C C . ALA A 1 369 ? -16.082 -13.072 39.750 1.00 89.19 369 ALA A C 1
ATOM 2877 O O . ALA A 1 369 ? -17.139 -12.597 39.324 1.00 89.19 369 ALA A O 1
ATOM 2878 N N . SER A 1 370 ? -15.566 -14.206 39.270 1.00 88.69 370 SER A N 1
ATOM 2879 C CA . SER A 1 370 ? -16.126 -14.952 38.137 1.00 88.69 370 SER A CA 1
ATOM 2880 C C . SER A 1 370 ? -17.508 -15.534 38.439 1.00 88.69 370 SER A C 1
ATOM 2882 O O . SER A 1 370 ? -18.378 -15.529 37.570 1.00 88.69 370 SER A O 1
ATOM 2884 N N . GLU A 1 371 ? -17.759 -15.987 39.674 1.00 89.19 371 GLU A N 1
ATOM 2885 C CA . GLU A 1 371 ? -19.088 -16.447 40.110 1.00 89.19 371 GLU A CA 1
ATOM 2886 C C . GLU A 1 371 ? -20.161 -15.363 39.963 1.00 89.19 371 GLU A C 1
ATOM 2888 O O . GLU A 1 371 ? -21.340 -15.674 39.799 1.00 89.19 371 GLU A O 1
ATOM 2893 N N . HIS A 1 372 ? -19.756 -14.093 40.018 1.00 85.62 372 HIS A N 1
ATOM 2894 C CA . HIS A 1 372 ? -20.641 -12.938 39.897 1.00 85.62 372 HIS A CA 1
ATOM 2895 C C . HIS A 1 372 ? -20.585 -12.303 38.494 1.00 85.62 372 HIS A C 1
ATOM 2897 O O . HIS A 1 372 ? -21.100 -11.205 38.287 1.00 85.62 372 HIS A O 1
ATOM 2903 N N . GLY A 1 373 ? -19.993 -13.000 37.517 1.00 82.56 373 GLY A N 1
ATOM 2904 C CA . GLY A 1 373 ? -19.949 -12.585 36.114 1.00 82.56 373 GLY A CA 1
ATOM 2905 C C . GLY A 1 373 ? -18.927 -11.489 35.803 1.00 82.56 373 GLY A C 1
ATOM 2906 O O . GLY A 1 373 ? -19.057 -10.827 34.776 1.00 82.56 373 GLY A O 1
ATOM 2907 N N . VAL A 1 374 ? -17.933 -11.275 36.673 1.00 84.50 374 VAL A N 1
ATOM 2908 C CA . VAL A 1 374 ? -16.869 -10.286 36.459 1.00 84.50 374 VAL A CA 1
ATOM 2909 C C . VAL A 1 374 ? -15.568 -10.994 36.088 1.00 84.50 374 VAL A C 1
ATOM 2911 O O . VAL A 1 374 ? -14.938 -11.628 36.931 1.00 84.50 374 VAL A O 1
ATOM 2914 N N . GLU A 1 375 ? -15.156 -10.863 34.827 1.00 79.31 375 GLU A N 1
ATOM 2915 C CA . GLU A 1 375 ? -13.934 -11.498 34.307 1.00 79.31 375 GLU A CA 1
ATOM 2916 C C . GLU A 1 375 ? -12.674 -10.636 34.527 1.00 79.31 375 GLU A C 1
ATOM 2918 O O . GLU A 1 375 ? -11.591 -11.169 34.772 1.00 79.31 375 GLU A O 1
ATOM 2923 N N . ASP A 1 376 ? -12.797 -9.300 34.523 1.00 82.56 376 ASP A N 1
ATOM 2924 C CA . ASP A 1 376 ? -11.691 -8.384 34.852 1.00 82.56 376 ASP A CA 1
ATOM 2925 C C . ASP A 1 376 ? -11.558 -8.198 36.373 1.00 82.56 376 ASP A C 1
ATOM 2927 O O . ASP A 1 376 ? -11.935 -7.183 36.972 1.00 82.56 376 ASP A O 1
ATOM 2931 N N . ALA A 1 377 ? -11.005 -9.221 37.017 1.00 84.06 377 ALA A N 1
ATOM 2932 C CA . ALA A 1 377 ? -10.808 -9.241 38.459 1.00 84.06 377 ALA A CA 1
ATOM 2933 C C . ALA A 1 377 ? -9.823 -8.159 38.946 1.00 84.06 377 ALA A C 1
ATOM 2935 O O . ALA A 1 377 ? -9.945 -7.656 40.061 1.00 84.06 377 ALA A O 1
ATOM 2936 N N . SER A 1 378 ? -8.866 -7.741 38.110 1.00 85.94 378 SER A N 1
ATOM 2937 C CA . SER A 1 378 ? -7.850 -6.755 38.501 1.00 85.94 378 SER A CA 1
ATOM 2938 C C . SER A 1 378 ? -8.450 -5.364 38.710 1.00 85.94 378 SER A C 1
ATOM 2940 O O . SER A 1 378 ? -8.159 -4.711 39.722 1.00 85.94 378 SER A O 1
ATOM 2942 N N . ALA A 1 379 ? -9.310 -4.911 37.792 1.00 87.44 379 ALA A N 1
ATOM 2943 C CA . ALA A 1 379 ? -10.031 -3.651 37.947 1.00 87.44 379 ALA A CA 1
ATOM 2944 C C . ALA A 1 379 ? -10.990 -3.694 39.149 1.00 87.44 379 ALA A C 1
ATOM 2946 O O . ALA A 1 379 ? -11.056 -2.733 39.923 1.00 87.44 379 ALA A O 1
ATOM 2947 N N . LEU A 1 380 ? -11.655 -4.835 39.358 1.00 89.62 380 LEU A N 1
ATOM 2948 C CA . LEU A 1 380 ? -12.551 -5.068 40.489 1.00 89.62 380 LEU A CA 1
ATOM 2949 C C . LEU A 1 380 ? -11.834 -4.972 41.835 1.00 89.62 380 LEU A C 1
ATOM 2951 O O . LEU A 1 380 ? -12.232 -4.181 42.690 1.00 89.62 380 LEU A O 1
ATOM 2955 N N . PHE A 1 381 ? -10.730 -5.697 42.016 1.00 90.88 381 PHE A N 1
ATOM 2956 C CA . PHE A 1 381 ? -9.936 -5.632 43.245 1.00 90.88 381 PHE A CA 1
ATOM 2957 C C . PHE A 1 381 ? -9.432 -4.216 43.497 1.00 90.88 381 PHE A C 1
ATOM 2959 O O . PHE A 1 381 ? -9.550 -3.694 44.605 1.00 90.88 381 PHE A O 1
ATOM 2966 N N . SER A 1 382 ? -8.941 -3.559 42.445 1.00 90.31 382 SER A N 1
ATOM 2967 C CA . SER A 1 382 ? -8.480 -2.178 42.503 1.00 90.31 382 SER A CA 1
ATOM 2968 C C . SER A 1 382 ? -9.573 -1.228 43.008 1.00 90.31 382 SER A C 1
ATOM 2970 O O . SER A 1 382 ? -9.275 -0.360 43.839 1.00 90.31 382 SER A O 1
ATOM 2972 N N . ARG A 1 383 ? -10.816 -1.409 42.545 1.00 91.38 383 ARG A N 1
ATOM 2973 C CA . ARG A 1 383 ? -11.993 -0.632 42.951 1.00 91.38 383 ARG A CA 1
ATOM 2974 C C . ARG A 1 383 ? -12.456 -0.937 44.378 1.00 91.38 383 ARG A C 1
ATOM 2976 O O . ARG A 1 383 ? -12.909 -0.022 45.067 1.00 91.38 383 ARG A O 1
ATOM 2983 N N . LEU A 1 384 ? -12.315 -2.182 44.827 1.00 91.44 384 LEU A N 1
ATOM 2984 C CA . LEU A 1 384 ? -12.657 -2.632 46.181 1.00 91.44 384 LEU A CA 1
ATOM 2985 C C . LEU A 1 384 ? -11.559 -2.345 47.224 1.00 91.44 384 LEU A C 1
ATOM 2987 O O . LEU A 1 384 ? -11.711 -2.692 48.388 1.00 91.44 384 LEU A O 1
ATOM 2991 N N . GLY A 1 385 ? -10.467 -1.678 46.835 1.00 91.81 385 GLY A N 1
ATOM 2992 C CA . GLY A 1 385 ? -9.398 -1.283 47.759 1.00 91.81 385 GLY A CA 1
ATOM 2993 C C . GLY A 1 385 ? -8.312 -2.341 47.958 1.00 91.81 385 GLY A C 1
ATOM 2994 O O . GLY A 1 385 ? -7.517 -2.231 48.887 1.00 91.81 385 GLY A O 1
ATOM 2995 N N . TYR A 1 386 ? -8.231 -3.325 47.068 1.00 92.19 386 TYR A N 1
ATOM 2996 C CA . TYR A 1 386 ? -7.230 -4.380 47.097 1.00 92.19 386 TYR A CA 1
ATOM 2997 C C . TYR A 1 386 ? -6.216 -4.271 45.949 1.00 92.19 386 TYR A C 1
ATOM 2999 O O . TYR A 1 386 ? -6.435 -3.623 44.922 1.00 92.19 386 TYR A O 1
ATOM 3007 N N . ARG A 1 387 ? -5.066 -4.917 46.132 1.00 91.62 387 ARG A N 1
ATOM 3008 C CA . ARG A 1 387 ? -4.022 -5.142 45.128 1.00 91.62 387 ARG A CA 1
ATOM 3009 C C . ARG A 1 387 ? -3.469 -6.556 45.264 1.00 91.62 387 ARG A C 1
ATOM 3011 O O . ARG A 1 387 ? -3.469 -7.118 46.355 1.00 91.62 387 ARG A O 1
ATOM 3018 N N . VAL A 1 388 ? -2.956 -7.106 44.171 1.00 90.62 388 VAL A N 1
ATOM 3019 C CA . VAL A 1 388 ? -2.300 -8.418 44.174 1.00 90.62 388 VAL A CA 1
ATOM 3020 C C . VAL A 1 388 ? -0.809 -8.233 44.462 1.00 90.62 388 VAL A C 1
ATOM 3022 O O . VAL A 1 388 ? -0.123 -7.502 43.747 1.00 90.62 388 VAL A O 1
ATOM 3025 N N . ASP A 1 389 ? -0.315 -8.873 45.521 1.00 90.81 389 ASP A N 1
ATOM 3026 C CA . ASP A 1 389 ? 1.114 -9.051 45.789 1.00 90.81 389 ASP A CA 1
ATOM 3027 C C . ASP A 1 389 ? 1.583 -10.305 45.045 1.00 90.81 389 ASP A C 1
ATOM 3029 O O . ASP A 1 389 ? 1.113 -11.407 45.327 1.00 90.81 389 ASP A O 1
ATOM 3033 N N . TRP A 1 390 ? 2.434 -10.126 44.035 1.00 89.94 390 TRP A N 1
ATOM 3034 C CA . TRP A 1 390 ? 2.818 -11.192 43.108 1.00 89.94 390 TRP A CA 1
ATOM 3035 C C . TRP A 1 390 ? 4.001 -12.000 43.643 1.00 89.94 390 TRP A C 1
ATOM 3037 O O . TRP A 1 390 ? 5.074 -11.453 43.893 1.00 89.94 390 TRP A O 1
ATOM 3047 N N . ASP A 1 391 ? 3.837 -13.322 43.712 1.00 84.44 391 ASP A N 1
ATOM 3048 C CA . ASP A 1 391 ? 4.888 -14.262 44.133 1.00 84.44 391 ASP A CA 1
ATOM 3049 C C . ASP A 1 391 ? 5.695 -14.820 42.937 1.00 84.44 391 ASP A C 1
ATOM 3051 O O . ASP A 1 391 ? 6.631 -15.606 43.105 1.00 84.44 391 ASP A O 1
ATOM 3055 N N . GLY A 1 392 ? 5.329 -14.442 41.704 1.00 80.06 392 GLY A N 1
ATOM 3056 C CA . GLY A 1 392 ? 5.928 -14.918 40.455 1.00 80.06 392 GLY A CA 1
ATOM 3057 C C . GLY A 1 392 ? 5.073 -14.576 39.228 1.00 80.06 392 GLY A C 1
ATOM 3058 O O . GLY A 1 392 ? 4.343 -13.593 39.238 1.00 80.06 392 GLY A O 1
ATOM 3059 N N . LEU A 1 393 ? 5.148 -15.393 38.168 1.00 71.88 393 LEU A N 1
ATOM 3060 C CA . LEU A 1 393 ? 4.392 -15.179 36.917 1.00 71.88 393 LEU A CA 1
ATOM 3061 C C . LEU A 1 393 ? 2.916 -15.618 36.982 1.00 71.88 393 LEU A C 1
ATOM 3063 O O . LEU A 1 393 ? 2.134 -15.211 36.132 1.00 71.88 393 LEU A O 1
ATOM 3067 N N . SER A 1 394 ? 2.535 -16.464 37.944 1.00 72.06 394 SER A N 1
ATOM 3068 C CA . SER A 1 394 ? 1.188 -17.064 38.011 1.00 72.06 394 SER A CA 1
ATOM 3069 C C . SER A 1 394 ? 0.529 -17.004 39.393 1.00 72.06 394 SER A C 1
ATOM 3071 O O . SER A 1 394 ? -0.682 -17.200 39.505 1.00 72.06 394 SER A O 1
ATOM 3073 N N . GLY A 1 395 ? 1.312 -16.751 40.445 1.00 82.88 395 GLY A N 1
ATOM 3074 C CA . GLY A 1 395 ? 0.853 -16.725 41.833 1.00 82.88 395 GLY A CA 1
ATOM 3075 C C . GLY A 1 395 ? 0.798 -15.310 42.397 1.00 82.88 395 GLY A C 1
ATOM 3076 O O . GLY A 1 395 ? 1.580 -14.444 42.005 1.00 82.88 395 GLY A O 1
ATOM 3077 N N . GLY A 1 396 ? -0.104 -15.099 43.347 1.00 89.44 396 GLY A N 1
ATOM 3078 C CA . GLY A 1 396 ? -0.162 -13.878 44.133 1.00 89.44 396 GLY A CA 1
ATOM 3079 C C . GLY A 1 396 ? -1.213 -13.958 45.229 1.00 89.44 396 GLY A C 1
ATOM 3080 O O . GLY A 1 396 ? -2.066 -14.849 45.221 1.00 89.44 396 GLY A O 1
ATOM 3081 N N . THR A 1 397 ? -1.145 -13.021 46.168 1.00 92.25 397 THR A N 1
ATOM 3082 C CA . THR A 1 397 ? -2.094 -12.897 47.280 1.00 92.25 397 THR A CA 1
ATOM 3083 C C . THR A 1 397 ? -2.701 -11.504 47.325 1.00 92.25 397 THR A C 1
ATOM 3085 O O . THR A 1 397 ? -2.038 -10.508 47.035 1.00 92.25 397 THR A O 1
ATOM 3088 N N . LEU A 1 398 ? -3.977 -11.418 47.689 1.00 91.44 398 LEU A N 1
ATOM 3089 C CA . LEU A 1 398 ? -4.652 -10.143 47.893 1.00 91.44 398 LEU A CA 1
ATOM 3090 C C . LEU A 1 398 ? -4.096 -9.421 49.116 1.00 91.44 398 LEU A C 1
ATOM 3092 O O . LEU A 1 398 ? -3.960 -9.995 50.198 1.00 91.44 398 LEU A O 1
ATOM 3096 N N . ARG A 1 399 ? -3.846 -8.125 48.962 1.00 90.06 399 ARG A N 1
ATOM 3097 C CA . ARG A 1 399 ? -3.556 -7.200 50.055 1.00 90.06 399 ARG A CA 1
ATOM 3098 C C . ARG A 1 399 ? -4.381 -5.941 49.919 1.00 90.06 399 ARG A C 1
ATOM 3100 O O . ARG A 1 399 ? -4.655 -5.498 48.809 1.00 90.06 399 ARG A O 1
ATOM 3107 N N . GLU A 1 400 ? -4.722 -5.341 51.049 1.00 89.12 400 GLU A N 1
ATOM 3108 C CA . GLU A 1 400 ? -5.269 -3.987 51.067 1.00 89.12 400 GLU A CA 1
ATOM 3109 C C . GLU A 1 400 ? -4.271 -3.006 50.425 1.00 89.12 400 GLU A C 1
ATOM 3111 O O . GLU A 1 400 ? -3.042 -3.187 50.493 1.00 89.12 400 GLU A O 1
ATOM 3116 N N . LYS A 1 401 ? -4.816 -2.011 49.724 1.00 84.62 401 LYS A N 1
ATOM 3117 C CA . LYS A 1 401 ? -4.047 -0.971 49.041 1.00 84.62 401 LYS A CA 1
ATOM 3118 C C . LYS A 1 401 ? -3.334 -0.025 49.994 1.00 84.62 401 LYS A C 1
ATOM 3120 O O . LYS A 1 401 ? -3.948 0.411 50.990 1.00 84.62 401 LYS A O 1
#

Foldseek 3Di:
DDPVVLQVVLQVVQVPDPDNQHSVNCVLVVVCVDPVSPDCPDDPPQDDPVLVVLVVLLVVQLVQLLQFQKKKKFAPCVPQLVVLCVQLLWQWWWFDDPVRDGIIIMTGGCNNQDDDDPSRSNSRSVSVLSRLPGDWMKMWTFGCPPNDTDIDIDINVRHHHHPGDDPDDDPTLVCQLVVLVVVLVVDDDQWDKDAFDDWDDLPRIIDTAGIKTQGQLDRAIETEHEREADEPVSVVVVVVSCVSDPHHYAYEYEPVRYPDPDPPDDDLRYHYDHSHDDNVSVVVSVVVVVVVVLVVLLVPDDLEDEDPAQKDFLVRVCVVSSHDSSSVVNHDYPQFDDQPRMTHGVVLLVQLLVVDDFFAKPVVSCVSCVVSVHNPSQSSQVVSQWHWDDPDDPITTIDGD

InterPro domains:
  IPR008508 Endonuclease Bax1 [PF05626] (2-286)
  IPR008508 Endonuclease Bax1 [PIRSF019435] (2-394)
  IPR008508 Endonuclease Bax1 [PTHR39640] (2-398)

Secondary structure (DSSP, 8-state):
--HHHHHHHHHHHHTTSSS---HHHHHHHTTTTSGGG---------S-HHHHHHHHHHHHHHHHGGGEEEEEEEES-HHHHHHHHHHTT--EEEEE-TTSS-EEEEEE-HHHH-S--HHHHHHHHHHHHHHTTSSSEEEEEEEEETTEEEEEEEETTT----SS--SS----THHHHHHHHHHHTTS--SEEEEESPPPEEETTEEE--SEEEEETTSS-EEEEEEESSB-HHHHHHHHHHHTTSS-EEEEEEETTSB-SS------TTEEEEBSB--HHHHHHHHHHHHHHHHHHHHHHS-SB---SSSEEEHHHHHHHHTS-HHHHHTSB-TT-EEETTEEE-HHHHHHHHTT--TT-BHHHHHHHHHHTT---HHHHHHHTTEEEEESSSS-EEEEE-

Radius of gyration: 33.36 Å; chains: 1; bounding box: 96×41×87 Å

pLDDT: mean 84.5, std 11.01, range [41.94, 97.12]

Organism: NCBI:txid2692200